Protein 8E1E (pdb70)

Radius of gyration: 32.66 Å; Cα contacts (8 Å, |Δi|>4): 791; chains: 3; bounding box: 80×61×92 Å

Sequence (696 aa):
SEELEKQALVYAVQVLLIALRAILQGDEKLFKLAEWAVELAIKALQNGDERQVQRAILFMQAVILIQIVKEIAEEARKQGDEKLFELARWAIELAEKAIERGDEESVKRAILFMQAVILIQIVKKIAEKAKRQGDDKLFKLAEWAIELAERAIEEGDEEKVKRAILFMEAVILIQLVKEIAKKAKEQGDEELFQRAEEAIKDAEKAIEEGDEEKVKEAIKKMKEVIRIQERKSEELEKQALVYAVQVLLIALRAILQGDEKLFKLAEWAVELAIKALQNGDERQVQRAILFMQAVILIQIVKEIAEEARKQGDEKLFELARWAIELAEKAIERGDEESVKRAILFMQAVILIQIVKKIAEKAKRQGDDKLFKLAEWAIELAERAIEEGDEEKVKRAILFMEAVILIQLVKEIAKKAKEQGDEELFQRAEEAIKDAEKAIEEGDEEKVKEAIKKMKEVIRIQERKSEELEKQALVYAVQVLLIALRAILQGDEKLFKLAEWAVELAIKALQNGDERQVQRAILFMQAVILIQIVKEIAEEARKQGDEKLFELARWAIELAEKAIERGDEESVKRAILFMQAVILIQIVKKIAEKAKRQGDDKLFKLAEWAIELAERAIEEGDEEKVKRAILFMEAVILIQLVKEIAKKAKEQGDEELFQRAEEAIKDAEKAIEEGDEEKVKEAIKKMKEVIRIQERK

Structure (mmCIF, N/CA/C/O backbone):
data_8E1E
#
_entry.id   8E1E
#
_cell.length_a   234.092
_cell.length_b   234.092
_cell.length_c   234.092
_cell.angle_alpha   90.000
_cell.angle_beta   90.000
_cell.angle_gamma   90.000
#
_symmetry.space_group_name_H-M   'I 2 3'
#
loop_
_atom_site.group_PDB
_atom_site.id
_atom_site.type_symbol
_atom_site.label_atom_id
_atom_site.label_alt_id
_atom_site.label_comp_id
_atom_site.label_asym_id
_atom_site.label_entity_id
_atom_site.label_seq_id
_atom_site.pdbx_PDB_ins_code
_atom_site.Cartn_x
_atom_site.Cartn_y
_atom_site.Cartn_z
_atom_site.occupancy
_atom_site.B_iso_or_equiv
_atom_site.auth_seq_id
_atom_site.auth_comp_id
_atom_site.auth_asym_id
_atom_site.auth_atom_id
_atom_site.pdbx_PDB_model_num
ATOM 1 N N . SER A 1 12 ? -42.25451 -21.70500 47.49764 1.000 246.51388 1 SER A N 1
ATOM 2 C CA . SER A 1 12 ? -42.52656 -22.83025 46.60921 1.000 247.32792 1 SER A CA 1
ATOM 3 C C . SER A 1 12 ? -43.34987 -22.39562 45.39824 1.000 247.46604 1 SER A C 1
ATOM 4 O O . SER A 1 12 ? -43.67071 -21.21485 45.24838 1.000 247.04446 1 SER A O 1
ATOM 7 N N . GLU A 1 13 ? -43.68498 -23.35912 44.53247 1.000 247.84769 2 GLU A N 1
ATOM 8 C CA . GLU A 1 13 ? -44.50574 -23.05121 43.36463 1.000 248.12785 2 GLU A CA 1
ATOM 9 C C . GLU A 1 13 ? -45.92279 -22.67049 43.76936 1.000 247.26093 2 GLU A C 1
ATOM 10 O O . GLU A 1 13 ? -46.54992 -21.83081 43.11315 1.000 247.04861 2 GLU A O 1
ATOM 16 N N . GLU A 1 14 ? -46.44225 -23.27430 44.84086 1.000 246.87224 3 GLU A N 1
ATOM 17 C CA . GLU A 1 14 ? -47.79264 -22.95164 45.28174 1.000 246.20828 3 GLU A CA 1
ATOM 18 C C . GLU A 1 14 ? -47.87789 -21.50784 45.76226 1.000 245.92422 3 GLU A C 1
ATOM 19 O O . GLU A 1 14 ? -48.93899 -20.88085 45.65902 1.000 245.59416 3 GLU A O 1
ATOM 25 N N . LEU A 1 15 ? -46.77191 -20.96429 46.27995 1.000 246.10652 4 LEU A N 1
ATOM 26 C CA . LEU A 1 15 ? -46.76240 -19.57386 46.72419 1.000 245.86989 4 LEU A CA 1
ATOM 27 C C . LEU A 1 15 ? -46.82659 -18.60772 45.54475 1.000 245.52097 4 LEU A C 1
ATOM 28 O O . LEU A 1 15 ? -47.46520 -17.55304 45.63568 1.000 245.32566 4 LEU A O 1
ATOM 33 N N . GLU A 1 16 ? -46.16917 -18.94637 44.42938 1.000 245.64704 5 GLU A N 1
ATOM 34 C CA . GLU A 1 16 ? -46.16436 -18.06092 43.26719 1.000 245.24893 5 GLU A CA 1
ATOM 35 C C . GLU A 1 16 ? -47.46502 -18.12169 42.47466 1.000 244.93412 5 GLU A C 1
ATOM 36 O O . GLU A 1 16 ? -47.84608 -17.12686 41.84739 1.000 244.53663 5 GLU A O 1
ATOM 42 N N . LYS A 1 17 ? -48.14909 -19.26833 42.47453 1.000 245.28522 6 LYS A N 1
ATOM 43 C CA . LYS A 1 17 ? -49.48169 -19.32661 41.88113 1.000 245.12939 6 LYS A CA 1
ATOM 44 C C . LYS A 1 17 ? -50.48348 -18.53780 42.71154 1.000 244.61409 6 LYS A C 1
ATOM 45 O O . LYS A 1 17 ? -51.39818 -17.91064 42.16473 1.000 244.28002 6 LYS A O 1
ATOM 51 N N . GLN A 1 18 ? -50.33105 -18.56631 44.03613 1.000 244.74482 7 GLN A N 1
ATOM 52 C CA . GLN A 1 18 ? -51.17368 -17.74253 44.89338 1.000 244.52102 7 GLN A CA 1
ATOM 53 C C . GLN A 1 18 ? -50.90675 -16.26178 44.65549 1.000 244.13768 7 GLN A C 1
ATOM 54 O O . GLN A 1 18 ? -51.83435 -15.44450 44.68202 1.000 243.61958 7 GLN A O 1
ATOM 60 N N . ALA A 1 19 ? -49.64351 -15.90170 44.41107 1.000 244.29013 8 ALA A N 1
ATOM 61 C CA . ALA A 1 19 ? -49.30853 -14.51629 44.09821 1.000 244.13517 8 ALA A CA 1
ATOM 62 C C . ALA A 1 19 ? -49.92526 -14.08135 42.77489 1.000 243.74010 8 ALA A C 1
ATOM 63 O O . ALA A 1 19 ? -50.34771 -12.92890 42.63077 1.000 243.57932 8 ALA A O 1
ATOM 65 N N . LEU A 1 20 ? -49.98622 -14.98949 41.79763 1.000 243.68156 9 LEU A N 1
ATOM 66 C CA . LEU A 1 20 ? -50.59501 -14.65814 40.51245 1.000 243.42747 9 LEU A CA 1
ATOM 67 C C . LEU A 1 20 ? -52.11225 -14.57139 40.62598 1.000 243.25804 9 LEU A C 1
ATOM 68 O O . LEU A 1 20 ? -52.73961 -13.71171 39.99579 1.000 243.06093 9 LEU A O 1
ATOM 73 N N . VAL A 1 21 ? -52.71904 -15.46100 41.41398 1.000 243.19339 10 VAL A N 1
ATOM 74 C CA . VAL A 1 21 ? -54.16920 -15.44557 41.58052 1.000 243.13259 10 VAL A CA 1
ATOM 75 C C . VAL A 1 21 ? -54.60938 -14.18344 42.31304 1.000 242.53269 10 VAL A C 1
ATOM 76 O O . VAL A 1 21 ? -55.56442 -13.51172 41.90548 1.000 243.04469 10 VAL A O 1
ATOM 80 N N . TYR A 1 22 ? -53.91636 -13.83687 43.40143 1.000 243.06187 11 TYR A N 1
ATOM 81 C CA . TYR A 1 22 ? -54.23372 -12.60001 44.10799 1.000 242.61886 11 TYR A CA 1
ATOM 82 C C . TYR A 1 22 ? -53.95377 -11.37477 43.25163 1.000 243.24968 11 TYR A C 1
ATOM 83 O O . TYR A 1 22 ? -54.64148 -10.35739 43.38797 1.000 242.78650 11 TYR A O 1
ATOM 92 N N . ALA A 1 23 ? -52.95371 -11.45184 42.37114 1.000 242.85287 12 ALA A N 1
ATOM 93 C CA . ALA A 1 23 ? -52.65822 -10.33564 41.47910 1.000 243.04785 12 ALA A CA 1
ATOM 94 C C . ALA A 1 23 ? -53.81764 -10.08226 40.52622 1.000 243.02249 12 ALA A C 1
ATOM 95 O O . ALA A 1 23 ? -54.26809 -8.94238 40.36411 1.000 242.97807 12 ALA A O 1
ATOM 97 N N . VAL A 1 24 ? -54.31104 -11.14054 39.88068 1.000 242.98816 13 VAL A N 1
ATOM 98 C CA . VAL A 1 24 ? -55.47479 -11.00693 39.00999 1.000 242.98896 13 VAL A CA 1
ATOM 99 C C . VAL A 1 24 ? -56.68890 -10.56956 39.81959 1.000 243.19069 13 VAL A C 1
ATOM 100 O O . VAL A 1 24 ? -57.53365 -9.80147 39.34156 1.000 243.45247 13 VAL A O 1
ATOM 104 N N . GLN A 1 25 ? -56.78306 -11.03807 41.06610 1.000 243.23341 14 GLN A N 1
ATOM 105 C CA . GLN A 1 25 ? -57.90307 -10.67042 41.92619 1.000 243.40522 14 GLN A CA 1
ATOM 106 C C . GLN A 1 25 ? -57.88770 -9.18590 42.27701 1.000 243.17732 14 GLN A C 1
ATOM 107 O O . GLN A 1 25 ? -58.93475 -8.52812 42.25402 1.000 243.39708 14 GLN A O 1
ATOM 113 N N . VAL A 1 26 ? -56.71305 -8.63832 42.60058 1.000 243.11780 15 VAL A N 1
ATOM 114 C CA . VAL A 1 26 ? -56.62870 -7.21930 42.93435 1.000 243.09173 15 VAL A CA 1
ATOM 115 C C . VAL A 1 26 ? -56.81919 -6.35610 41.69186 1.000 243.16011 15 VAL A C 1
ATOM 116 O O . VAL A 1 26 ? -57.30656 -5.22183 41.78340 1.000 243.10563 15 VAL A O 1
ATOM 120 N N . LEU A 1 27 ? -56.47423 -6.87766 40.51172 1.000 242.99502 16 LEU A N 1
ATOM 121 C CA . LEU A 1 27 ? -56.66217 -6.10032 39.29163 1.000 242.99934 16 LEU A CA 1
ATOM 122 C C . LEU A 1 27 ? -58.13630 -5.87678 38.99479 1.000 243.56088 16 LEU A C 1
ATOM 123 O O . LEU A 1 27 ? -58.51317 -4.80059 38.51621 1.000 243.43873 16 LEU A O 1
ATOM 128 N N . LEU A 1 28 ? -58.98085 -6.86932 39.28476 1.000 243.58049 17 LEU A N 1
ATOM 129 C CA . LEU A 1 28 ? -60.41992 -6.66302 39.18055 1.000 244.20060 17 LEU A CA 1
ATOM 130 C C . LEU A 1 28 ? -60.87223 -5.55839 40.11984 1.000 243.86706 17 LEU A C 1
ATOM 131 O O . LEU A 1 28 ? -61.71317 -4.72764 39.75740 1.000 244.56543 17 LEU A O 1
ATOM 136 N N . ILE A 1 29 ? -60.31600 -5.53065 41.33176 1.000 244.01935 18 ILE A N 1
ATOM 137 C CA . ILE A 1 29 ? -60.62796 -4.45780 42.26778 1.000 243.95558 18 ILE A CA 1
ATOM 138 C C . ILE A 1 29 ? -60.17396 -3.12133 41.69983 1.000 243.85676 18 ILE A C 1
ATOM 139 O O . ILE A 1 29 ? -60.85965 -2.10169 41.84384 1.000 244.06788 18 ILE A O 1
ATOM 144 N N . ALA A 1 30 ? -59.02778 -3.10886 41.01655 1.000 243.52306 19 ALA A N 1
ATOM 145 C CA . ALA A 1 30 ? -58.59163 -1.88291 40.36286 1.000 243.53597 19 ALA A CA 1
ATOM 146 C C . ALA A 1 30 ? -59.51530 -1.52421 39.20835 1.000 244.01402 19 ALA A C 1
ATOM 147 O O . ALA A 1 30 ? -59.73597 -0.33889 38.93684 1.000 244.12257 19 ALA A O 1
ATOM 149 N N . LEU A 1 31 ? -60.06681 -2.53142 38.52552 1.000 244.22314 20 LEU A N 1
ATOM 150 C CA . LEU A 1 31 ? -61.06398 -2.27155 37.49173 1.000 244.73851 20 LEU A CA 1
ATOM 151 C C . LEU A 1 31 ? -62.35775 -1.73161 38.08956 1.000 245.24750 20 LEU A C 1
ATOM 152 O O . LEU A 1 31 ? -62.98716 -0.83492 37.51717 1.000 245.85682 20 LEU A O 1
ATOM 157 N N . ARG A 1 32 ? -62.76916 -2.26602 39.24020 1.000 245.14203 21 ARG A N 1
ATOM 158 C CA . ARG A 1 32 ? -63.96464 -1.77088 39.91552 1.000 245.47422 21 ARG A CA 1
ATOM 159 C C . ARG A 1 32 ? -63.77979 -0.34529 40.41530 1.000 245.42129 21 ARG A C 1
ATOM 160 O O . ARG A 1 32 ? -64.75759 0.40284 40.52674 1.000 245.71078 21 ARG A O 1
ATOM 168 N N . ALA A 1 33 ? -62.54165 0.03805 40.73624 1.000 244.96500 22 ALA A N 1
ATOM 169 C CA . ALA A 1 33 ? -62.27439 1.38666 41.22378 1.000 244.35275 22 ALA A CA 1
ATOM 170 C C . ALA A 1 33 ? -62.57513 2.44912 40.17104 1.000 244.80580 22 ALA A C 1
ATOM 171 O O . ALA A 1 33 ? -62.92175 3.58328 40.52138 1.000 244.03739 22 ALA A O 1
ATOM 173 N N . ILE A 1 34 ? -62.43730 2.11545 38.88452 1.000 245.64897 23 ILE A N 1
ATOM 174 C CA . ILE A 1 34 ? -62.77230 3.07586 37.83434 1.000 246.40799 23 ILE A CA 1
ATOM 175 C C . ILE A 1 34 ? -64.28357 3.27337 37.73467 1.000 246.76371 23 ILE A C 1
ATOM 176 O O . ILE A 1 34 ? -64.75266 4.34411 37.32580 1.000 247.14515 23 ILE A O 1
ATOM 181 N N . LEU A 1 35 ? -65.07113 2.25906 38.10042 1.000 246.63453 24 LEU A N 1
ATOM 182 C CA . LEU A 1 35 ? -66.51272 2.29437 37.89823 1.000 246.91560 24 LEU A CA 1
ATOM 183 C C . LEU A 1 35 ? -67.30585 2.45511 39.18794 1.000 246.55080 24 LEU A C 1
ATOM 184 O O . LEU A 1 35 ? -68.53542 2.56599 39.12638 1.000 247.05151 24 LEU A O 1
ATOM 189 N N . GLN A 1 36 ? -66.64889 2.44758 40.34731 1.000 245.86400 25 GLN A N 1
ATOM 190 C CA . GLN A 1 36 ? -67.29876 2.76144 41.61288 1.000 245.47072 25 GLN A CA 1
ATOM 191 C C . GLN A 1 36 ? -66.81668 4.07809 42.21446 1.000 244.29356 25 GLN A C 1
ATOM 192 O O . GLN A 1 36 ? -67.24282 4.43569 43.31827 1.000 243.77205 25 GLN A O 1
ATOM 198 N N . GLY A 1 37 ? -65.93800 4.80327 41.51730 1.000 243.91390 26 GLY A N 1
ATOM 199 C CA . GLY A 1 37 ? -65.54379 6.14652 41.88813 1.000 242.27721 26 GLY A CA 1
ATOM 200 C C . GLY A 1 37 ? -64.30475 6.29121 42.74709 1.000 240.71624 26 GLY A C 1
ATOM 201 O O . GLY A 1 37 ? -63.86957 7.42679 42.97696 1.000 239.72858 26 GLY A O 1
ATOM 202 N N . ASP A 1 38 ? -63.71439 5.20451 43.23233 1.000 240.41208 27 ASP A N 1
ATOM 203 C CA . ASP A 1 38 ? -62.56378 5.32473 44.11744 1.000 238.95500 27 ASP A CA 1
ATOM 204 C C . ASP A 1 38 ? -61.27778 5.34673 43.29917 1.000 238.35194 27 ASP A C 1
ATOM 205 O O . ASP A 1 38 ? -61.04502 4.45949 42.47432 1.000 238.42308 27 ASP A O 1
ATOM 210 N N . GLU A 1 39 ? -60.45519 6.37211 43.51052 1.000 237.56929 28 GLU A N 1
ATOM 211 C CA . GLU A 1 39 ? -59.13978 6.41433 42.88420 1.000 236.99537 28 GLU A CA 1
ATOM 212 C C . GLU A 1 39 ? -58.01571 6.06255 43.84791 1.000 237.83396 28 GLU A C 1
ATOM 213 O O . GLU A 1 39 ? -56.97080 5.57238 43.40773 1.000 238.54064 28 GLU A O 1
ATOM 219 N N . LYS A 1 40 ? -58.20825 6.30072 45.14887 1.000 237.79256 29 LYS A N 1
ATOM 220 C CA . LYS A 1 40 ? -57.24364 5.83828 46.14316 1.000 238.70994 29 LYS A CA 1
ATOM 221 C C . LYS A 1 40 ? -57.05300 4.33143 46.04387 1.000 239.79552 29 LYS A C 1
ATOM 222 O O . LYS A 1 40 ? -55.92897 3.82615 46.15119 1.000 240.33341 29 LYS A O 1
ATOM 228 N N . LEU A 1 41 ? -58.15281 3.59987 45.86046 1.000 239.82233 30 LEU A N 1
ATOM 229 C CA . LEU A 1 41 ? -58.09166 2.14817 45.73878 1.000 240.47436 30 LEU A CA 1
ATOM 230 C C . LEU A 1 41 ? -57.29567 1.72069 44.51090 1.000 241.11368 30 LEU A C 1
ATOM 231 O O . LEU A 1 41 ? -56.58682 0.70764 44.54410 1.000 241.65263 30 LEU A O 1
ATOM 236 N N . PHE A 1 42 ? -57.40901 2.47188 43.41296 1.000 240.55051 31 PHE A N 1
ATOM 237 C CA . PHE A 1 42 ? -56.65647 2.13494 42.20862 1.000 240.93509 31 PHE A CA 1
ATOM 238 C C . PHE A 1 42 ? -55.15411 2.22705 42.44494 1.000 241.36779 31 PHE A C 1
ATOM 239 O O . PHE A 1 42 ? -54.39585 1.34750 42.01816 1.000 241.71725 31 PHE A O 1
ATOM 247 N N . LYS A 1 43 ? -54.70429 3.28969 43.11693 1.000 241.62432 32 LYS A N 1
ATOM 248 C CA . LYS A 1 43 ? -53.27927 3.44514 43.39041 1.000 242.37923 32 LYS A CA 1
ATOM 249 C C . LYS A 1 43 ? -52.77867 2.35831 44.33213 1.000 242.72917 32 LYS A C 1
ATOM 250 O O . LYS A 1 43 ? -51.69229 1.80349 44.12710 1.000 242.82388 32 LYS A O 1
ATOM 256 N N . LEU A 1 44 ? -53.56031 2.03911 45.36724 1.000 242.33695 33 LEU A N 1
ATOM 257 C CA . LEU A 1 44 ? -53.18629 0.95703 46.27097 1.000 242.66036 33 LEU A CA 1
ATOM 258 C C . LEU A 1 44 ? -53.13003 -0.37194 45.53013 1.000 242.82001 33 LEU A C 1
ATOM 259 O O . LEU A 1 44 ? -52.19725 -1.16068 45.72317 1.000 243.12418 33 LEU A O 1
ATOM 264 N N . ALA A 1 45 ? -54.12011 -0.63348 44.67348 1.000 242.44556 34 ALA A N 1
ATOM 265 C CA . ALA A 1 45 ? -54.11229 -1.85289 43.87330 1.000 242.60632 34 ALA A CA 1
ATOM 266 C C . ALA A 1 45 ? -52.89255 -1.89862 42.96334 1.000 242.62210 34 ALA A C 1
ATOM 267 O O . ALA A 1 45 ? -52.18330 -2.90904 42.90587 1.000 242.67840 34 ALA A O 1
ATOM 269 N N . GLU A 1 46 ? -52.62955 -0.80275 42.24845 1.000 242.50405 35 GLU A N 1
ATOM 270 C CA . GLU A 1 46 ? -51.45092 -0.73930 41.39193 1.000 242.53890 35 GLU A CA 1
ATOM 271 C C . GLU A 1 46 ? -50.17403 -0.96419 42.19039 1.000 242.93288 35 GLU A C 1
ATOM 272 O O . GLU A 1 46 ? -49.26688 -1.67271 41.73946 1.000 242.83016 35 GLU A O 1
ATOM 278 N N . TRP A 1 47 ? -50.08729 -0.36595 43.37891 1.000 243.38668 36 TRP A N 1
ATOM 279 C CA . TRP A 1 47 ? -48.90599 -0.53199 44.21895 1.000 244.52682 36 TRP A CA 1
ATOM 280 C C . TRP A 1 47 ? -48.70837 -1.99096 44.61690 1.000 244.38525 36 TRP A C 1
ATOM 281 O O . TRP A 1 47 ? -47.60788 -2.53841 44.48318 1.000 244.31392 36 TRP A O 1
ATOM 292 N N . ALA A 1 48 ? -49.77110 -2.64127 45.09889 1.000 243.97276 37 ALA A N 1
ATOM 293 C CA . ALA A 1 48 ? -49.64937 -4.02149 45.55988 1.000 243.92611 37 ALA A CA 1
ATOM 294 C C . ALA A 1 48 ? -49.33730 -4.96827 44.40829 1.000 243.20779 37 ALA A C 1
ATOM 295 O O . ALA A 1 48 ? -48.49925 -5.86689 44.54765 1.000 243.14402 37 ALA A O 1
ATOM 297 N N . VAL A 1 49 ? -50.00358 -4.78640 43.26609 1.000 243.00941 38 VAL A N 1
ATOM 298 C CA . VAL A 1 49 ? -49.78098 -5.67061 42.12613 1.000 243.08876 38 VAL A CA 1
ATOM 299 C C . VAL A 1 49 ? -48.38489 -5.46631 41.55086 1.000 242.62528 38 VAL A C 1
ATOM 300 O O . VAL A 1 49 ? -47.72345 -6.42762 41.14006 1.000 242.60656 38 VAL A O 1
ATOM 304 N N . GLU A 1 50 ? -47.91038 -4.21861 41.51099 1.000 243.04555 39 GLU A N 1
ATOM 305 C CA . GLU A 1 50 ? -46.55751 -3.97352 41.02205 1.000 242.73328 39 GLU A CA 1
ATOM 306 C C . GLU A 1 50 ? -45.52120 -4.63156 41.92291 1.000 242.80888 39 GLU A C 1
ATOM 307 O O . GLU A 1 50 ? -44.56619 -5.24817 41.43540 1.000 242.71253 39 GLU A O 1
ATOM 313 N N . LEU A 1 51 ? -45.69525 -4.51484 43.24176 1.000 242.91108 40 LEU A N 1
ATOM 314 C CA . LEU A 1 51 ? -44.79107 -5.18985 44.16628 1.000 243.10488 40 LEU A CA 1
ATOM 315 C C . LEU A 1 51 ? -44.84277 -6.70026 43.98709 1.000 243.03081 40 LEU A C 1
ATOM 316 O O . LEU A 1 51 ? -43.80746 -7.37085 44.03754 1.000 243.12726 40 LEU A O 1
ATOM 321 N N . ALA A 1 52 ? -46.03908 -7.25227 43.77492 1.000 242.92856 41 ALA A N 1
ATOM 322 C CA . ALA A 1 52 ? -46.17274 -8.69168 43.56943 1.000 242.85817 41 ALA A CA 1
ATOM 323 C C . ALA A 1 52 ? -45.47856 -9.14367 42.29016 1.000 242.84374 41 ALA A C 1
ATOM 324 O O . ALA A 1 52 ? -44.76978 -10.15705 42.28147 1.000 242.98246 41 ALA A O 1
ATOM 326 N N . ILE A 1 53 ? -45.68240 -8.41089 41.19266 1.000 242.57095 42 ILE A N 1
ATOM 327 C CA . ILE A 1 53 ? -45.09158 -8.80664 39.91579 1.000 242.46298 42 ILE A CA 1
ATOM 328 C C . ILE A 1 53 ? -43.57236 -8.78098 40.00580 1.000 242.53267 42 ILE A C 1
ATOM 329 O O . ILE A 1 53 ? -42.89193 -9.73340 39.60739 1.000 242.59169 42 ILE A O 1
ATOM 334 N N . LYS A 1 54 ? -43.01789 -7.69137 40.53903 1.000 242.63828 43 LYS A N 1
ATOM 335 C CA . LYS A 1 54 ? -41.57253 -7.59792 40.69335 1.000 242.86894 43 LYS A CA 1
ATOM 336 C C . LYS A 1 54 ? -41.05427 -8.52695 41.78546 1.000 243.11323 43 LYS A C 1
ATOM 337 O O . LYS A 1 54 ? -39.87751 -8.90363 41.75257 1.000 243.37272 43 LYS A O 1
ATOM 343 N N . ALA A 1 55 ? -41.89897 -8.89629 42.75458 1.000 243.11771 44 ALA A N 1
ATOM 344 C CA . ALA A 1 55 ? -41.49780 -9.90949 43.72513 1.000 243.35440 44 ALA A CA 1
ATOM 345 C C . ALA A 1 55 ? -41.37441 -11.27336 43.06330 1.000 243.40969 44 ALA A C 1
ATOM 346 O O . ALA A 1 55 ? -40.46823 -12.04874 43.38992 1.000 243.60580 44 ALA A O 1
ATOM 348 N N . LEU A 1 56 ? -42.27574 -11.58258 42.12848 1.000 243.26614 45 LEU A N 1
ATOM 349 C CA . LEU A 1 56 ? -42.19691 -12.85929 41.42988 1.000 243.33558 45 LEU A CA 1
ATOM 350 C C . LEU A 1 56 ? -40.98566 -12.88712 40.51139 1.000 243.48519 45 LEU A C 1
ATOM 351 O O . LEU A 1 56 ? -40.35028 -13.93391 40.33782 1.000 243.62413 45 LEU A O 1
ATOM 356 N N . GLN A 1 57 ? -40.66076 -11.74288 39.90710 1.000 243.42544 46 GLN A N 1
ATOM 357 C CA . GLN A 1 57 ? -39.59239 -11.66611 38.92299 1.000 243.40052 46 GLN A CA 1
ATOM 358 C C . GLN A 1 57 ? -38.21457 -11.85823 39.54605 1.000 243.68846 46 GLN A C 1
ATOM 359 O O . GLN A 1 57 ? -37.23281 -11.97889 38.80529 1.000 243.81888 46 GLN A O 1
ATOM 365 N N . ASN A 1 58 ? -38.11389 -11.89271 40.87965 1.000 243.78152 47 ASN A N 1
ATOM 366 C CA . ASN A 1 58 ? -36.84984 -12.17390 41.54702 1.000 244.11060 47 ASN A CA 1
ATOM 367 C C . ASN A 1 58 ? -36.87246 -13.45671 42.37136 1.000 244.49367 47 ASN A C 1
ATOM 368 O O . ASN A 1 58 ? -35.83832 -13.82327 42.94122 1.000 244.79086 47 ASN A O 1
ATOM 373 N N . GLY A 1 59 ? -38.00955 -14.14708 42.44893 1.000 244.40336 48 GLY A N 1
ATOM 374 C CA . GLY A 1 59 ? -38.08252 -15.45053 43.09809 1.000 244.77515 48 GLY A CA 1
ATOM 375 C C . GLY A 1 59 ? -37.72372 -15.50369 44.56818 1.000 245.51109 48 GLY A C 1
ATOM 376 O O . GLY A 1 59 ? -37.18960 -16.52014 45.02389 1.000 246.04397 48 GLY A O 1
ATOM 377 N N . ASP A 1 60 ? -38.01149 -14.45497 45.33037 1.000 245.42537 49 ASP A N 1
ATOM 378 C CA . ASP A 1 60 ? -37.67646 -14.41186 46.74758 1.000 245.64064 49 ASP A CA 1
ATOM 379 C C . ASP A 1 60 ? -38.88723 -14.81235 47.58342 1.000 245.45460 49 ASP A C 1
ATOM 380 O O . ASP A 1 60 ? -40.03147 -14.54324 47.21713 1.000 245.22217 49 ASP A O 1
ATOM 385 N N . GLU A 1 61 ? -38.62600 -15.46150 48.71684 1.000 245.47377 50 GLU A N 1
ATOM 386 C CA . GLU A 1 61 ? -39.70179 -16.06430 49.49455 1.000 245.21129 50 GLU A CA 1
ATOM 387 C C . GLU A 1 61 ? -40.34867 -15.09778 50.48078 1.000 245.42074 50 GLU A C 1
ATOM 388 O O . GLU A 1 61 ? -41.56234 -15.17303 50.70126 1.000 245.13283 50 GLU A O 1
ATOM 394 N N . ARG A 1 62 ? -39.56900 -14.21872 51.11398 1.000 245.98889 51 ARG A N 1
ATOM 395 C CA . ARG A 1 62 ? -40.16215 -13.26350 52.04621 1.000 246.13849 51 ARG A CA 1
ATOM 396 C C . ARG A 1 62 ? -40.90208 -12.14212 51.32419 1.000 245.68595 51 ARG A C 1
ATOM 397 O O . ARG A 1 62 ? -41.99855 -11.74830 51.73944 1.000 245.57656 51 ARG A O 1
ATOM 405 N N . GLN A 1 63 ? -40.32017 -11.61230 50.24404 1.000 245.65438 52 GLN A N 1
ATOM 406 C CA . GLN A 1 63 ? -40.93562 -10.47802 49.55914 1.000 245.16359 52 GLN A CA 1
ATOM 407 C C . GLN A 1 63 ? -42.20444 -10.86954 48.80741 1.000 244.96624 52 GLN A C 1
ATOM 408 O O . GLN A 1 63 ? -43.08904 -10.02682 48.61875 1.000 244.67922 52 GLN A O 1
ATOM 414 N N . VAL A 1 64 ? -42.31756 -12.12432 48.36513 1.000 244.90478 53 VAL A N 1
ATOM 415 C CA . VAL A 1 64 ? -43.56922 -12.56657 47.75562 1.000 244.88713 53 VAL A CA 1
ATOM 416 C C . VAL A 1 64 ? -44.62799 -12.77777 48.83050 1.000 244.77776 53 VAL A C 1
ATOM 417 O O . VAL A 1 64 ? -45.79882 -12.41898 48.64917 1.000 244.74297 53 VAL A O 1
ATOM 421 N N . GLN A 1 65 ? -44.23288 -13.35296 49.97005 1.000 244.85716 54 GLN A N 1
ATOM 422 C CA . GLN A 1 65 ? -45.12339 -13.39010 51.12501 1.000 244.68600 54 GLN A CA 1
ATOM 423 C C . GLN A 1 65 ? -45.53249 -11.98067 51.52514 1.000 244.61665 54 GLN A C 1
ATOM 424 O O . GLN A 1 65 ? -46.68519 -11.74006 51.90258 1.000 244.33602 54 GLN A O 1
ATOM 430 N N . ARG A 1 66 ? -44.59295 -11.03586 51.44283 1.000 244.77252 55 ARG A N 1
ATOM 431 C CA . ARG A 1 66 ? -44.89540 -9.64204 51.74407 1.000 244.91036 55 ARG A CA 1
ATOM 432 C C . ARG A 1 66 ? -45.92034 -9.08023 50.76713 1.000 244.42651 55 ARG A C 1
ATOM 433 O O . ARG A 1 66 ? -46.92662 -8.48961 51.17582 1.000 244.93267 55 ARG A O 1
ATOM 441 N N . ALA A 1 67 ? -45.68569 -9.26349 49.46635 1.000 244.70908 56 ALA A N 1
ATOM 442 C CA . ALA A 1 67 ? -46.60485 -8.72040 48.47281 1.000 244.34534 56 ALA A CA 1
ATOM 443 C C . ALA A 1 67 ? -47.96740 -9.39669 48.54569 1.000 244.22994 56 ALA A C 1
ATOM 444 O O . ALA A 1 67 ? -48.99218 -8.75910 48.27467 1.000 244.14868 56 ALA A O 1
ATOM 446 N N . ILE A 1 68 ? -47.99838 -10.68068 48.90616 1.000 244.21143 57 ILE A N 1
ATOM 447 C CA . ILE A 1 68 ? -49.27016 -11.35675 49.13324 1.000 244.19802 57 ILE A CA 1
ATOM 448 C C . ILE A 1 68 ? -49.98532 -10.74240 50.32748 1.000 243.63638 57 ILE A C 1
ATOM 449 O O . ILE A 1 68 ? -51.20814 -10.55328 50.31026 1.000 243.99249 57 ILE A O 1
ATOM 454 N N . LEU A 1 69 ? -49.23029 -10.39759 51.37237 1.000 244.26119 58 LEU A N 1
ATOM 455 C CA . LEU A 1 69 ? -49.82071 -9.73220 52.52695 1.000 244.11023 58 LEU A CA 1
ATOM 456 C C . LEU A 1 69 ? -50.38672 -8.37184 52.14162 1.000 244.59187 58 LEU A C 1
ATOM 457 O O . LEU A 1 69 ? -51.44041 -7.96384 52.64409 1.000 244.49266 58 LEU A O 1
ATOM 462 N N . PHE A 1 70 ? -49.71300 -7.66436 51.23098 1.000 244.54922 59 PHE A N 1
ATOM 463 C CA . PHE A 1 70 ? -50.20802 -6.35981 50.80414 1.000 244.75851 59 PHE A CA 1
ATOM 464 C C . PHE A 1 70 ? -51.43132 -6.50447 49.91018 1.000 244.45153 59 PHE A C 1
ATOM 465 O O . PHE A 1 70 ? -52.37258 -5.70857 50.00582 1.000 244.52694 59 PHE A O 1
ATOM 473 N N . MET A 1 71 ? -51.43129 -7.50337 49.02490 1.000 244.06231 60 MET A N 1
ATOM 474 C CA . MET A 1 71 ? -52.61467 -7.75741 48.21114 1.000 243.88856 60 MET A CA 1
ATOM 475 C C . MET A 1 71 ? -53.79306 -8.17078 49.08049 1.000 244.14505 60 MET A C 1
ATOM 476 O O . MET A 1 71 ? -54.93907 -7.79983 48.80378 1.000 244.14286 60 MET A O 1
ATOM 481 N N . GLN A 1 72 ? -53.53216 -8.95343 50.12890 1.000 244.05492 61 GLN A N 1
ATOM 482 C CA . GLN A 1 72 ? -54.57888 -9.26724 51.09442 1.000 244.21813 61 GLN A CA 1
ATOM 483 C C . GLN A 1 72 ? -55.12945 -8.00200 51.74121 1.000 244.71210 61 GLN A C 1
ATOM 484 O O . GLN A 1 72 ? -56.34200 -7.87900 51.95154 1.000 244.96327 61 GLN A O 1
ATOM 490 N N . ALA A 1 73 ? -54.25164 -7.04562 52.05639 1.000 244.79006 62 ALA A N 1
ATOM 491 C CA . ALA A 1 73 ? -54.69405 -5.81596 52.70714 1.000 245.12796 62 ALA A CA 1
ATOM 492 C C . ALA A 1 73 ? -55.52190 -4.95089 51.76493 1.000 245.19935 62 ALA A C 1
ATOM 493 O O . ALA A 1 73 ? -56.47165 -4.28720 52.19724 1.000 245.48413 62 ALA A O 1
ATOM 495 N N . VAL A 1 74 ? -55.17643 -4.94099 50.47638 1.000 245.03563 63 VAL A N 1
ATOM 496 C CA . VAL A 1 74 ? -55.94442 -4.16197 49.51029 1.000 245.07576 63 VAL A CA 1
ATOM 497 C C . VAL A 1 74 ? -57.32925 -4.76949 49.31303 1.000 245.08947 63 VAL A C 1
ATOM 498 O O . VAL A 1 74 ? -58.33374 -4.04997 49.24439 1.000 245.12567 63 VAL A O 1
ATOM 502 N N . ILE A 1 75 ? -57.40674 -6.09980 49.21894 1.000 245.01635 64 ILE A N 1
ATOM 503 C CA . ILE A 1 75 ? -58.70202 -6.76401 49.09512 1.000 244.91697 64 ILE A CA 1
ATOM 504 C C . ILE A 1 75 ? -59.53724 -6.53421 50.34923 1.000 245.30947 64 ILE A C 1
ATOM 505 O O . ILE A 1 75 ? -60.74668 -6.28259 50.27251 1.000 245.21343 64 ILE A O 1
ATOM 510 N N . LEU A 1 76 ? -58.90494 -6.61534 51.52379 1.000 245.19919 65 LEU A N 1
ATOM 511 C CA . LEU A 1 76 ? -59.62430 -6.37988 52.77202 1.000 245.51820 65 LEU A CA 1
ATOM 512 C C . LEU A 1 76 ? -60.12111 -4.94460 52.85938 1.000 245.66054 65 LEU A C 1
ATOM 513 O O . LEU A 1 76 ? -61.21348 -4.68813 53.37832 1.000 245.96748 65 LEU A O 1
ATOM 518 N N . ILE A 1 77 ? -59.33376 -3.99504 52.35057 1.000 245.54318 66 ILE A N 1
ATOM 519 C CA . ILE A 1 77 ? -59.78649 -2.60945 52.29412 1.000 245.75133 66 ILE A CA 1
ATOM 520 C C . ILE A 1 77 ? -61.04832 -2.50660 51.45009 1.000 245.82384 66 ILE A C 1
ATOM 521 O O . ILE A 1 77 ? -62.02497 -1.85519 51.84030 1.000 246.29549 66 ILE A O 1
ATOM 526 N N . GLN A 1 78 ? -61.05593 -3.17260 50.29263 1.000 245.60326 67 GLN A N 1
ATOM 527 C CA . GLN A 1 78 ? -62.23961 -3.18452 49.43841 1.000 245.81523 67 GLN A CA 1
ATOM 528 C C . GLN A 1 78 ? -63.44393 -3.77302 50.16036 1.000 246.07029 67 GLN A C 1
ATOM 529 O O . GLN A 1 78 ? -64.55858 -3.24587 50.05695 1.000 246.44826 67 GLN A O 1
ATOM 535 N N . ILE A 1 79 ? -63.23735 -4.85884 50.90562 1.000 245.99322 68 ILE A N 1
ATOM 536 C CA . ILE A 1 79 ? -64.34198 -5.49292 51.61738 1.000 246.06755 68 ILE A CA 1
ATOM 537 C C . ILE A 1 79 ? -64.86816 -4.56763 52.70438 1.000 247.39008 68 ILE A C 1
ATOM 538 O O . ILE A 1 79 ? -66.07522 -4.31718 52.80082 1.000 247.15882 68 ILE A O 1
ATOM 543 N N . VAL A 1 80 ? -63.96677 -4.03682 53.53364 1.000 246.69407 69 VAL A N 1
ATOM 544 C CA . VAL A 1 80 ? -64.38728 -3.17941 54.63134 1.000 247.75611 69 VAL A CA 1
ATOM 545 C C . VAL A 1 80 ? -64.93727 -1.85666 54.10888 1.000 247.80278 69 VAL A C 1
ATOM 546 O O . VAL A 1 80 ? -65.74844 -1.21558 54.78617 1.000 248.86714 69 VAL A O 1
ATOM 550 N N . LYS A 1 81 ? -64.53983 -1.43887 52.90311 1.000 247.47959 70 LYS A N 1
ATOM 551 C CA . LYS A 1 81 ? -65.13323 -0.24169 52.31324 1.000 247.68818 70 LYS A CA 1
ATOM 552 C C . LYS A 1 81 ? -66.59721 -0.46943 51.96420 1.000 248.34990 70 LYS A C 1
ATOM 553 O O . LYS A 1 81 ? -67.43305 0.42007 52.16172 1.000 249.09311 70 LYS A O 1
ATOM 559 N N . GLU A 1 82 ? -66.92694 -1.64845 51.43367 1.000 248.00700 71 GLU A N 1
ATOM 560 C CA . GLU A 1 82 ? -68.32674 -1.95675 51.16882 1.000 248.55541 71 GLU A CA 1
ATOM 561 C C . GLU A 1 82 ? -69.09893 -2.16534 52.46082 1.000 249.82470 71 GLU A C 1
ATOM 562 O O . GLU A 1 82 ? -70.29610 -1.86458 52.52460 1.000 250.79852 71 GLU A O 1
ATOM 568 N N . ILE A 1 83 ? -68.43638 -2.69606 53.48909 1.000 249.71817 72 ILE A N 1
ATOM 569 C CA . ILE A 1 83 ? -69.07234 -2.84747 54.79262 1.000 250.61916 72 ILE A CA 1
ATOM 570 C C . ILE A 1 83 ? -69.28466 -1.48811 55.45393 1.000 251.66053 72 ILE A C 1
ATOM 571 O O . ILE A 1 83 ? -70.31215 -1.25356 56.10219 1.000 252.64886 72 ILE A O 1
ATOM 576 N N . ALA A 1 84 ? -68.33129 -0.56466 55.28794 1.000 251.16615 73 ALA A N 1
ATOM 577 C CA . ALA A 1 84 ? -68.47998 0.76569 55.87503 1.000 251.73386 73 ALA A CA 1
ATOM 578 C C . ALA A 1 84 ? -69.62117 1.54432 55.23082 1.000 252.60117 73 ALA A C 1
ATOM 579 O O . ALA A 1 84 ? -70.35735 2.25921 55.92195 1.000 253.48323 73 ALA A O 1
ATOM 581 N N . GLU A 1 85 ? -69.76927 1.44045 53.90775 1.000 252.32979 74 GLU A N 1
ATOM 582 C CA . GLU A 1 85 ? -70.90267 2.07361 53.23960 1.000 253.14935 74 GLU A CA 1
ATOM 583 C C . GLU A 1 85 ? -72.22370 1.42971 53.65310 1.000 253.63210 74 GLU A C 1
ATOM 584 O O . GLU A 1 85 ? -73.23764 2.12269 53.79564 1.000 254.07815 74 GLU A O 1
ATOM 590 N N . GLU A 1 86 ? -72.23837 0.10270 53.82706 1.000 253.52078 75 GLU A N 1
ATOM 591 C CA . GLU A 1 86 ? -73.45642 -0.57717 54.26665 1.000 253.79242 75 GLU A CA 1
ATOM 592 C C . GLU A 1 86 ? -73.84761 -0.15372 55.67894 1.000 254.28649 75 GLU A C 1
ATOM 593 O O . GLU A 1 86 ? -75.03866 -0.04650 55.99546 1.000 254.58259 75 GLU A O 1
ATOM 599 N N . ALA A 1 87 ? -72.85864 0.08197 56.54604 1.000 254.11361 76 ALA A N 1
ATOM 600 C CA . ALA A 1 87 ? -73.15626 0.57811 57.88556 1.000 254.51890 76 ALA A CA 1
ATOM 601 C C . ALA A 1 87 ? -73.57995 2.03710 57.83521 1.000 254.79749 76 ALA A C 1
ATOM 602 O O . ALA A 1 87 ? -74.42072 2.47110 58.63029 1.000 255.18530 76 ALA A O 1
ATOM 604 N N . ARG A 1 88 ? -72.99095 2.80174 56.91612 1.000 254.66671 77 ARG A N 1
ATOM 605 C CA . ARG A 1 88 ? -73.41618 4.17513 56.68448 1.000 254.91564 77 ARG A CA 1
ATOM 606 C C . ARG A 1 88 ? -74.86226 4.22218 56.20330 1.000 255.19103 77 ARG A C 1
ATOM 607 O O . ARG A 1 88 ? -75.63738 5.08882 56.62435 1.000 255.36417 77 ARG A O 1
ATOM 615 N N . LYS A 1 89 ? -75.24632 3.28347 55.33189 1.000 255.00059 78 LYS A N 1
ATOM 616 C CA . LYS A 1 89 ? -76.61904 3.22858 54.83390 1.000 255.14805 78 LYS A CA 1
ATOM 617 C C . LYS A 1 89 ? -77.59540 2.82758 55.93177 1.000 255.50487 78 LYS A C 1
ATOM 618 O O . LYS A 1 89 ? -78.58985 3.51980 56.17984 1.000 255.79053 78 LYS A O 1
ATOM 624 N N . GLN A 1 90 ? -77.32761 1.70224 56.59525 1.000 255.49984 79 GLN A N 1
ATOM 625 C CA . GLN A 1 90 ? -78.23401 1.09769 57.56262 1.000 255.71948 79 GLN A CA 1
ATOM 626 C C . GLN A 1 90 ? -78.18477 1.76749 58.92820 1.000 256.03371 79 GLN A C 1
ATOM 627 O O . GLN A 1 90 ? -78.64220 1.17723 59.91504 1.000 256.26592 79 GLN A O 1
ATOM 633 N N . GLY A 1 91 ? -77.63487 2.97546 59.00460 1.000 256.04103 80 GLY A N 1
ATOM 634 C CA . GLY A 1 91 ? -77.68402 3.74931 60.22792 1.000 256.34013 80 GLY A CA 1
ATOM 635 C C . GLY A 1 91 ? -76.79104 3.24273 61.33511 1.000 256.57096 80 GLY A C 1
ATOM 636 O O . GLY A 1 91 ? -77.09303 3.46104 62.51225 1.000 256.89576 80 GLY A O 1
ATOM 637 N N . ASP A 1 92 ? -75.70013 2.56251 60.99524 1.000 256.19496 81 ASP A N 1
ATOM 638 C CA . ASP A 1 92 ? -74.71794 2.12263 61.97994 1.000 256.16173 81 ASP A CA 1
ATOM 639 C C . ASP A 1 92 ? -73.49475 3.02015 61.81088 1.000 255.78097 81 ASP A C 1
ATOM 640 O O . ASP A 1 92 ? -72.52558 2.67081 61.13530 1.000 255.41260 81 ASP A O 1
ATOM 645 N N . GLU A 1 93 ? -73.55663 4.20334 62.42980 1.000 256.14535 82 GLU A N 1
ATOM 646 C CA . GLU A 1 93 ? -72.44850 5.14822 62.33959 1.000 255.85323 82 GLU A CA 1
ATOM 647 C C . GLU A 1 93 ? -71.25481 4.66083 63.14467 1.000 255.31020 82 GLU A C 1
ATOM 648 O O . GLU A 1 93 ? -70.10878 5.01322 62.84095 1.000 254.79240 82 GLU A O 1
ATOM 654 N N . LYS A 1 94 ? -71.51332 3.84686 64.16868 1.000 255.50845 83 LYS A N 1
ATOM 655 C CA . LYS A 1 94 ? -70.44892 3.32547 65.01597 1.000 255.29298 83 LYS A CA 1
ATOM 656 C C . LYS A 1 94 ? -69.63424 2.28211 64.26300 1.000 254.93105 83 LYS A C 1
ATOM 657 O O . LYS A 1 94 ? -68.39924 2.33577 64.24610 1.000 254.79222 83 LYS A O 1
ATOM 663 N N . LEU A 1 95 ? -70.31593 1.31611 63.63911 1.000 255.09794 84 LEU A N 1
ATOM 664 C CA . LEU A 1 95 ? -69.63854 0.37557 62.75219 1.000 254.86279 84 LEU A CA 1
ATOM 665 C C . LEU A 1 95 ? -69.01799 1.09342 61.56128 1.000 254.17294 84 LEU A C 1
ATOM 666 O O . LEU A 1 95 ? -67.97068 0.67327 61.05687 1.000 253.73449 84 LEU A O 1
ATOM 671 N N . PHE A 1 96 ? -69.65763 2.16833 61.09559 1.000 254.21435 85 PHE A N 1
ATOM 672 C CA . PHE A 1 96 ? -69.10858 2.96501 60.00298 1.000 253.74039 85 PHE A CA 1
ATOM 673 C C . PHE A 1 96 ? -67.76084 3.57260 60.38069 1.000 253.24005 85 PHE A C 1
ATOM 674 O O . PHE A 1 96 ? -66.80710 3.53167 59.59490 1.000 252.87732 85 PHE A O 1
ATOM 682 N N . GLU A 1 97 ? -67.66757 4.15531 61.58023 1.000 253.66126 86 GLU A N 1
ATOM 683 C CA . GLU A 1 97 ? -66.43418 4.82609 61.98832 1.000 253.39729 86 GLU A CA 1
ATOM 684 C C . GLU A 1 97 ? -65.31556 3.83348 62.29170 1.000 253.05959 86 GLU A C 1
ATOM 685 O O . GLU A 1 97 ? -64.14074 4.11878 62.02984 1.000 252.60824 86 GLU A O 1
ATOM 691 N N . LEU A 1 98 ? -65.65149 2.67581 62.86597 1.000 253.30985 87 LEU A N 1
ATOM 692 C CA . LEU A 1 98 ? -64.63185 1.66453 63.13485 1.000 252.99798 87 LEU A CA 1
ATOM 693 C C . LEU A 1 98 ? -64.10659 1.05479 61.84059 1.000 252.20085 87 LEU A C 1
ATOM 694 O O . LEU A 1 98 ? -62.90400 0.79410 61.71339 1.000 251.53104 87 LEU A O 1
ATOM 699 N N . ALA A 1 99 ? -64.99762 0.79790 60.87964 1.000 252.23590 88 ALA A N 1
ATOM 700 C CA . ALA A 1 99 ? -64.56175 0.34465 59.56311 1.000 251.65228 88 ALA A CA 1
ATOM 701 C C . ALA A 1 99 ? -63.72229 1.41397 58.87674 1.000 251.18880 88 ALA A C 1
ATOM 702 O O . ALA A 1 99 ? -62.66956 1.12020 58.30023 1.000 250.57360 88 ALA A O 1
ATOM 704 N N . ARG A 1 100 ? -64.18401 2.66624 58.92682 1.000 251.53426 89 ARG A N 1
ATOM 705 C CA . ARG A 1 100 ? -63.42253 3.77857 58.36611 1.000 251.27043 89 ARG A CA 1
ATOM 706 C C . ARG A 1 100 ? -62.04893 3.89490 59.01977 1.000 250.84464 89 ARG A C 1
ATOM 707 O O . ARG A 1 100 ? -61.05878 4.21218 58.34975 1.000 250.29948 89 ARG A O 1
ATOM 715 N N . TRP A 1 101 ? -61.97123 3.64641 60.33013 1.000 251.12914 90 TRP A N 1
ATOM 716 C CA . TRP A 1 101 ? -60.69026 3.70830 61.02853 1.000 250.64676 90 TRP A CA 1
ATOM 717 C C . TRP A 1 101 ? -59.76498 2.57762 60.58731 1.000 250.30703 90 TRP A C 1
ATOM 718 O O . TRP A 1 101 ? -58.59068 2.80983 60.27617 1.000 249.88315 90 TRP A O 1
ATOM 729 N N . ALA A 1 102 ? -60.27444 1.34088 60.56703 1.000 250.08705 91 ALA A N 1
ATOM 730 C CA . ALA A 1 102 ? -59.46418 0.20958 60.12245 1.000 249.71869 91 ALA A CA 1
ATOM 731 C C . ALA A 1 102 ? -59.06590 0.34595 58.65917 1.000 249.34013 91 ALA A C 1
ATOM 732 O O . ALA A 1 102 ? -58.00880 -0.15189 58.25447 1.000 248.93104 91 ALA A O 1
ATOM 734 N N . ILE A 1 103 ? -59.90529 0.99615 57.85070 1.000 249.52872 92 ILE A N 1
ATOM 735 C CA . ILE A 1 103 ? -59.57232 1.21985 56.44706 1.000 249.17700 92 ILE A CA 1
ATOM 736 C C . ILE A 1 103 ? -58.43980 2.22808 56.32643 1.000 248.72584 92 ILE A C 1
ATOM 737 O O . ILE A 1 103 ? -57.47111 2.01475 55.58803 1.000 248.47925 92 ILE A O 1
ATOM 742 N N . GLU A 1 104 ? -58.54493 3.34262 57.05236 1.000 249.07790 93 GLU A N 1
ATOM 743 C CA . GLU A 1 104 ? -57.52283 4.37752 56.96195 1.000 248.76513 93 GLU A CA 1
ATOM 744 C C . GLU A 1 104 ? -56.18947 3.88096 57.50838 1.000 248.72668 93 GLU A C 1
ATOM 745 O O . GLU A 1 104 ? -55.13079 4.19618 56.95360 1.000 248.61060 93 GLU A O 1
ATOM 751 N N . LEU A 1 105 ? -56.22227 3.08837 58.58478 1.000 249.05891 94 LEU A N 1
ATOM 752 C CA . LEU A 1 105 ? -54.98836 2.53864 59.14029 1.000 248.92985 94 LEU A CA 1
ATOM 753 C C . LEU A 1 105 ? -54.34152 1.55173 58.17615 1.000 248.62568 94 LEU A C 1
ATOM 754 O O . LEU A 1 105 ? -53.11112 1.49831 58.06634 1.000 248.30640 94 LEU A O 1
ATOM 759 N N . ALA A 1 106 ? -55.15316 0.75471 57.47868 1.000 248.46022 95 ALA A N 1
ATOM 760 C CA . ALA A 1 106 ? -54.61379 -0.15657 56.47578 1.000 248.04240 95 ALA A CA 1
ATOM 761 C C . ALA A 1 106 ? -53.98045 0.61234 55.32609 1.000 247.88461 95 ALA A C 1
ATOM 762 O O . ALA A 1 106 ? -52.87171 0.28871 54.88460 1.000 247.61801 95 ALA A O 1
ATOM 764 N N . GLU A 1 107 ? -54.67920 1.63253 54.82167 1.000 247.95783 96 GLU A N 1
ATOM 765 C CA . GLU A 1 107 ? -54.12114 2.46361 53.76085 1.000 247.72202 96 GLU A CA 1
ATOM 766 C C . GLU A 1 107 ? -52.78317 3.05994 54.18066 1.000 248.10877 96 GLU A C 1
ATOM 767 O O . GLU A 1 107 ? -51.79932 2.99431 53.43550 1.000 248.00620 96 GLU A O 1
ATOM 773 N N . LYS A 1 108 ? -52.72769 3.63497 55.38450 1.000 248.20012 97 LYS A N 1
ATOM 774 C CA . LYS A 1 108 ? -51.47977 4.20687 55.88739 1.000 248.27309 97 LYS A CA 1
ATOM 775 C C . LYS A 1 108 ? -50.41634 3.13045 56.09213 1.000 248.06752 97 LYS A C 1
ATOM 776 O O . LYS A 1 108 ? -49.25102 3.32142 55.72506 1.000 248.15799 97 LYS A O 1
ATOM 782 N N . ALA A 1 109 ? -50.79198 1.99446 56.68939 1.000 247.85467 98 ALA A N 1
ATOM 783 C CA . ALA A 1 109 ? -49.80670 0.94446 56.93770 1.000 247.41284 98 ALA A CA 1
ATOM 784 C C . ALA A 1 109 ? -49.18093 0.45159 55.63968 1.000 247.48499 98 ALA A C 1
ATOM 785 O O . ALA A 1 109 ? -47.99821 0.08977 55.61751 1.000 247.20238 98 ALA A O 1
ATOM 787 N N . ILE A 1 110 ? -49.95507 0.42737 54.55390 1.000 247.31863 99 ILE A N 1
ATOM 788 C CA . ILE A 1 110 ? -49.39173 0.12247 53.24382 1.000 247.42148 99 ILE A CA 1
ATOM 789 C C . ILE A 1 110 ? -48.63171 1.32698 52.70452 1.000 247.89630 99 ILE A C 1
ATOM 790 O O . ILE A 1 110 ? -47.52508 1.18893 52.16989 1.000 248.03554 99 ILE A O 1
ATOM 795 N N . GLU A 1 111 ? -49.21303 2.52473 52.84941 1.000 248.13190 100 GLU A N 1
ATOM 796 C CA . GLU A 1 111 ? -48.53873 3.75211 52.43169 1.000 248.57028 100 GLU A CA 1
ATOM 797 C C . GLU A 1 111 ? -47.20158 3.91296 53.14292 1.000 248.74057 100 GLU A C 1
ATOM 798 O O . GLU A 1 111 ? -46.21472 4.35297 52.54011 1.000 249.23157 100 GLU A O 1
ATOM 804 N N . ARG A 1 112 ? -47.15290 3.55937 54.42911 1.000 248.53130 101 ARG A N 1
ATOM 805 C CA . ARG A 1 112 ? -45.90213 3.62472 55.17558 1.000 248.61014 101 ARG A CA 1
ATOM 806 C C . ARG A 1 112 ? -44.95878 2.51314 54.73694 1.000 248.58230 101 ARG A C 1
ATOM 807 O O . ARG A 1 112 ? -43.73753 2.70169 54.69480 1.000 249.46083 101 ARG A O 1
ATOM 815 N N . GLY A 1 113 ? -45.50983 1.34935 54.41005 1.000 247.98113 102 GLY A N 1
ATOM 816 C CA . GLY A 1 113 ? -44.72585 0.17449 54.10770 1.000 247.73173 102 GLY A CA 1
ATOM 817 C C . GLY A 1 113 ? -44.38783 -0.64745 55.32063 1.000 247.10472 102 GLY A C 1
ATOM 818 O O . GLY A 1 113 ? -43.61914 -1.61054 55.20712 1.000 246.70085 102 GLY A O 1
ATOM 819 N N . ASP A 1 114 ? -44.94594 -0.30353 56.47631 1.000 247.23054 103 ASP A N 1
ATOM 820 C CA . ASP A 1 114 ? -44.65224 -1.02080 57.70474 1.000 247.06859 103 ASP A CA 1
ATOM 821 C C . ASP A 1 114 ? -45.46347 -2.30310 57.68817 1.000 246.83106 103 ASP A C 1
ATOM 822 O O . ASP A 1 114 ? -46.68663 -2.27037 57.85184 1.000 246.60357 103 ASP A O 1
ATOM 827 N N . GLU A 1 115 ? -44.78647 -3.43169 57.47660 1.000 246.60262 104 GLU A N 1
ATOM 828 C CA . GLU A 1 115 ? -45.49589 -4.70179 57.41171 1.000 246.75962 104 GLU A CA 1
ATOM 829 C C . GLU A 1 115 ? -46.14379 -5.02496 58.74706 1.000 246.97936 104 GLU A C 1
ATOM 830 O O . GLU A 1 115 ? -47.24336 -5.58961 58.79393 1.000 247.09307 104 GLU A O 1
ATOM 836 N N . GLU A 1 116 ? -45.47265 -4.67577 59.84656 1.000 247.08470 105 GLU A N 1
ATOM 837 C CA . GLU A 1 116 ? -46.02341 -4.94849 61.16787 1.000 247.35126 105 GLU A CA 1
ATOM 838 C C . GLU A 1 116 ? -47.24206 -4.07418 61.44180 1.000 247.40667 105 GLU A C 1
ATOM 839 O O . GLU A 1 116 ? -48.10470 -4.44636 62.24608 1.000 247.71733 105 GLU A O 1
ATOM 845 N N . SER A 1 117 ? -47.31771 -2.90157 60.80529 1.000 247.25315 106 SER A N 1
ATOM 846 C CA . SER A 1 117 ? -48.52647 -2.08874 60.88356 1.000 247.22017 106 SER A CA 1
ATOM 847 C C . SER A 1 117 ? -49.61398 -2.60530 59.95080 1.000 247.15000 106 SER A C 1
ATOM 848 O O . SER A 1 117 ? -50.80321 -2.38823 60.21039 1.000 247.38129 106 SER A O 1
ATOM 851 N N . VAL A 1 118 ? -49.23111 -3.26381 58.85523 1.000 247.05527 107 VAL A N 1
ATOM 852 C CA . VAL A 1 118 ? -50.22221 -3.87073 57.97187 1.000 247.10401 107 VAL A CA 1
ATOM 853 C C . VAL A 1 118 ? -50.89064 -5.06337 58.65232 1.000 247.22811 107 VAL A C 1
ATOM 854 O O . VAL A 1 118 ? -52.12029 -5.19404 58.63076 1.000 247.28649 107 VAL A O 1
ATOM 858 N N . LYS A 1 119 ? -50.09449 -5.94531 59.27489 1.000 247.22335 108 LYS A N 1
ATOM 859 C CA . LYS A 1 119 ? -50.66568 -7.04842 60.05133 1.000 247.01179 108 LYS A CA 1
ATOM 860 C C . LYS A 1 119 ? -51.62561 -6.53082 61.11879 1.000 247.21543 108 LYS A C 1
ATOM 861 O O . LYS A 1 119 ? -52.67807 -7.13447 61.36130 1.000 247.27698 108 LYS A O 1
ATOM 867 N N . ARG A 1 120 ? -51.25799 -5.43698 61.79474 1.000 247.38451 109 ARG A N 1
ATOM 868 C CA . ARG A 1 120 ? -52.14505 -4.824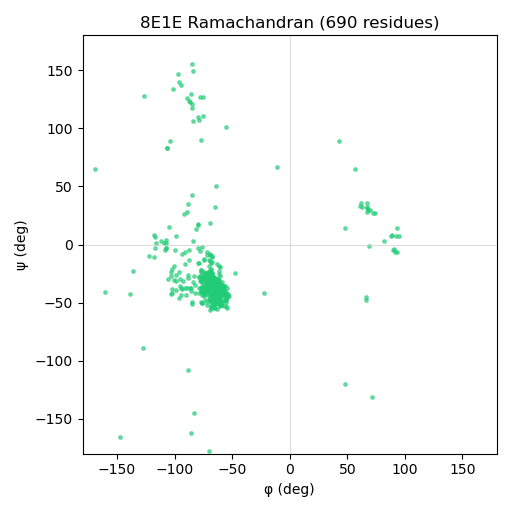28 62.77913 1.000 247.58251 109 ARG A CA 1
ATOM 869 C C . ARG A 1 120 ? -53.45208 -4.38272 62.13359 1.000 247.78468 109 ARG A C 1
ATOM 870 O O . ARG A 1 120 ? -54.54104 -4.73839 62.59856 1.000 248.18667 109 ARG A O 1
ATOM 878 N N . ALA A 1 121 ? -53.35995 -3.60614 61.05070 1.000 247.65511 110 ALA A N 1
ATOM 879 C CA . ALA A 1 121 ? -54.56031 -3.10093 60.39461 1.000 247.61268 110 ALA A CA 1
ATOM 880 C C . ALA A 1 121 ? -55.35780 -4.21886 59.73794 1.000 247.61080 110 ALA A C 1
ATOM 881 O O . ALA A 1 121 ? -56.59311 -4.16346 59.71283 1.000 247.66926 110 ALA A O 1
ATOM 883 N N . ILE A 1 122 ? -54.67569 -5.23311 59.19982 1.000 247.34924 111 ILE A N 1
ATOM 884 C CA . ILE A 1 122 ? -55.37927 -6.38810 58.64943 1.000 247.44103 111 ILE A CA 1
ATOM 885 C C . ILE A 1 122 ? -56.14595 -7.10186 59.75008 1.000 247.74447 111 ILE A C 1
ATOM 886 O O . ILE A 1 122 ? -57.29516 -7.52115 59.56097 1.000 247.86700 111 ILE A O 1
ATOM 891 N N . LEU A 1 123 ? -55.52812 -7.23149 60.92493 1.000 247.78255 112 LEU A N 1
ATOM 892 C CA . LEU A 1 123 ? -56.22552 -7.80700 62.06642 1.000 248.11320 112 LEU A CA 1
ATOM 893 C C . LEU A 1 123 ? -57.46095 -6.98313 62.40954 1.000 248.48381 112 LEU A C 1
ATOM 894 O O . LEU A 1 123 ? -58.52916 -7.53804 62.69417 1.000 248.81796 112 LEU A O 1
ATOM 899 N N . PHE A 1 124 ? -57.33498 -5.65264 62.37368 1.000 248.53272 113 PHE A N 1
ATOM 900 C CA . PHE A 1 124 ? -58.47654 -4.78502 62.64987 1.000 248.70943 113 PHE A CA 1
ATOM 901 C C . PHE A 1 124 ? -59.57689 -4.94884 61.60621 1.000 248.62168 113 PHE A C 1
ATOM 902 O O . PHE A 1 124 ? -60.76487 -4.97124 61.94773 1.000 248.86392 113 PHE A O 1
ATOM 910 N N . MET A 1 125 ? -59.20465 -5.06986 60.32856 1.000 248.25145 114 MET A N 1
ATOM 911 C CA . MET A 1 125 ? -60.21580 -5.15811 59.27784 1.000 248.25922 114 MET A CA 1
ATOM 912 C C . MET A 1 125 ? -60.99442 -6.46688 59.34006 1.000 248.60666 114 MET A C 1
ATOM 913 O O . MET A 1 125 ? -62.21241 -6.47757 59.12704 1.000 248.97951 114 MET A O 1
ATOM 918 N N . GLN A 1 126 ? -60.31473 -7.58054 59.62224 1.000 248.54187 115 GLN A N 1
ATOM 919 C CA . GLN A 1 126 ? -61.02194 -8.84654 59.79501 1.000 248.72628 115 GLN A CA 1
ATOM 920 C C . GLN A 1 126 ? -61.94674 -8.80528 61.00468 1.000 249.21466 115 GLN A C 1
ATOM 921 O O . GLN A 1 126 ? -63.06876 -9.32265 60.95373 1.000 249.56455 115 GLN A O 1
ATOM 927 N N . ALA A 1 127 ? -61.48992 -8.20437 62.10689 1.000 249.14651 116 ALA A N 1
ATOM 928 C CA . ALA A 1 127 ? -62.33465 -8.10722 63.29244 1.000 249.58670 116 ALA A CA 1
ATOM 929 C C . ALA A 1 127 ? -63.56991 -7.26606 63.00480 1.000 250.00964 116 ALA A C 1
ATOM 930 O O . ALA A 1 127 ? -64.66805 -7.57740 63.48091 1.000 250.45282 116 ALA A O 1
ATOM 932 N N . VAL A 1 128 ? -63.40684 -6.18956 62.23188 1.000 249.82622 117 VAL A N 1
ATOM 933 C CA . VAL A 1 128 ? -64.55342 -5.37993 61.83062 1.000 250.17518 117 VAL A CA 1
ATOM 934 C C . VAL A 1 128 ? -65.49415 -6.20294 60.96205 1.000 250.51219 117 VAL A C 1
ATOM 935 O O . VAL A 1 128 ? -66.72030 -6.15072 61.12152 1.000 251.11357 117 VAL A O 1
ATOM 939 N N . ILE A 1 129 ? -64.93324 -6.98007 60.03201 1.000 250.12085 118 ILE A N 1
ATOM 940 C CA . ILE A 1 129 ? -65.75286 -7.84620 59.19028 1.000 250.37637 118 ILE A CA 1
ATOM 941 C C . ILE A 1 129 ? -66.48062 -8.87286 60.04519 1.000 251.21715 118 ILE A C 1
ATOM 942 O O . ILE A 1 129 ? -67.66062 -9.16634 59.82007 1.000 251.81705 118 ILE A O 1
ATOM 947 N N . LEU A 1 130 ? -65.79927 -9.41577 61.05610 1.000 250.91072 119 LEU A N 1
ATOM 948 C CA . LEU A 1 130 ? -66.45866 -10.34958 61.96030 1.000 251.35880 119 LEU A CA 1
ATOM 949 C C . LEU A 1 130 ? -67.55598 -9.66475 62.76843 1.000 252.23254 119 LEU A C 1
ATOM 950 O O . LEU A 1 130 ? -68.53973 -10.31134 63.14236 1.000 252.81866 119 LEU A O 1
ATOM 955 N N . ILE A 1 131 ? -67.41256 -8.36446 63.04080 1.000 251.78367 120 ILE A N 1
ATOM 956 C CA . ILE A 1 131 ? -68.46621 -7.62749 63.73503 1.000 252.38968 120 ILE A CA 1
ATOM 957 C C . ILE A 1 131 ? -69.69533 -7.48638 62.84378 1.000 253.19523 120 ILE A C 1
ATOM 958 O O . ILE A 1 131 ? -70.83654 -7.59917 63.31075 1.000 253.93792 120 ILE A O 1
ATOM 963 N N . GLN A 1 132 ? -69.48314 -7.22759 61.55060 1.000 253.14834 121 GLN A N 1
ATOM 964 C CA . GLN A 1 132 ? -70.59176 -7.20764 60.60055 1.000 253.65763 121 GLN A CA 1
ATOM 965 C C . GLN A 1 132 ? -71.33088 -8.54045 60.58012 1.000 254.46471 121 GLN A C 1
ATOM 966 O O . GLN A 1 132 ? -72.55713 -8.57678 60.42139 1.000 255.14621 121 GLN A O 1
ATOM 972 N N . ILE A 1 133 ? -70.60285 -9.64655 60.73900 1.000 254.15520 122 ILE A N 1
ATOM 973 C CA . ILE A 1 133 ? -71.22674 -10.96521 60.68649 1.000 254.81513 122 ILE A CA 1
ATOM 974 C C . ILE A 1 133 ? -71.98042 -11.26609 61.97679 1.000 255.64189 122 ILE A C 1
ATOM 975 O O . ILE A 1 133 ? -73.16123 -11.62850 61.94420 1.000 256.57239 122 ILE A O 1
ATOM 980 N N . VAL A 1 134 ? -71.32579 -11.09025 63.13091 1.000 255.23621 123 VAL A N 1
ATOM 981 C CA . VAL A 1 134 ? -71.95817 -11.42961 64.40612 1.000 255.71392 123 VAL A CA 1
ATOM 982 C C . VAL A 1 134 ? -73.20033 -10.57956 64.64363 1.000 256.64115 123 VAL A C 1
ATOM 983 O O . VAL A 1 134 ? -74.15516 -11.02981 65.29087 1.000 257.24735 123 VAL A O 1
ATOM 987 N N . LYS A 1 135 ? -73.21515 -9.34467 64.13399 1.000 256.40487 124 LYS A N 1
ATOM 988 C CA . LYS A 1 135 ? -74.45112 -8.56824 64.14396 1.000 257.17237 124 LYS A CA 1
ATOM 989 C C . LYS A 1 135 ? -75.54846 -9.29042 63.37378 1.000 258.58262 124 LYS A C 1
ATOM 990 O O . LYS A 1 135 ? -76.70931 -9.30609 63.79840 1.000 259.55747 124 LYS A O 1
ATOM 996 N N . LYS A 1 136 ? -75.19799 -9.88875 62.23254 1.000 258.26062 125 LYS A N 1
ATOM 997 C CA . LYS A 1 136 ? -76.18437 -10.59978 61.42576 1.000 259.08162 125 LYS A CA 1
ATOM 998 C C . LYS A 1 136 ? -76.66455 -11.88698 62.09937 1.000 260.20279 125 LYS A C 1
ATOM 999 O O . LYS A 1 136 ? -77.81933 -12.27837 61.90206 1.000 261.32072 125 LYS A O 1
ATOM 1005 N N . ILE A 1 137 ? -75.81594 -12.56780 62.88194 1.000 259.17973 126 ILE A N 1
ATOM 1006 C CA . ILE A 1 137 ? -76.31804 -13.71592 63.63984 1.000 259.85488 126 ILE A CA 1
ATOM 1007 C C . ILE A 1 137 ? -77.33587 -13.24733 64.67565 1.000 260.68232 126 ILE A C 1
ATOM 1008 O O . ILE A 1 137 ? -78.32832 -13.93593 64.94611 1.000 261.59511 126 ILE A O 1
ATOM 1013 N N . ALA A 1 138 ? -77.10951 -12.07401 65.27318 1.000 260.28735 127 ALA A N 1
ATOM 1014 C CA . ALA A 1 138 ? -78.12620 -11.49000 66.14341 1.000 260.77402 127 ALA A CA 1
ATOM 1015 C C . ALA A 1 138 ? -79.38466 -11.16581 65.34784 1.000 261.82144 127 ALA A C 1
ATOM 1016 O O . ALA A 1 138 ? -80.50585 -11.38415 65.82239 1.000 262.35940 127 ALA A O 1
ATOM 1018 N N . GLU A 1 139 ? -79.21434 -10.62218 64.13902 1.000 261.67949 128 GLU A N 1
ATOM 1019 C CA . GLU A 1 139 ? -80.35000 -10.39224 63.25335 1.000 262.22807 128 GLU A CA 1
ATOM 1020 C C . GLU A 1 139 ? -80.94887 -11.71109 62.77541 1.000 263.17054 128 GLU A C 1
ATOM 1021 O O . GLU A 1 139 ? -82.16205 -11.79329 62.55195 1.000 263.80074 128 GLU A O 1
ATOM 1027 N N . LYS A 1 140 ? -80.11601 -12.74449 62.59953 1.000 263.20268 129 LYS A N 1
ATOM 1028 C CA . LYS A 1 140 ? -80.63993 -14.07651 62.30674 1.000 263.86058 129 LYS A CA 1
ATOM 1029 C C . LYS A 1 140 ? -81.49176 -14.57179 63.46613 1.000 264.33466 129 LYS A C 1
ATOM 1030 O O . LYS A 1 140 ? -82.50985 -15.24163 63.25850 1.000 265.15680 129 LYS A O 1
ATOM 1036 N N . ALA A 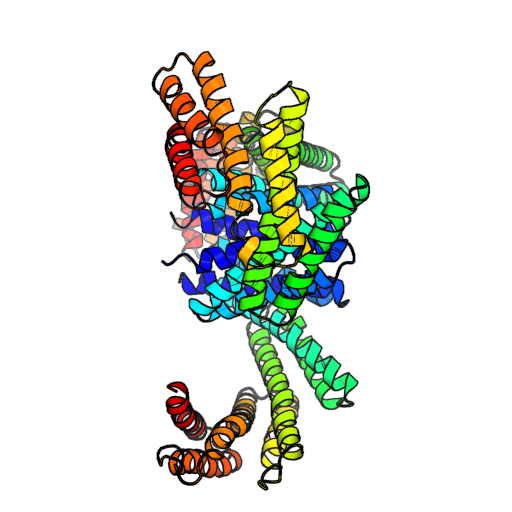1 141 ? -81.09061 -14.24865 64.69868 1.000 263.73854 130 ALA A N 1
ATOM 1037 C CA . ALA A 1 141 ? -81.92757 -14.57435 65.84570 1.000 264.12529 130 ALA A CA 1
ATOM 1038 C C . ALA A 1 141 ? -83.24426 -13.81496 65.77548 1.000 264.64878 130 ALA A C 1
ATOM 1039 O O . ALA A 1 141 ? -84.28633 -14.33729 66.18650 1.000 265.19667 130 ALA A O 1
ATOM 1041 N N . LYS A 1 142 ? -83.22001 -12.58415 65.25440 1.000 264.50504 131 LYS A N 1
ATOM 1042 C CA . LYS A 1 142 ? -84.46889 -11.85998 65.04101 1.000 264.88404 131 LYS A CA 1
ATOM 1043 C C . LYS A 1 142 ? -85.29594 -12.52729 63.94771 1.000 265.78016 131 LYS A C 1
ATOM 1044 O O . LYS A 1 142 ? -86.52981 -12.55632 64.02331 1.000 265.80655 131 LYS A O 1
ATOM 1050 N N . ARG A 1 143 ? -84.63231 -13.05344 62.91327 1.000 266.10319 132 ARG A N 1
ATOM 1051 C CA . ARG A 1 143 ? -85.33273 -13.82804 61.89183 1.000 265.54461 132 ARG A CA 1
ATOM 1052 C C . ARG A 1 143 ? -85.91586 -15.11196 62.47880 1.000 266.03435 132 ARG A C 1
ATOM 1053 O O . ARG A 1 143 ? -87.05197 -15.48702 62.16614 1.000 266.35739 132 ARG A O 1
ATOM 1061 N N . GLN A 1 144 ? -85.15025 -15.80073 63.32599 1.000 265.90570 133 GLN A N 1
ATOM 1062 C CA . GLN A 1 144 ? -85.58074 -17.03939 63.96337 1.000 265.84975 133 GLN A CA 1
ATOM 1063 C C . GLN A 1 144 ? -86.36169 -16.71498 65.24031 1.000 265.77175 133 GLN A C 1
ATOM 1064 O O . GLN A 1 144 ? -86.82929 -15.58872 65.43160 1.000 265.85868 133 GLN A O 1
ATOM 1070 N N . GLY A 1 145 ? -86.51744 -17.70275 66.12284 1.000 265.65591 134 GLY A N 1
ATOM 1071 C CA . GLY A 1 145 ? -87.12432 -17.48742 67.42327 1.000 264.93411 134 GLY A CA 1
ATOM 1072 C C . GLY A 1 145 ? -86.10462 -16.95126 68.40676 1.000 264.19045 134 GLY A C 1
ATOM 1073 O O . GLY A 1 145 ? -85.22307 -16.18094 68.01734 1.000 264.50043 134 GLY A O 1
ATOM 1074 N N . ASP A 1 146 ? -86.19512 -17.33598 69.67789 1.000 263.30128 135 ASP A N 1
ATOM 1075 C CA . ASP A 1 146 ? -85.21999 -16.89413 70.66573 1.000 262.37558 135 ASP A CA 1
ATOM 1076 C C . ASP A 1 146 ? -84.64246 -18.10603 71.38759 1.000 261.71744 135 ASP A C 1
ATOM 1077 O O . ASP A 1 146 ? -85.39050 -18.94482 71.89943 1.000 261.95250 135 ASP A O 1
ATOM 1082 N N . ASP A 1 147 ? -83.31038 -18.19361 71.42048 1.000 261.00308 136 ASP A N 1
ATOM 1083 C CA . ASP A 1 147 ? -82.57185 -19.23501 72.13047 1.000 260.10761 136 ASP A CA 1
ATOM 1084 C C . ASP A 1 147 ? -81.95672 -18.69106 73.41733 1.000 259.49363 136 ASP A C 1
ATOM 1085 O O . ASP A 1 147 ? -81.06665 -19.32356 73.99570 1.000 258.94071 136 ASP A O 1
ATOM 1090 N N . LYS A 1 148 ? -82.42168 -17.51776 73.85809 1.000 259.76573 137 LYS A N 1
ATOM 1091 C CA . LYS A 1 148 ? -81.88728 -16.74234 74.97285 1.000 259.07916 137 LYS A CA 1
ATOM 1092 C C . LYS A 1 148 ? -80.55682 -16.16539 74.50112 1.000 258.44619 137 LYS A C 1
ATOM 1093 O O . LYS A 1 148 ? -80.50370 -15.59979 73.40255 1.000 258.44414 137 LYS A O 1
ATOM 1099 N N . LEU A 1 149 ? -79.48832 -16.30917 75.29020 1.000 257.97134 138 LEU A N 1
ATOM 1100 C CA . LEU A 1 149 ? -78.15584 -15.86792 74.89345 1.000 257.52123 138 LEU A CA 1
ATOM 1101 C C . LEU A 1 149 ? -78.23864 -14.44126 74.35484 1.000 257.17415 138 LEU A C 1
ATOM 1102 O O . LEU A 1 149 ? -78.66603 -13.54456 75.08760 1.000 257.17076 138 LEU A O 1
ATOM 1107 N N . PHE A 1 150 ? -77.85956 -14.21503 73.09891 1.000 257.01328 139 PHE A N 1
ATOM 1108 C CA . PHE A 1 150 ? -78.00052 -12.92377 72.42725 1.000 257.07675 139 PHE A CA 1
ATOM 1109 C C . PHE A 1 150 ? -77.10749 -11.87052 73.08071 1.000 256.22547 139 PHE A C 1
ATOM 1110 O O . PHE A 1 150 ? -76.38932 -11.14642 72.38263 1.000 255.76417 139 PHE A O 1
ATOM 1118 N N . LYS A 1 151 ? -77.14001 -11.77256 74.41515 1.000 256.07862 140 LYS A N 1
ATOM 1119 C CA . LYS A 1 151 ? -76.20140 -10.89373 75.10492 1.000 255.48885 140 LYS A CA 1
ATOM 1120 C C . LYS A 1 151 ? -74.76865 -11.33441 74.84374 1.000 255.15154 140 LYS A C 1
ATOM 1121 O O . LYS A 1 151 ? -73.86611 -10.49421 74.76562 1.000 254.70873 140 LYS A O 1
ATOM 1127 N N . LEU A 1 152 ? -74.54706 -12.64545 74.70182 1.000 255.28671 141 LEU A N 1
ATOM 1128 C CA . LEU A 1 152 ? -73.21087 -13.16141 74.41744 1.000 254.90145 141 LEU A CA 1
ATOM 1129 C C . LEU A 1 152 ? -72.69814 -12.61489 73.09080 1.000 254.37747 141 LEU A C 1
ATOM 1130 O O . LEU A 1 152 ? -71.57989 -12.09153 73.01102 1.000 254.03805 141 LEU A O 1
ATOM 1135 N N . ALA A 1 153 ? -73.49632 -12.75574 72.02775 1.000 254.49237 142 ALA A N 1
ATOM 1136 C CA . ALA A 1 153 ? -73.11280 -12.19136 70.73823 1.000 254.00836 142 ALA A CA 1
ATOM 1137 C C . ALA A 1 153 ? -72.90229 -10.68859 70.85722 1.000 254.08180 142 ALA A C 1
ATOM 1138 O O . ALA A 1 153 ? -71.94545 -10.13946 70.29863 1.000 253.77577 142 ALA A O 1
ATOM 1140 N N . GLU A 1 154 ? -73.79121 -10.00781 71.58651 1.000 254.31681 143 GLU A N 1
ATOM 1141 C CA . GLU A 1 154 ? -73.59793 -8.58803 71.85855 1.000 254.16130 143 GLU A CA 1
ATOM 1142 C C . GLU A 1 154 ? -72.34720 -8.36819 72.69804 1.000 253.95701 143 GLU A C 1
ATOM 1143 O O . GLU A 1 154 ? -71.61827 -7.38963 72.49840 1.000 253.89569 143 GLU A O 1
ATOM 1149 N N . TRP A 1 155 ? -72.08353 -9.27271 73.64500 1.000 253.98458 144 TRP A N 1
ATOM 1150 C CA . TRP A 1 155 ? -70.87206 -9.16805 74.44864 1.000 253.73724 144 TRP A CA 1
ATOM 1151 C C . TRP A 1 155 ? -69.62730 -9.35922 73.59350 1.000 253.49245 144 TRP A C 1
ATOM 1152 O O . TRP A 1 155 ? -68.58258 -8.77180 73.88385 1.000 253.45037 144 TRP A O 1
ATOM 1163 N N . ALA A 1 156 ? -69.71630 -10.17210 72.53885 1.000 253.36885 145 ALA A N 1
ATOM 1164 C CA . ALA A 1 156 ? -68.58207 -10.35630 71.63988 1.000 253.09046 145 ALA A CA 1
ATOM 1165 C C . ALA A 1 156 ? -68.43467 -9.18851 70.67050 1.000 253.21611 145 ALA A C 1
ATOM 1166 O O . ALA A 1 156 ? -67.31192 -8.78998 70.34247 1.000 253.19578 145 ALA A O 1
ATOM 1168 N N . ILE A 1 157 ? -69.55423 -8.64097 70.19186 1.000 253.41170 146 ILE A N 1
ATOM 1169 C CA . ILE A 1 157 ? -69.50068 -7.51929 69.25671 1.000 253.44806 146 ILE A CA 1
ATOM 1170 C C . ILE A 1 157 ? -68.96932 -6.26681 69.93901 1.000 253.86553 146 ILE A C 1
ATOM 1171 O O . ILE A 1 157 ? -68.01769 -5.63592 69.46396 1.000 253.67866 146 ILE A O 1
ATOM 1176 N N . GLU A 1 158 ? -69.57563 -5.88935 71.06446 1.000 253.73473 147 GLU A N 1
ATOM 1177 C CA . GLU A 1 158 ? -69.19444 -4.66581 71.75634 1.000 253.94884 147 GLU A CA 1
ATOM 1178 C C . GLU A 1 158 ? -67.86747 -4.77907 72.49553 1.000 254.03093 147 GLU A C 1
ATOM 1179 O O . GLU A 1 158 ? -67.31890 -3.74698 72.88653 1.000 254.22124 147 GLU A O 1
ATOM 1185 N N . LEU A 1 159 ? -67.32928 -5.98610 72.68014 1.000 253.87761 148 LEU A N 1
ATOM 1186 C CA . LEU A 1 159 ? -66.00314 -6.13119 73.27160 1.000 254.09795 148 LEU A CA 1
ATOM 1187 C C . LEU A 1 159 ? -64.91407 -6.08092 72.21502 1.000 254.19307 148 LEU A C 1
ATOM 1188 O O . LEU A 1 159 ? -63.78864 -5.66137 72.50814 1.000 254.43621 148 LEU A O 1
ATOM 1193 N N . ALA A 1 160 ? -65.22705 -6.50375 70.99166 1.000 253.97185 149 ALA A N 1
ATOM 1194 C CA . ALA A 1 160 ? -64.30334 -6.28575 69.88931 1.000 253.92776 149 ALA A CA 1
ATOM 1195 C C . ALA A 1 160 ? -64.25202 -4.80602 69.54097 1.000 254.21202 149 ALA A C 1
ATOM 1196 O O . ALA A 1 160 ? -63.19473 -4.28375 69.17402 1.000 254.41049 149 ALA A O 1
ATOM 1198 N N . GLU A 1 161 ? -65.39217 -4.11821 69.65037 1.000 254.21758 150 GLU A N 1
ATOM 1199 C CA . GLU A 1 161 ? -65.42313 -2.67681 69.42683 1.000 254.29844 150 GLU A CA 1
ATOM 1200 C C . GLU A 1 161 ? -64.58140 -1.94342 70.46826 1.000 254.87640 150 GLU A C 1
ATOM 1201 O O . GLU A 1 161 ? -63.78265 -1.06213 70.13042 1.000 255.06251 150 GLU A O 1
ATOM 1207 N N . ARG A 1 162 ? -64.75983 -2.28819 71.74916 1.000 254.78042 151 ARG A N 1
ATOM 1208 C CA . ARG A 1 162 ? -63.90467 -1.74959 72.80741 1.000 255.13734 151 ARG A CA 1
ATOM 1209 C C . ARG A 1 162 ? -62.44210 -2.12507 72.60749 1.000 255.74685 151 ARG A C 1
ATOM 1210 O O . ARG A 1 162 ? -61.55095 -1.41068 73.08117 1.000 256.43498 151 ARG A O 1
ATOM 1218 N N . ALA A 1 163 ? -62.17518 -3.24818 71.93607 1.000 255.50679 152 ALA A N 1
ATOM 1219 C CA . ALA A 1 163 ? -60.80070 -3.71303 71.78295 1.000 255.77148 152 ALA A CA 1
ATOM 1220 C C . ALA A 1 163 ? -59.94228 -2.70696 71.02600 1.000 256.30645 152 ALA A C 1
ATOM 1221 O O . ALA A 1 163 ? -58.73875 -2.59835 71.29035 1.000 256.90351 152 ALA A O 1
ATOM 1223 N N . ILE A 1 164 ? -60.53057 -1.97088 70.08072 1.000 256.14973 153 ILE A N 1
ATOM 1224 C CA . ILE A 1 164 ? -59.76552 -0.95088 69.36906 1.000 256.37114 153 ILE A CA 1
ATOM 1225 C C . ILE A 1 164 ? -59.46704 0.24443 70.27045 1.000 257.09555 153 ILE A C 1
ATOM 1226 O O . ILE A 1 164 ? -58.43116 0.90443 70.11054 1.000 257.40350 153 ILE A O 1
ATOM 1231 N N . GLU A 1 165 ? -60.34744 0.53959 71.23498 1.000 257.24279 154 GLU A N 1
ATOM 1232 C CA . GLU A 1 165 ? -60.10594 1.67225 72.12731 1.000 257.69836 154 GLU A CA 1
ATOM 1233 C C . GLU A 1 165 ? -58.82022 1.50903 72.93171 1.000 258.01045 154 GLU A C 1
ATOM 1234 O O . GLU A 1 165 ? -58.24030 2.50801 73.37297 1.000 258.31261 154 GLU A O 1
ATOM 1240 N N . GLU A 1 166 ? -58.36340 0.27604 73.15154 1.000 258.11407 155 GLU A N 1
ATOM 1241 C CA . GLU A 1 166 ? -57.10867 0.06721 73.86215 1.000 258.42913 155 GLU A CA 1
ATOM 1242 C C . GLU A 1 166 ? -55.96516 -0.35965 72.95041 1.000 258.61142 155 GLU A C 1
ATOM 1243 O O . GLU A 1 166 ? -54.81630 0.00065 73.21613 1.000 259.01337 155 GLU A O 1
ATOM 1249 N N . GLY A 1 167 ? -56.25030 -1.05377 71.85151 1.000 258.25365 156 GLY A N 1
ATOM 1250 C CA . GLY A 1 167 ? -55.17392 -1.49466 70.97333 1.000 257.78865 156 GLY A CA 1
ATOM 1251 C C . GLY A 1 167 ? -54.18857 -2.43854 71.62744 1.000 258.29217 156 GLY A C 1
ATOM 1252 O O . GLY A 1 167 ? -52.99217 -2.39923 71.31192 1.000 258.18535 156 GLY A O 1
ATOM 1253 N N . ASP A 1 168 ? -54.66739 -3.30540 72.51461 1.000 258.49881 157 ASP A N 1
ATOM 1254 C CA . ASP A 1 168 ? -53.79454 -4.15451 73.31581 1.000 258.90930 157 ASP A CA 1
ATOM 1255 C C . ASP A 1 168 ? -53.29626 -5.32576 72.48147 1.000 258.93164 157 ASP A C 1
ATOM 1256 O O . ASP A 1 168 ? -54.08822 -6.02758 71.84584 1.000 258.49089 157 ASP A O 1
ATOM 1261 N N . GLU A 1 169 ? -51.97066 -5.50573 72.45720 1.000 259.38858 158 GLU A N 1
ATOM 1262 C CA . GLU A 1 169 ? -51.36889 -6.55137 71.63539 1.000 259.53965 158 GLU A CA 1
ATOM 1263 C C . GLU A 1 169 ? -51.76531 -7.94840 72.10585 1.000 259.49877 158 GLU A C 1
ATOM 1264 O O . GLU A 1 169 ? -51.91618 -8.85540 71.27840 1.000 259.54530 158 GLU A O 1
ATOM 1270 N N . GLU A 1 170 ? -51.93641 -8.15049 73.41388 1.000 259.32294 159 GLU A N 1
ATOM 1271 C CA . GLU A 1 170 ? -52.39358 -9.44161 73.93495 1.000 259.19445 159 GLU A CA 1
ATOM 1272 C C . GLU A 1 170 ? -53.91972 -9.49900 73.98649 1.000 258.88286 159 GLU A C 1
ATOM 1273 O O . GLU A 1 170 ? -54.51406 -10.10206 74.88779 1.000 258.95205 159 GLU A O 1
ATOM 1279 N N . LYS A 1 171 ? -54.57026 -8.86581 73.01143 1.000 258.48533 160 LYS A N 1
ATOM 1280 C CA . LYS A 1 171 ? -56.02408 -8.77008 72.92153 1.000 257.34133 160 LYS A CA 1
ATOM 1281 C C . LYS A 1 171 ? -56.40971 -8.75189 71.44120 1.000 256.13886 160 LYS A C 1
ATOM 1282 O O . LYS A 1 171 ? -55.59838 -9.08162 70.56962 1.000 256.17081 160 LYS A O 1
ATOM 1288 N N . VAL A 1 172 ? -57.66280 -8.38015 71.16013 1.000 255.09582 161 VAL A N 1
ATOM 1289 C CA . VAL A 1 172 ? -58.22279 -8.22686 69.81619 1.000 254.42327 161 VAL A CA 1
ATOM 1290 C C . VAL A 1 172 ? -58.28956 -9.58553 69.12833 1.000 253.41757 161 VAL A C 1
ATOM 1291 O O . VAL A 1 172 ? -59.30926 -9.93379 68.52165 1.000 252.89423 161 VAL A O 1
ATOM 1295 N N . LYS A 1 173 ? -57.21335 -10.37008 69.23092 1.000 253.52891 162 LYS A N 1
ATOM 1296 C CA . LYS A 1 173 ? -57.28179 -11.76594 68.81585 1.000 252.70014 162 LYS A CA 1
ATOM 1297 C C . LYS A 1 173 ? -58.22843 -12.53605 69.72284 1.000 252.45699 162 LYS A C 1
ATOM 1298 O O . LYS A 1 173 ? -58.95482 -13.42575 69.26536 1.000 252.13693 162 LYS A O 1
ATOM 1304 N N . ARG A 1 174 ? -58.21095 -12.21800 71.01949 1.000 252.73134 163 ARG A N 1
ATOM 1305 C CA . ARG A 1 174 ? -59.17026 -12.80898 71.94299 1.000 252.68123 163 ARG A CA 1
ATOM 1306 C C . ARG A 1 174 ? -60.59407 -12.44791 71.54434 1.000 252.48675 163 ARG A C 1
ATOM 1307 O O . ARG A 1 174 ? -61.49935 -13.28599 71.62006 1.000 252.71225 163 ARG A O 1
ATOM 1315 N N . ALA A 1 175 ? -60.81293 -11.20105 71.11733 1.000 252.45609 164 ALA A N 1
ATOM 1316 C CA . ALA A 1 175 ? -62.14755 -10.79663 70.69128 1.000 252.29115 164 ALA A CA 1
ATOM 1317 C C . ALA A 1 175 ? -62.53596 -11.46268 69.37861 1.000 252.08725 164 ALA A C 1
ATOM 1318 O O . ALA A 1 175 ? -63.71650 -11.75997 69.16054 1.000 251.98539 164 ALA A O 1
ATOM 1320 N N . ILE A 1 176 ? -61.56442 -11.68786 68.49020 1.000 252.08611 165 ILE A N 1
ATOM 1321 C CA . ILE A 1 176 ? -61.82674 -12.45437 67.27524 1.000 251.82414 165 ILE A CA 1
ATOM 1322 C C . ILE A 1 176 ? -62.18211 -13.89241 67.63090 1.000 251.65249 165 ILE A C 1
ATOM 1323 O O . ILE A 1 176 ? -63.02080 -14.52552 66.97684 1.000 251.22456 165 ILE A O 1
ATOM 1328 N N . LEU A 1 177 ? -61.56012 -14.42048 68.68772 1.000 251.94560 166 LEU A N 1
ATOM 1329 C CA . LEU A 1 177 ? -61.88725 -15.75746 69.17402 1.000 251.96285 166 LEU A CA 1
ATOM 1330 C C . LEU A 1 177 ? -63.35977 -15.85358 69.56486 1.000 251.76611 166 LEU A C 1
ATOM 1331 O O . LEU A 1 177 ? -64.07018 -16.77028 69.13364 1.000 251.24186 166 LEU A O 1
ATOM 1336 N N . PHE A 1 178 ? -63.83555 -14.90936 70.38511 1.000 252.17010 167 PHE A N 1
ATOM 1337 C CA . PHE A 1 178 ? -65.23373 -14.92458 70.81161 1.000 252.07664 167 PHE A CA 1
ATOM 1338 C C . PHE A 1 178 ? -66.17396 -14.76261 69.62168 1.000 251.21362 167 PHE A C 1
ATOM 1339 O O . PHE A 1 178 ? -67.14853 -15.51028 69.47946 1.000 250.95994 167 PHE A O 1
ATOM 1347 N N . MET A 1 179 ? -65.90558 -13.77220 68.76575 1.000 251.10053 168 MET A N 1
ATOM 1348 C CA . MET A 1 179 ? -66.71105 -13.57763 67.56306 1.000 250.91657 168 MET A CA 1
ATOM 1349 C C . MET A 1 179 ? -66.72942 -14.83191 66.69926 1.000 250.69318 168 MET A C 1
ATOM 1350 O O . MET A 1 179 ? -67.77887 -15.21472 66.16868 1.000 250.57004 168 MET A O 1
ATOM 1355 N N . GLU A 1 180 ? -65.57651 -15.49076 66.55849 1.000 250.44050 169 GLU A N 1
ATOM 1356 C CA . GLU A 1 180 ? -65.50334 -16.69931 65.74569 1.000 250.07699 169 GLU A CA 1
ATOM 1357 C C . GLU A 1 180 ? -66.37680 -17.80208 66.32215 1.000 250.21414 169 GLU A C 1
ATOM 1358 O O . GLU A 1 180 ? -67.09249 -18.48754 65.58321 1.000 250.25322 169 GLU A O 1
ATOM 1364 N N . ALA A 1 181 ? -66.34039 -17.98127 67.64272 1.000 250.13269 170 ALA A N 1
ATOM 1365 C CA . ALA A 1 181 ? -67.18071 -18.99580 68.26505 1.000 250.43080 170 ALA A CA 1
ATOM 1366 C C . ALA A 1 181 ? -68.65484 -18.62873 68.15442 1.000 250.80254 170 ALA A C 1
ATOM 1367 O O . ALA A 1 181 ? -69.50479 -19.50728 67.96852 1.000 251.30156 170 ALA A O 1
ATOM 1369 N N . VAL A 1 182 ? -68.97628 -17.33463 68.25250 1.000 250.73785 171 VAL A N 1
ATOM 1370 C CA . VAL A 1 182 ? -70.36075 -16.90272 68.08249 1.000 250.87405 171 VAL A CA 1
ATOM 1371 C C . VAL A 1 182 ? -70.80506 -17.11609 66.64230 1.000 251.13172 171 VAL A C 1
ATOM 1372 O O . VAL A 1 182 ? -71.97392 -17.42547 66.37897 1.000 251.82176 171 VAL A O 1
ATOM 1376 N N . ILE A 1 183 ? -69.88710 -16.95802 65.68894 1.000 250.95690 172 ILE A N 1
ATOM 1377 C CA . ILE A 1 183 ? -70.19650 -17.28345 64.30304 1.000 251.27511 172 ILE A CA 1
ATOM 1378 C C . ILE A 1 183 ? -70.38877 -18.78607 64.15311 1.000 251.61149 172 ILE A C 1
ATOM 1379 O O . ILE A 1 183 ? -71.22911 -19.23832 63.36601 1.000 252.18283 172 ILE A O 1
ATOM 1384 N N . LEU A 1 184 ? -69.65077 -19.58195 64.93170 1.000 251.45488 173 LEU A N 1
ATOM 1385 C CA . LEU A 1 184 ? -69.77969 -21.03306 64.86589 1.000 251.95662 173 LEU A CA 1
ATOM 1386 C C . LEU A 1 184 ? -71.12570 -21.50716 65.39870 1.000 253.05359 173 LEU A C 1
ATOM 1387 O O . LEU A 1 184 ? -71.55241 -22.61887 65.06842 1.000 253.73494 173 LEU A O 1
ATOM 1392 N N . ILE A 1 185 ? -71.79347 -20.68971 66.21855 1.000 252.77661 174 ILE A N 1
ATOM 1393 C CA . ILE A 1 185 ? -73.15031 -20.99528 66.67083 1.000 253.38054 174 ILE A CA 1
ATOM 1394 C C . ILE A 1 185 ? -74.07688 -21.20556 65.47965 1.000 254.38076 174 ILE A C 1
ATOM 1395 O O . ILE A 1 185 ? -74.99720 -22.03361 65.52133 1.000 254.92303 174 ILE A O 1
ATOM 1400 N N . GLN A 1 186 ? -73.85351 -20.44843 64.40443 1.000 254.57980 175 GLN A N 1
ATOM 1401 C CA . GLN A 1 186 ? -74.62930 -20.60966 63.18047 1.000 255.82333 175 GLN A CA 1
ATOM 1402 C C . GLN A 1 186 ? -74.59114 -22.04603 62.66270 1.000 255.74206 175 GLN A C 1
ATOM 1403 O O . GLN A 1 186 ? -75.63505 -22.68208 62.48407 1.000 255.99173 175 GLN A O 1
ATOM 1409 N N . LEU A 1 187 ? -73.38731 -22.58709 62.45313 1.000 255.30302 176 LEU A N 1
ATOM 1410 C CA . LEU A 1 187 ? -73.25879 -23.91631 61.85674 1.000 255.46820 176 LEU A CA 1
ATOM 1411 C C . LEU A 1 187 ? -73.73178 -25.02306 62.79392 1.000 255.76224 176 LEU A C 1
ATOM 1412 O O . LEU A 1 187 ? -74.50206 -25.90058 62.38784 1.000 256.24320 176 LEU A O 1
ATOM 1417 N N . VAL A 1 188 ? -73.27274 -25.01152 64.04848 1.000 255.59012 177 VAL A N 1
ATOM 1418 C CA . VAL A 1 188 ? -73.56884 -26.12827 64.94434 1.000 255.84024 177 VAL A CA 1
ATOM 1419 C C . VAL A 1 188 ? -75.05924 -26.21961 65.24977 1.000 256.30044 177 VAL A C 1
ATOM 1420 O O . VAL A 1 188 ? -75.57600 -27.30889 65.52573 1.000 256.48296 177 VAL A O 1
ATOM 1424 N N . LYS A 1 189 ? -75.77292 -25.09252 65.20969 1.000 256.35181 178 LYS A N 1
ATOM 1425 C CA . LYS A 1 189 ? -77.21991 -25.11978 65.40589 1.000 256.86069 178 LYS A CA 1
ATOM 1426 C C . LYS A 1 189 ? -78.00975 -25.43975 64.13761 1.000 257.20742 178 LYS A C 1
ATOM 1427 O O . LYS A 1 189 ? -79.09083 -26.03041 64.24123 1.000 257.45346 178 LYS A O 1
ATOM 1433 N N . GLU A 1 190 ? -77.53883 -25.04278 62.94725 1.000 256.81701 179 GLU A N 1
ATOM 1434 C CA . GLU A 1 190 ? -78.26333 -25.43189 61.73613 1.000 257.41053 179 GLU A CA 1
ATOM 1435 C C . GLU A 1 190 ? -78.33033 -26.94677 61.59300 1.000 257.94406 179 GLU A C 1
ATOM 1436 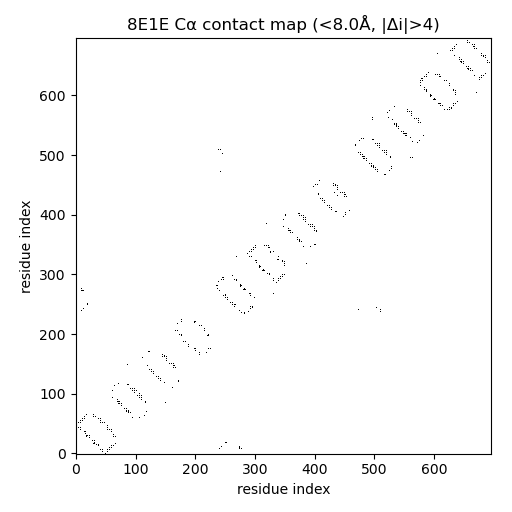O O . GLU A 1 190 ? -79.38266 -27.49985 61.25337 1.000 258.52229 179 GLU A O 1
ATOM 1442 N N . ILE A 1 191 ? -77.21479 -27.63559 61.83823 1.000 257.85116 180 ILE A N 1
ATOM 1443 C CA . ILE A 1 191 ? -77.22075 -29.09384 61.79144 1.000 258.33221 180 ILE A CA 1
ATOM 1444 C C . ILE A 1 191 ? -78.00418 -29.66231 62.97028 1.000 258.80027 180 ILE A C 1
ATOM 1445 O O . ILE A 1 191 ? -78.66046 -30.70411 62.84681 1.000 259.53788 180 ILE A O 1
ATOM 1450 N N . ALA A 1 192 ? -77.94149 -28.99536 64.12750 1.000 258.40903 181 ALA A N 1
ATOM 1451 C CA . ALA A 1 192 ? -78.67706 -29.43713 65.30989 1.000 258.85107 181 ALA A CA 1
ATOM 1452 C C . ALA A 1 192 ? -80.18429 -29.44551 65.08159 1.000 259.64039 181 ALA A C 1
ATOM 1453 O O . ALA A 1 192 ? -80.89485 -30.24715 65.69984 1.000 260.16160 181 ALA A O 1
ATOM 1455 N N . LYS A 1 193 ? -80.69489 -28.54935 64.22965 1.000 259.53249 182 LYS A N 1
ATOM 1456 C CA . LYS A 1 193 ? -82.13008 -28.52567 63.95170 1.000 259.87111 182 LYS A CA 1
ATOM 1457 C C . LYS A 1 193 ? -82.59529 -29.83956 63.33348 1.000 260.25439 182 LYS A C 1
ATOM 1458 O O . LYS A 1 193 ? -83.67920 -30.33755 63.66052 1.000 260.68228 182 LYS A O 1
ATOM 1464 N N . LYS A 1 194 ? -81.80004 -30.40936 62.43076 1.000 260.18745 183 LYS A N 1
ATOM 1465 C CA . LYS A 1 194 ? -82.12486 -31.69430 61.81098 1.000 260.45781 183 LYS A CA 1
ATOM 1466 C C . LYS A 1 194 ? -81.82954 -32.81378 62.80488 1.000 261.11389 183 LYS A C 1
ATOM 1467 O O . LYS A 1 194 ? -80.72745 -33.36247 62.84535 1.000 261.38093 183 LYS A O 1
ATOM 1473 N N . ALA A 1 195 ? -82.83590 -33.15780 63.61565 1.000 261.51994 184 ALA A N 1
ATOM 1474 C CA . ALA A 1 195 ? -82.74694 -34.26757 64.56219 1.000 261.87368 184 ALA A CA 1
ATOM 1475 C C . ALA A 1 195 ? -84.11435 -34.59354 65.15489 1.000 262.24748 184 ALA A C 1
ATOM 1476 O O . ALA A 1 195 ? -84.32697 -34.42958 66.36090 1.000 262.30948 184 ALA A O 1
ATOM 1478 N N . LYS A 1 196 ? -85.04490 -35.05827 64.31898 1.000 262.43422 185 LYS A N 1
ATOM 1479 C CA . LYS A 1 196 ? -86.35535 -35.50570 64.78304 1.000 262.49239 185 LYS A CA 1
ATOM 1480 C C . LYS A 1 196 ? -86.34314 -36.98442 65.15819 1.000 262.66941 185 LYS A C 1
ATOM 1481 O O . LYS A 1 196 ? -85.76267 -37.36902 66.17929 1.000 262.77351 185 LYS A O 1
ATOM 1487 N N . GLU A 1 197 ? -86.97052 -37.82306 64.32906 1.000 262.80644 186 GLU A N 1
ATOM 1488 C CA . GLU A 1 197 ? -87.04578 -39.24852 64.62242 1.000 263.11128 186 GLU A CA 1
ATOM 1489 C C . GLU A 1 197 ? -85.76575 -39.93668 64.18327 1.000 263.31847 186 GLU A C 1
ATOM 1490 O O . GLU A 1 197 ? -85.30109 -40.87002 64.84730 1.000 263.40864 186 GLU A O 1
ATOM 1496 N N . GLN A 1 198 ? -85.17426 -39.46558 63.08633 1.000 263.18682 187 GLN A N 1
ATOM 1497 C CA . GLN A 1 198 ? -83.91008 -40.02052 62.63040 1.000 263.13433 187 GLN A CA 1
ATOM 1498 C C . GLN A 1 198 ? -82.78216 -39.63678 63.57757 1.000 262.94068 187 GLN A C 1
ATOM 1499 O O . GLN A 1 198 ? -81.79572 -40.37287 63.69179 1.000 262.86728 187 GLN A O 1
ATOM 1505 N N . GLY A 1 199 ? -82.92587 -38.50580 64.27425 1.000 262.77789 188 GLY A N 1
ATOM 1506 C CA . GLY A 1 199 ? -81.88889 -37.93118 65.11326 1.000 262.49481 188 GLY A CA 1
ATOM 1507 C C . GLY A 1 199 ? -80.50237 -37.94731 64.50867 1.000 262.36769 188 GLY A C 1
ATOM 1508 O O . GLY A 1 199 ? -79.75276 -38.90391 64.72508 1.000 262.48037 188 GLY A O 1
ATOM 1509 N N . ASP A 1 200 ? -80.16165 -36.88350 63.76910 1.000 262.23994 189 ASP A N 1
ATOM 1510 C CA . ASP A 1 200 ? -78.90940 -36.70633 63.02818 1.000 262.14301 189 ASP A CA 1
ATOM 1511 C C . ASP A 1 200 ? -77.82761 -37.73271 63.34441 1.000 262.06616 189 ASP A C 1
ATOM 1512 O O . ASP A 1 200 ? -76.79803 -37.38705 63.93216 1.000 261.82196 189 ASP A O 1
ATOM 1517 N N . GLU A 1 201 ? -78.06078 -38.99581 62.97517 1.000 262.24538 190 GLU A N 1
ATOM 1518 C CA . GLU A 1 201 ? -77.14347 -40.11804 63.16805 1.000 262.13838 190 GLU A CA 1
ATOM 1519 C C . GLU A 1 201 ? -76.98553 -40.50361 64.63510 1.000 262.24224 190 GLU A C 1
ATOM 1520 O O . GLU A 1 201 ? -76.20608 -41.42213 64.93284 1.000 262.14623 190 GLU A O 1
ATOM 1526 N N . GLU A 1 202 ? -77.64252 -39.79399 65.55938 1.000 262.42866 191 GLU A N 1
ATOM 1527 C CA . GLU A 1 202 ? -77.67035 -39.97073 67.01289 1.000 262.51516 191 GLU A CA 1
ATOM 1528 C C . GLU A 1 202 ? -76.58395 -39.12310 67.65055 1.000 262.14638 191 GLU A C 1
ATOM 1529 O O . GLU A 1 202 ? -76.53201 -39.02621 68.87411 1.000 262.19078 191 GLU A O 1
ATOM 1535 N N . LEU A 1 203 ? -75.73103 -38.48552 66.85430 1.000 261.74909 192 LEU A N 1
ATOM 1536 C CA . LEU A 1 203 ? -74.72395 -37.57523 67.38154 1.000 261.38556 192 LEU A CA 1
ATOM 1537 C C . LEU A 1 203 ? -75.27520 -36.16988 67.58404 1.000 261.04793 192 LEU A C 1
ATOM 1538 O O . LEU A 1 203 ? -74.61224 -35.17106 67.29683 1.000 260.75025 192 LEU A O 1
ATOM 1543 N N . PHE A 1 204 ? -76.49561 -36.07415 68.11534 1.000 261.29105 193 PHE A N 1
ATOM 1544 C CA . PHE A 1 204 ? -77.05047 -34.76631 68.43366 1.000 261.12374 193 PHE A CA 1
ATOM 1545 C C . PHE A 1 204 ? -76.42907 -34.25854 69.72085 1.000 260.84492 193 PHE A C 1
ATOM 1546 O O . PHE A 1 204 ? -76.26687 -33.04748 69.89954 1.000 260.56914 193 PHE A O 1
ATOM 1554 N N . GLN A 1 205 ? -76.06415 -35.18220 70.61277 1.000 260.89971 194 GLN A N 1
ATOM 1555 C CA . GLN A 1 205 ? -75.34999 -34.81995 71.82900 1.000 260.60067 194 GLN A CA 1
ATOM 1556 C C . GLN A 1 205 ? -74.04353 -34.10386 71.50214 1.000 259.87774 194 GLN A C 1
ATOM 1557 O O . GLN A 1 205 ? -73.71985 -33.08774 72.12492 1.000 259.45025 194 GLN A O 1
ATOM 1563 N N . ARG A 1 206 ? -73.30468 -34.58727 70.49542 1.000 259.74533 195 ARG A N 1
ATOM 1564 C CA . ARG A 1 206 ? -71.98859 -34.02508 70.19923 1.000 259.17331 195 ARG A CA 1
ATOM 1565 C C . ARG A 1 206 ? -72.09950 -32.56402 69.77636 1.000 258.57671 195 ARG A C 1
ATOM 1566 O O . ARG A 1 206 ? -71.23171 -31.74675 70.10629 1.000 258.08379 195 ARG A O 1
ATOM 1574 N N . ALA A 1 207 ? -73.14390 -32.22042 69.01957 1.000 258.70473 196 ALA A N 1
ATOM 1575 C CA . ALA A 1 207 ? -73.40266 -30.81369 68.73201 1.000 258.23141 196 ALA A CA 1
ATOM 1576 C C . ALA A 1 207 ? -73.80379 -30.06639 69.99997 1.000 258.12523 196 ALA A C 1
ATOM 1577 O O . ALA A 1 207 ? -73.34764 -28.94149 70.23452 1.000 257.47575 196 ALA A O 1
ATOM 1579 N N . GLU A 1 208 ? -74.67407 -30.67264 70.81827 1.000 258.90394 197 GLU A N 1
ATOM 1580 C CA . GLU A 1 208 ? -75.05743 -30.07621 72.09815 1.000 258.80990 197 GLU A CA 1
ATOM 1581 C C . GLU A 1 208 ? -73.87152 -29.97199 73.05424 1.000 258.01358 197 GLU A C 1
ATOM 1582 O O . GLU A 1 208 ? -73.76496 -29.00128 73.81474 1.000 257.54592 197 GLU A O 1
ATOM 1588 N N . GLU A 1 209 ? -72.98251 -30.97396 73.05379 1.000 258.35100 198 GLU A N 1
ATOM 1589 C CA . GLU A 1 209 ? -71.78685 -30.88281 73.88875 1.000 258.11491 198 GLU A CA 1
ATOM 1590 C C . GLU A 1 209 ? -70.88810 -29.75312 73.41463 1.000 257.23565 198 GLU A C 1
ATOM 1591 O O . GLU A 1 209 ? -70.21773 -29.10620 74.22657 1.000 256.71415 198 GLU A O 1
ATOM 1597 N N . ALA A 1 210 ? -70.85779 -29.50280 72.10668 1.000 257.05022 199 ALA A N 1
ATOM 1598 C CA . ALA A 1 210 ? -70.07706 -28.38598 71.60211 1.000 256.26696 199 ALA A CA 1
ATOM 1599 C C . ALA A 1 210 ? -70.78207 -27.06068 71.85617 1.000 255.84054 199 ALA A C 1
ATOM 1600 O O . ALA A 1 210 ? -70.11621 -26.04348 72.06695 1.000 255.40256 199 ALA A O 1
ATOM 1602 N N . ILE A 1 211 ? -72.11734 -27.05764 71.84802 1.000 256.16089 200 ILE A N 1
ATOM 1603 C CA . ILE A 1 211 ? -72.87844 -25.83808 72.11968 1.000 255.93203 200 ILE A CA 1
ATOM 1604 C C . ILE A 1 211 ? -72.73822 -25.41751 73.58007 1.000 255.57487 200 ILE A C 1
ATOM 1605 O O . ILE A 1 211 ? -72.34148 -24.28643 73.88276 1.000 255.37689 200 ILE A O 1
ATOM 1610 N N . LYS A 1 212 ? -73.08649 -26.31697 74.50665 1.000 255.65174 201 LYS A N 1
ATOM 1611 C CA . LYS A 1 212 ? -73.13030 -25.95266 75.92215 1.000 255.31778 201 LYS A CA 1
ATOM 1612 C C . LYS A 1 212 ? -71.74628 -25.62146 76.46982 1.000 255.43319 201 LYS A C 1
ATOM 1613 O O . LYS A 1 212 ? -71.56744 -24.60968 77.15815 1.000 255.42833 201 LYS A O 1
ATOM 1619 N N . ASP A 1 213 ? -70.75278 -26.46238 76.17746 1.000 255.60668 202 ASP A N 1
ATOM 1620 C CA . ASP A 1 213 ? -69.39614 -26.21967 76.65676 1.000 255.62547 202 ASP A CA 1
ATOM 1621 C C . ASP A 1 213 ? -68.73408 -25.02045 75.99385 1.000 255.42920 202 ASP A C 1
ATOM 1622 O O . ASP A 1 213 ? -67.70287 -24.55581 76.48887 1.000 255.37333 202 ASP A O 1
ATOM 1627 N N . ALA A 1 214 ? -69.28771 -24.51852 74.89243 1.000 255.35269 203 ALA A N 1
ATOM 1628 C CA . ALA A 1 214 ? -68.82477 -23.26951 74.30103 1.000 255.30059 203 ALA A CA 1
ATOM 1629 C C . ALA A 1 214 ? -69.55104 -22.06254 74.87723 1.000 255.40635 203 ALA A C 1
ATOM 1630 O O . ALA A 1 214 ? -68.93472 -21.00871 75.07005 1.000 255.42425 203 ALA A O 1
ATOM 1632 N N . GLU A 1 215 ? -70.85323 -22.19446 75.14661 1.000 255.42273 204 GLU A N 1
ATOM 1633 C CA . GLU A 1 215 ? -71.60939 -21.08452 75.71793 1.000 255.42769 204 GLU A CA 1
ATOM 1634 C C . GLU A 1 215 ? -71.00044 -20.64708 77.04409 1.000 255.47087 204 GLU A C 1
ATOM 1635 O O . GLU A 1 215 ? -70.78398 -19.45270 77.27959 1.000 255.55156 204 GLU A O 1
ATOM 1641 N N . LYS A 1 216 ? -70.72608 -21.60720 77.92932 1.000 255.46583 205 LYS A N 1
ATOM 1642 C CA . LYS A 1 216 ? -70.05468 -21.29493 79.18631 1.000 255.66008 205 LYS A CA 1
ATOM 1643 C C . LYS A 1 216 ? -68.61000 -20.85749 78.96974 1.000 255.62017 205 LYS A C 1
ATOM 1644 O O . LYS A 1 216 ? -68.09990 -20.01893 79.72039 1.000 255.76750 205 LYS A O 1
ATOM 1650 N N . ALA A 1 217 ? -67.94208 -21.40879 77.95216 1.000 255.50617 206 ALA A N 1
ATOM 1651 C CA . ALA A 1 217 ? -66.54996 -21.05694 77.68485 1.000 255.46202 206 ALA A CA 1
ATOM 1652 C C . ALA A 1 217 ? -66.38861 -19.59291 77.29462 1.000 255.53046 206 ALA A C 1
ATOM 1653 O O . ALA A 1 217 ? -65.46932 -18.91825 77.77445 1.000 255.67471 206 ALA A O 1
ATOM 1655 N N . ILE A 1 218 ? -67.25853 -19.08407 76.41496 1.000 255.43801 207 ILE A N 1
ATOM 1656 C CA . ILE A 1 218 ? -67.16890 -17.67391 76.03989 1.000 255.45498 207 ILE A CA 1
ATOM 1657 C C . ILE A 1 218 ? -67.47113 -16.77636 77.23065 1.000 255.50204 207 ILE A C 1
ATOM 1658 O O . ILE A 1 218 ? -66.88398 -15.69617 77.37295 1.000 255.37542 207 ILE A O 1
ATOM 1663 N N . GLU A 1 219 ? -68.34938 -17.22261 78.12717 1.000 255.73560 208 GLU A N 1
ATOM 1664 C CA . GLU A 1 219 ? -68.58451 -16.48033 79.35845 1.000 256.08774 208 GLU A CA 1
ATOM 1665 C C . GLU A 1 219 ? -67.38184 -16.56716 80.28782 1.000 256.14493 208 GLU A C 1
ATOM 1666 O O . GLU A 1 219 ? -67.08707 -15.61010 81.01279 1.000 256.20307 208 GLU A O 1
ATOM 1672 N N . GLU A 1 220 ? -66.67654 -17.70190 80.27404 1.000 256.07069 209 GLU A N 1
ATOM 1673 C CA . GLU A 1 220 ? -65.47704 -17.86237 81.08664 1.000 256.21035 209 GLU A CA 1
ATOM 1674 C C . GLU A 1 220 ? -64.33403 -16.97638 80.61480 1.000 256.37891 209 GLU A C 1
ATOM 1675 O O . GLU A 1 220 ? -63.44092 -16.66720 81.41082 1.000 256.59451 209 GLU A O 1
ATOM 1681 N N . GLY A 1 221 ? -64.34231 -16.55700 79.35218 1.000 256.23342 210 GLY A N 1
ATOM 1682 C CA . GLY A 1 221 ? -63.29049 -15.68786 78.86605 1.000 256.26698 210 GLY A CA 1
ATOM 1683 C C . GLY A 1 221 ? -61.93707 -16.35132 78.79420 1.000 256.68992 210 GLY A C 1
ATOM 1684 O O . GLY A 1 221 ? -60.91643 -15.67937 78.96504 1.000 256.86495 210 GLY A O 1
ATOM 1685 N N . ASP A 1 222 ? -61.90234 -17.65995 78.56611 1.000 256.85538 211 ASP A N 1
ATOM 1686 C CA . ASP A 1 222 ? -60.65539 -18.40459 78.56712 1.000 257.25179 211 ASP A CA 1
ATOM 1687 C C . ASP A 1 222 ? -59.96609 -18.30875 77.20928 1.000 257.36925 211 ASP A C 1
ATOM 1688 O O . ASP A 1 222 ? -60.60907 -18.15695 76.16593 1.000 256.94472 211 ASP A O 1
ATOM 1693 N N . GLU A 1 223 ? -58.63404 -18.36810 77.23913 1.000 257.88267 212 GLU A N 1
ATOM 1694 C CA . GLU A 1 223 ? -57.81744 -18.43418 76.03012 1.000 258.08454 212 GLU A CA 1
ATOM 1695 C C . GLU A 1 223 ? -57.00165 -19.72101 75.94118 1.000 258.17278 212 GLU A C 1
ATOM 1696 O O . GLU A 1 223 ? -56.17807 -19.85859 75.02738 1.000 258.12324 212 GLU A O 1
ATOM 1702 N N . GLU A 1 224 ? -57.22713 -20.68080 76.83845 1.000 258.17295 213 GLU A N 1
ATOM 1703 C CA . GLU A 1 224 ? -56.49768 -21.94224 76.84831 1.000 258.02401 213 GLU A CA 1
ATOM 1704 C C . GLU A 1 224 ? -57.32264 -23.07684 76.26999 1.000 257.55545 213 GLU A C 1
ATOM 1705 O O . GLU A 1 224 ? -56.80128 -23.89531 75.50800 1.000 257.17434 213 GLU A O 1
ATOM 1711 N N . LYS A 1 225 ? -58.60865 -23.12916 76.61249 1.000 257.22418 214 LYS A N 1
ATOM 1712 C CA . LYS A 1 225 ? -59.48085 -24.22444 76.22803 1.000 256.50062 214 LYS A CA 1
ATOM 1713 C C . LYS A 1 225 ? -60.64374 -23.79967 75.33978 1.000 255.51119 214 LYS A C 1
ATOM 1714 O O . LYS A 1 225 ? -61.33279 -24.67072 74.79713 1.000 255.05641 214 LYS A O 1
ATOM 1720 N N . VAL A 1 226 ? -60.89179 -22.49664 75.18357 1.000 255.73569 215 VAL A N 1
ATOM 1721 C CA . VAL A 1 226 ? -61.92101 -22.04984 74.25015 1.000 254.86782 215 VAL A CA 1
ATOM 1722 C C . VAL A 1 226 ? -61.49876 -22.34740 72.81843 1.000 254.42344 215 VAL A C 1
ATOM 1723 O O . VAL A 1 226 ? -62.34126 -22.65593 71.96563 1.000 254.04619 215 VAL A O 1
ATOM 1727 N N . LYS A 1 227 ? -60.19693 -22.27045 72.52893 1.000 254.71088 216 LYS A N 1
ATOM 1728 C CA . LYS A 1 227 ? -59.70677 -22.72917 71.23370 1.000 254.36212 2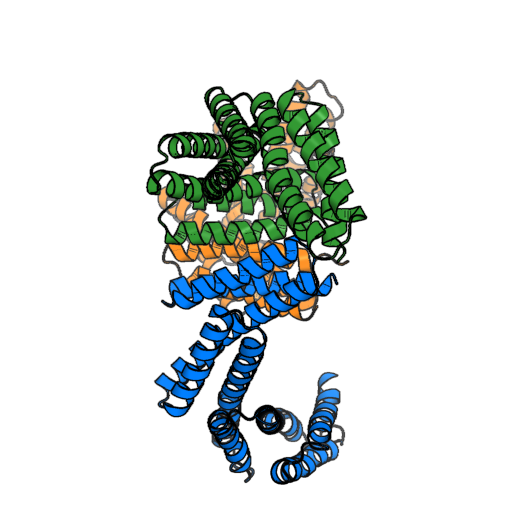16 LYS A CA 1
ATOM 1729 C C . LYS A 1 227 ? -60.03341 -24.20208 71.03577 1.000 254.11234 216 LYS A C 1
ATOM 1730 O O . LYS A 1 227 ? -60.39602 -24.62618 69.93178 1.000 253.78984 216 LYS A O 1
ATOM 1736 N N . GLU A 1 228 ? -59.89481 -24.99720 72.09929 1.000 254.34290 217 GLU A N 1
ATOM 1737 C CA . GLU A 1 228 ? -60.28758 -26.40034 72.04863 1.000 254.38478 217 GLU A CA 1
ATOM 1738 C C . GLU A 1 228 ? -61.77646 -26.54645 71.75506 1.000 254.04198 217 GLU A C 1
ATOM 1739 O O . GLU A 1 228 ? -62.17712 -27.40000 70.95546 1.000 254.00052 217 GLU A O 1
ATOM 1745 N N . ALA A 1 229 ? -62.61261 -25.72605 72.39802 1.000 253.94515 218 ALA A N 1
ATOM 1746 C CA . ALA A 1 229 ? -64.04745 -25.76889 72.12846 1.000 253.63245 218 ALA A CA 1
ATOM 1747 C C . ALA A 1 229 ? -64.35499 -25.41491 70.67720 1.000 253.23822 218 ALA A C 1
ATOM 1748 O O . ALA A 1 229 ? -65.27311 -25.98421 70.07503 1.000 253.17896 218 ALA A O 1
ATOM 1750 N N . ILE A 1 230 ? -63.61017 -24.46491 70.10322 1.000 252.93451 219 ILE A N 1
ATOM 1751 C CA . ILE A 1 230 ? -63.81668 -24.09619 68.70302 1.000 252.35593 219 ILE A CA 1
ATOM 1752 C C . ILE A 1 230 ? -63.47092 -25.25983 67.77974 1.000 252.73868 219 ILE A C 1
ATOM 1753 O O . ILE A 1 230 ? -64.17576 -25.52134 66.79646 1.000 252.53618 219 ILE A O 1
ATOM 1758 N N . LYS A 1 231 ? -62.39017 -25.98359 68.08347 1.000 252.98234 220 LYS A N 1
ATOM 1759 C CA . LYS A 1 231 ? -61.99145 -27.10245 67.23335 1.000 253.51322 220 LYS A CA 1
ATOM 1760 C C . LYS A 1 231 ? -62.96648 -28.26775 67.35886 1.000 253.65432 220 LYS A C 1
ATOM 1761 O O . LYS A 1 231 ? -63.23022 -28.97250 66.37743 1.000 253.82353 220 LYS A O 1
ATOM 1767 N N . LYS A 1 232 ? -63.50555 -28.49073 68.56031 1.000 253.61034 221 LYS A N 1
ATOM 1768 C CA . LYS A 1 232 ? -64.47149 -29.56518 68.76555 1.000 253.76803 221 LYS A CA 1
ATOM 1769 C C . LYS A 1 232 ? -65.83936 -29.24130 68.17599 1.000 253.51075 221 LYS A C 1
ATOM 1770 O O . LYS A 1 232 ? -66.60731 -30.16500 67.88810 1.000 253.78276 221 LYS A O 1
ATOM 1776 N N . MET A 1 233 ? -66.17722 -27.95978 68.01695 1.000 253.18531 222 MET A N 1
ATOM 1777 C CA . MET A 1 233 ? -67.34863 -27.61667 67.21644 1.000 253.03758 222 MET A CA 1
ATOM 1778 C C . MET A 1 233 ? -67.11515 -27.96767 65.75289 1.000 252.93442 222 MET A C 1
ATOM 1779 O O . MET A 1 233 ? -68.04723 -28.36161 65.04158 1.000 253.06096 222 MET A O 1
ATOM 1784 N N . LYS A 1 234 ? -65.87285 -27.80958 65.28679 1.000 253.13080 223 LYS A N 1
ATOM 1785 C CA . LYS A 1 234 ? -65.50799 -28.20331 63.93011 1.000 252.70220 223 LYS A CA 1
ATOM 1786 C C . LYS A 1 234 ? -65.54625 -29.71698 63.74681 1.000 253.28885 223 LYS A C 1
ATOM 1787 O O . LYS A 1 234 ? -65.78604 -30.19343 62.63144 1.000 253.09163 223 LYS A O 1
ATOM 1793 N N . GLU A 1 235 ? -65.30294 -30.48768 64.81175 1.000 253.35289 224 GLU A N 1
ATOM 1794 C CA . GLU A 1 235 ? -65.40412 -31.94221 64.73096 1.000 253.50038 224 GLU A CA 1
ATOM 1795 C C . GLU A 1 235 ? -66.86069 -32.39808 64.72641 1.000 253.46086 224 GLU A C 1
ATOM 1796 O O . GLU A 1 235 ? -67.13446 -33.59571 64.59199 1.000 253.62001 224 GLU A O 1
ATOM 1802 N N . VAL A 1 236 ? -67.79384 -31.45627 64.82994 1.000 253.42410 225 VAL A N 1
ATOM 1803 C CA . VAL A 1 236 ? -69.20226 -31.71884 64.56062 1.000 253.74191 225 VAL A CA 1
ATOM 1804 C C . VAL A 1 236 ? -69.51669 -31.36562 63.11619 1.000 253.52070 225 VAL A C 1
ATOM 1805 O O . VAL A 1 236 ? -70.29892 -32.04930 62.45177 1.000 253.67460 225 VAL A O 1
ATOM 1809 N N . ILE A 1 237 ? -68.89442 -30.28921 62.63313 1.000 253.17407 226 ILE A N 1
ATOM 1810 C CA . ILE A 1 237 ? -68.99160 -29.90212 61.23284 1.000 253.04297 226 ILE A CA 1
ATOM 1811 C C . ILE A 1 237 ? -68.28360 -30.93814 60.37040 1.000 253.02934 226 ILE A C 1
ATOM 1812 O O . ILE A 1 237 ? -68.69986 -31.21090 59.23696 1.000 253.15174 226 ILE A O 1
ATOM 1817 N N . ARG A 1 238 ? -67.21135 -31.53534 60.90459 1.000 253.09796 227 ARG A N 1
ATOM 1818 C CA . ARG A 1 238 ? -66.40467 -32.50211 60.16428 1.000 253.38483 227 ARG A CA 1
ATOM 1819 C C . ARG A 1 238 ? -67.24281 -33.65950 59.63267 1.000 253.51048 227 ARG A C 1
ATOM 1820 O O . ARG A 1 238 ? -67.06113 -34.08968 58.48761 1.000 253.34000 227 ARG A O 1
ATOM 1828 N N . ILE A 1 239 ? -68.17531 -34.17080 60.43911 1.000 253.69479 228 ILE A N 1
ATOM 1829 C CA . ILE A 1 239 ? -68.97391 -35.30888 59.99392 1.000 253.73297 228 ILE A CA 1
ATOM 1830 C C . ILE A 1 239 ? -69.98151 -34.87001 58.94043 1.000 253.22667 228 ILE A C 1
ATOM 1831 O O . ILE A 1 239 ? -70.26738 -35.60434 57.98594 1.000 252.97678 228 ILE A O 1
ATOM 1836 N N . GLN A 1 240 ? -70.52650 -33.66194 59.08659 1.000 253.23486 229 GLN A N 1
ATOM 1837 C CA . GLN A 1 240 ? -71.39350 -33.12187 58.05062 1.000 253.12169 229 GLN A CA 1
ATOM 1838 C C . GLN A 1 240 ? -70.61007 -32.75225 56.79846 1.000 252.83827 229 GLN A C 1
ATOM 1839 O O . GLN A 1 240 ? -71.18019 -32.74864 55.70290 1.000 252.74189 229 GLN A O 1
ATOM 1845 N N . GLU A 1 241 ? -69.31270 -32.46735 56.93358 1.000 252.73553 230 GLU A N 1
ATOM 1846 C CA . GLU A 1 241 ? -68.47536 -32.17985 55.77643 1.000 252.64228 230 GLU A CA 1
ATOM 1847 C C . GLU A 1 241 ? -68.22005 -33.41377 54.92069 1.000 252.23035 230 GLU A C 1
ATOM 1848 O O . GLU A 1 241 ? -67.73685 -33.27447 53.79158 1.000 251.88902 230 GLU A O 1
ATOM 1854 N N . ARG A 1 242 ? -68.52600 -34.60994 55.43058 1.000 252.15658 231 ARG A N 1
ATOM 1855 C CA . ARG A 1 242 ? -68.45941 -35.81739 54.61616 1.000 252.11213 231 ARG A CA 1
ATOM 1856 C C . ARG A 1 242 ? -69.68654 -35.92527 53.72337 1.000 251.92279 231 ARG A C 1
ATOM 1857 O O . ARG A 1 242 ? -69.56718 -36.23096 52.53304 1.000 251.67993 231 ARG A O 1
ATOM 1865 N N . LYS A 1 243 ? -70.85678 -35.60647 54.26201 1.000 252.06955 232 LYS A N 1
ATOM 1866 C CA . LYS A 1 243 ? -72.10282 -35.70531 53.52139 1.000 252.21855 232 LYS A CA 1
ATOM 1867 C C . LYS A 1 243 ? -72.47308 -34.36222 52.90262 1.000 252.27856 232 LYS A C 1
ATOM 1868 O O . LYS A 1 243 ? -71.75103 -33.37800 53.05447 1.000 252.23201 232 LYS A O 1
ATOM 1875 N N . SER B 1 12 ? -47.09408 -31.33100 38.13737 1.000 257.34086 1 SER B N 1
ATOM 1876 C CA . SER B 1 12 ? -47.57639 -30.02322 37.70615 1.000 256.97647 1 SER B CA 1
ATOM 1877 C C . SER B 1 12 ? -48.72970 -30.15449 36.71244 1.000 256.82868 1 SER B C 1
ATOM 1878 O O . SER B 1 12 ? -48.50886 -30.40127 35.52665 1.000 256.89928 1 SER B O 1
ATOM 1881 N N . GLU B 1 13 ? -49.95960 -29.99950 37.20221 1.000 256.43220 2 GLU B N 1
ATOM 1882 C CA . GLU B 1 13 ? -51.13748 -30.08172 36.34650 1.000 255.78182 2 GLU B CA 1
ATOM 1883 C C . GLU B 1 13 ? -51.19330 -28.86031 35.41751 1.000 255.67104 2 GLU B C 1
ATOM 1884 O O . GLU B 1 13 ? -50.30901 -27.99856 35.42342 1.000 255.28144 2 GLU B O 1
ATOM 1890 N N . GLU B 1 14 ? -52.25556 -28.77019 34.61055 1.000 256.06031 3 GLU B N 1
ATOM 1891 C CA . GLU B 1 14 ? -52.33661 -27.70655 33.60653 1.000 255.01343 3 GLU B CA 1
ATOM 1892 C C . GLU B 1 14 ? -53.68459 -27.00003 33.47696 1.000 253.01824 3 GLU B C 1
ATOM 1893 O O . GLU B 1 14 ? -53.69825 -25.86606 32.98448 1.000 251.76698 3 GLU B O 1
ATOM 1899 N N . LEU B 1 15 ? -54.81465 -27.59394 33.88094 1.000 252.81925 4 LEU B N 1
ATOM 1900 C CA . LEU B 1 15 ? -56.10042 -26.92318 33.68249 1.000 251.36372 4 LEU B CA 1
ATOM 1901 C C . LEU B 1 15 ? -56.19175 -25.61421 34.46341 1.000 249.93722 4 LEU B C 1
ATOM 1902 O O . LEU B 1 15 ? -56.88835 -24.68886 34.02974 1.000 249.09297 4 LEU B O 1
ATOM 1907 N N . GLU B 1 16 ? -55.51145 -25.50970 35.60895 1.000 250.42823 5 GLU B N 1
ATOM 1908 C CA . GLU B 1 16 ? -55.56825 -24.25309 36.34862 1.000 249.73189 5 GLU B CA 1
ATOM 1909 C C . GLU B 1 16 ? -54.76567 -23.17149 35.63930 1.000 248.81113 5 GLU B C 1
ATOM 1910 O O . GLU B 1 16 ? -55.05904 -21.98136 35.79422 1.000 247.91019 5 GLU B O 1
ATOM 1916 N N . LYS B 1 17 ? -53.74598 -23.56208 34.87146 1.000 249.19416 6 LYS B N 1
ATOM 1917 C CA . LYS B 1 17 ? -53.05494 -22.60074 34.02076 1.000 248.67626 6 LYS B CA 1
ATOM 1918 C C . LYS B 1 17 ? -53.96845 -22.11532 32.90439 1.000 247.76421 6 LYS B C 1
ATOM 1919 O O . LYS B 1 17 ? -53.89714 -20.94976 32.49829 1.000 247.09736 6 LYS B O 1
ATOM 1925 N N . GLN B 1 18 ? -54.82956 -22.99825 32.39107 1.000 248.05069 7 GLN B N 1
ATOM 1926 C CA . GLN B 1 18 ? -55.81630 -22.57124 31.40574 1.000 247.28567 7 GLN B CA 1
ATOM 1927 C C . GLN B 1 18 ? -56.80341 -21.58525 32.01647 1.000 246.74398 7 GLN B C 1
ATOM 1928 O O . GLN B 1 18 ? -57.21517 -20.62039 31.36263 1.000 246.13192 7 GLN B O 1
ATOM 1934 N N . ALA B 1 19 ? -57.18639 -21.80743 33.27560 1.000 247.11073 8 ALA B N 1
ATOM 1935 C CA . ALA B 1 19 ? -58.06339 -20.86856 33.96786 1.000 246.78626 8 ALA B CA 1
ATOM 1936 C C . ALA B 1 19 ? -57.37669 -19.52581 34.18943 1.000 246.30838 8 ALA B C 1
ATOM 1937 O O . ALA B 1 19 ? -58.02852 -18.47517 34.15549 1.000 246.21728 8 ALA B O 1
ATOM 1939 N N . LEU B 1 20 ? -56.06187 -19.54150 34.42887 1.000 246.35383 9 LEU B N 1
ATOM 1940 C CA . LEU B 1 20 ? -55.33130 -18.29582 34.64325 1.000 246.02553 9 LEU B CA 1
ATOM 1941 C C . LEU B 1 20 ? -55.19833 -17.50286 33.34813 1.000 245.53819 9 LEU B C 1
ATOM 1942 O O . LEU B 1 20 ? -55.30242 -16.26981 33.35558 1.000 245.33220 9 LEU B O 1
ATOM 1947 N N . VAL B 1 21 ? -54.96007 -18.19183 32.22934 1.000 245.50904 10 VAL B N 1
ATOM 1948 C CA . VAL B 1 21 ? -54.84282 -17.51320 30.94208 1.000 245.16505 10 VAL B CA 1
ATOM 1949 C C . VAL B 1 21 ? -56.18391 -16.91801 30.52912 1.000 244.93187 10 VAL B C 1
ATOM 1950 O O . VAL B 1 21 ? -56.25344 -15.77976 30.04879 1.000 244.46555 10 VAL B O 1
ATOM 1954 N N . TYR B 1 22 ? -57.26852 -17.67875 30.70258 1.000 245.20818 11 TYR B N 1
ATOM 1955 C CA . TYR B 1 22 ? -58.59553 -17.16598 30.37758 1.000 245.16303 11 TYR B CA 1
ATOM 1956 C C . TYR B 1 22 ? -58.97411 -15.97965 31.25602 1.000 245.21308 11 TYR B C 1
ATOM 1957 O O . TYR B 1 22 ? -59.71977 -15.09730 30.81624 1.000 245.14127 11 TYR B O 1
ATOM 1966 N N . ALA B 1 23 ? -58.47626 -15.94021 32.49466 1.000 245.14256 12 ALA B N 1
ATOM 1967 C CA . ALA B 1 23 ? -58.77641 -14.82047 33.38274 1.000 244.90620 12 ALA B CA 1
ATOM 1968 C C . ALA B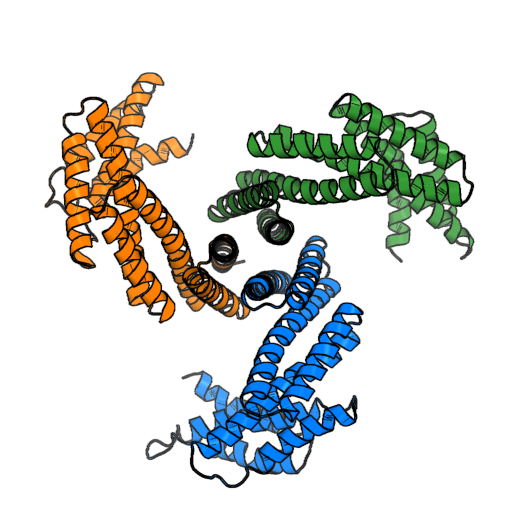 1 23 ? -58.20942 -13.51658 32.83462 1.000 244.47903 12 ALA B C 1
ATOM 1969 O O . ALA B 1 23 ? -58.91368 -12.50314 32.75790 1.000 244.52341 12 ALA B O 1
ATOM 1971 N N . VAL B 1 24 ? -56.92915 -13.52327 32.45365 1.000 244.20084 13 VAL B N 1
ATOM 1972 C CA . VAL B 1 24 ? -56.32287 -12.34503 31.83948 1.000 243.95597 13 VAL B CA 1
ATOM 1973 C C . VAL B 1 24 ? -56.99312 -12.02926 30.51007 1.000 244.11746 13 VAL B C 1
ATOM 1974 O O . VAL B 1 24 ? -57.14290 -10.85760 30.14077 1.000 243.90558 13 VAL B O 1
ATOM 1978 N N . GLN B 1 25 ? -57.41539 -13.06096 29.77609 1.000 244.08455 14 GLN B N 1
ATOM 1979 C CA . GLN B 1 25 ? -58.08882 -12.83923 28.50146 1.000 244.24585 14 GLN B CA 1
ATOM 1980 C C . GLN B 1 25 ? -59.42003 -12.12966 28.70007 1.000 244.73427 14 GLN B C 1
ATOM 1981 O O . GLN B 1 25 ? -59.76622 -11.21727 27.94041 1.000 244.83690 14 GLN B O 1
ATOM 1987 N N . VAL B 1 26 ? -60.18128 -12.53511 29.71799 1.000 245.00758 15 VAL B N 1
ATOM 1988 C CA . VAL B 1 26 ? -61.43902 -11.85875 30.01025 1.000 245.38509 15 VAL B CA 1
ATOM 1989 C C . VAL B 1 26 ? -61.17106 -10.47645 30.59947 1.000 244.83897 15 VAL B C 1
ATOM 1990 O O . VAL B 1 26 ? -61.99082 -9.56037 30.45454 1.000 245.84751 15 VAL B O 1
ATOM 1994 N N . LEU B 1 27 ? -60.01514 -10.29237 31.24734 1.000 245.08310 16 LEU B N 1
ATOM 1995 C CA . LEU B 1 27 ? -59.68292 -8.99409 31.82963 1.000 244.69381 16 LEU B CA 1
ATOM 1996 C C . LEU B 1 27 ? -59.47553 -7.93135 30.75535 1.000 244.75332 16 LEU B C 1
ATOM 1997 O O . LEU B 1 27 ? -59.81019 -6.75882 30.96381 1.000 244.76033 16 LEU B O 1
ATOM 2002 N N . LEU B 1 28 ? -58.91064 -8.31359 29.60661 1.000 244.47321 17 LEU B N 1
ATOM 2003 C CA . LEU B 1 28 ? -58.82196 -7.37965 28.48771 1.000 244.36253 17 LEU B CA 1
ATOM 2004 C C . LEU B 1 28 ? -60.20688 -6.94699 28.02769 1.000 244.97742 17 LEU B C 1
ATOM 2005 O O . LEU B 1 28 ? -60.43119 -5.76993 27.71979 1.000 244.82088 17 LEU B O 1
ATOM 2010 N N . ILE B 1 29 ? -61.14632 -7.89278 27.96745 1.000 245.28089 18 ILE B N 1
ATOM 2011 C CA . ILE B 1 29 ? -62.52759 -7.56069 27.63414 1.000 245.64770 18 ILE B CA 1
ATOM 2012 C C . ILE B 1 29 ? -63.12717 -6.66217 28.70813 1.000 245.86579 18 ILE B C 1
ATOM 2013 O O . ILE B 1 29 ? -63.90446 -5.74639 28.41248 1.000 246.29267 18 ILE B O 1
ATOM 2018 N N . ALA B 1 30 ? -62.76446 -6.90013 29.97161 1.000 245.84876 19 ALA B N 1
ATOM 2019 C CA . ALA B 1 30 ? -63.24456 -6.04825 31.05477 1.000 246.08500 19 ALA B CA 1
ATOM 2020 C C . ALA B 1 30 ? -62.66351 -4.64333 30.96368 1.000 246.00047 19 ALA B C 1
ATOM 2021 O O . ALA B 1 30 ? -63.32562 -3.67471 31.35446 1.000 246.33388 19 ALA B O 1
ATOM 2023 N N . LEU B 1 31 ? -61.43521 -4.51130 30.45624 1.000 245.36233 20 LEU B N 1
ATOM 2024 C CA . LEU B 1 31 ? -60.88512 -3.18391 30.20692 1.000 245.12099 20 LEU B CA 1
ATOM 2025 C C . LEU B 1 31 ? -61.67989 -2.46697 29.12787 1.000 245.89489 20 LEU B C 1
ATOM 2026 O O . LEU B 1 31 ? -61.91410 -1.25647 29.21818 1.000 246.29185 20 LEU B O 1
ATOM 2031 N N . ARG B 1 32 ? -62.09550 -3.20278 28.09559 1.000 245.89512 21 ARG B N 1
ATOM 2032 C CA . ARG B 1 32 ? -62.91292 -2.62478 27.03795 1.000 246.43256 21 ARG B CA 1
ATOM 2033 C C . ARG B 1 32 ? -64.30154 -2.24486 27.53861 1.000 247.37007 21 ARG B C 1
ATOM 2034 O O . ARG B 1 32 ? -64.87054 -1.24824 27.08142 1.000 248.01563 21 ARG B O 1
ATOM 2042 N N . ALA B 1 33 ? -64.86173 -3.02476 28.46879 1.000 247.27471 22 ALA B N 1
ATOM 2043 C CA . ALA B 1 33 ? -66.17631 -2.71003 29.02068 1.000 248.27798 22 ALA B CA 1
ATOM 2044 C C . ALA B 1 33 ? -66.14684 -1.44770 29.87120 1.000 248.46884 22 ALA B C 1
ATOM 2045 O O . ALA B 1 33 ? -67.14703 -0.72552 29.94490 1.000 249.84783 22 ALA B O 1
ATOM 2047 N N . ILE B 1 34 ? -65.00659 -1.15542 30.49706 1.000 247.72339 23 ILE B N 1
ATOM 2048 C CA . ILE B 1 34 ? -64.88533 0.03370 31.33205 1.000 247.69610 23 ILE B CA 1
ATOM 2049 C C . ILE B 1 34 ? -64.92341 1.30141 30.48746 1.000 247.90588 23 ILE B C 1
ATOM 2050 O O . ILE B 1 34 ? -65.38277 2.35468 30.94983 1.000 247.95554 23 ILE B O 1
ATOM 2055 N N . LEU B 1 35 ? -64.49923 1.21491 29.22888 1.000 248.16087 24 LEU B N 1
ATOM 2056 C CA . LEU B 1 35 ? -64.28326 2.38621 28.39291 1.000 248.49923 24 LEU B CA 1
ATOM 2057 C C . LEU B 1 35 ? -65.33112 2.57266 27.30452 1.000 249.35590 24 LEU B C 1
ATOM 2058 O O . LEU B 1 35 ? -65.28065 3.57621 26.58648 1.000 249.53031 24 LEU B O 1
ATOM 2063 N N . GLN B 1 36 ? -66.28680 1.65732 27.16977 1.000 249.87712 25 GLN B N 1
ATOM 2064 C CA . GLN B 1 36 ? -67.38552 1.83254 26.23098 1.000 250.86585 25 GLN B CA 1
ATOM 2065 C C . GLN B 1 36 ? -68.70463 2.14023 26.91740 1.000 251.71802 25 GLN B C 1
ATOM 2066 O O . GLN B 1 36 ? -69.72566 2.27661 26.23473 1.000 252.11374 25 GLN B O 1
ATOM 2072 N N . GLY B 1 37 ? -68.71973 2.24512 28.24191 1.000 251.84108 26 GLY B N 1
ATOM 2073 C CA . GLY B 1 37 ? -69.92862 2.58361 28.94866 1.000 252.92389 26 GLY B CA 1
ATOM 2074 C C . GLY B 1 37 ? -70.74849 1.37719 29.32810 1.000 254.15700 26 GLY B C 1
ATOM 2075 O O . GLY B 1 37 ? -71.76908 1.52587 30.01222 1.000 255.09039 26 GLY B O 1
ATOM 2076 N N . ASP B 1 38 ? -70.33558 0.18986 28.89171 1.000 254.18648 27 ASP B N 1
ATOM 2077 C CA . ASP B 1 38 ? -71.09360 -1.03150 29.10476 1.000 255.29493 27 ASP B CA 1
ATOM 2078 C C . ASP B 1 38 ? -70.69434 -1.60778 30.45437 1.000 255.32688 27 ASP B C 1
ATOM 2079 O O . ASP B 1 38 ? -69.51503 -1.88471 30.69596 1.000 254.56909 27 ASP B O 1
ATOM 2084 N N . GLU B 1 39 ? -71.68351 -1.79827 31.32090 1.000 256.61080 28 GLU B N 1
ATOM 2085 C CA . GLU B 1 39 ? -71.49216 -2.41999 32.62082 1.000 257.26845 28 GLU B CA 1
ATOM 2086 C C . GLU B 1 39 ? -71.97535 -3.86166 32.65281 1.000 255.68390 28 GLU B C 1
ATOM 2087 O O . GLU B 1 39 ? -71.51670 -4.63745 33.49882 1.000 254.41275 28 GLU B O 1
ATOM 2093 N N . LYS B 1 40 ? -72.89971 -4.22095 31.75899 1.000 255.59093 29 LYS B N 1
ATOM 2094 C CA . LYS B 1 40 ? -73.35669 -5.60150 31.65044 1.000 255.07456 29 LYS B CA 1
ATOM 2095 C C . LYS B 1 40 ? -72.18641 -6.54604 31.39691 1.000 254.14711 29 LYS B C 1
ATOM 2096 O O . LYS B 1 40 ? -72.04522 -7.57194 32.07200 1.000 253.59090 29 LYS B O 1
ATOM 2102 N N . LEU B 1 41 ? -71.31989 -6.20242 30.43908 1.000 254.18513 30 LEU B N 1
ATOM 2103 C CA . LEU B 1 41 ? -70.16070 -7.04483 30.15531 1.000 253.47868 30 LEU B CA 1
ATOM 2104 C C . LEU B 1 41 ? -69.18267 -7.05612 31.32360 1.000 252.65333 30 LEU B C 1
ATOM 2105 O O . LEU B 1 41 ? -68.55417 -8.08400 31.60177 1.000 252.10307 30 LEU B O 1
ATOM 2110 N N . PHE B 1 42 ? -69.02709 -5.91809 32.00646 1.000 252.89149 31 PHE B N 1
ATOM 2111 C CA . PHE B 1 42 ? -68.12785 -5.86111 33.15513 1.000 251.99809 31 PHE B CA 1
ATOM 2112 C C . PHE B 1 42 ? -68.59954 -6.78712 34.26720 1.000 251.42645 31 PHE B C 1
ATOM 2113 O O . PHE B 1 42 ? -67.79529 -7.50844 34.86923 1.000 250.69359 31 PHE B O 1
ATOM 2121 N N . LYS B 1 43 ? -69.90317 -6.78243 34.55126 1.000 251.75711 32 LYS B N 1
ATOM 2122 C CA . LYS B 1 43 ? -70.43665 -7.65466 35.59084 1.000 251.22030 32 LYS B CA 1
ATOM 2123 C C . LYS B 1 43 ? -70.28694 -9.12060 35.20392 1.000 251.04092 32 LYS B C 1
ATOM 2124 O O . LYS B 1 43 ? -69.94953 -9.95891 36.04805 1.000 250.32875 32 LYS B O 1
ATOM 2130 N N . LEU B 1 44 ? -70.54471 -9.44903 33.93453 1.000 251.59019 33 LEU B N 1
ATOM 2131 C CA . LEU B 1 44 ? -70.34744 -10.81677 33.46275 1.000 251.49504 33 LEU B CA 1
ATOM 2132 C C . LEU B 1 44 ? -68.87742 -11.21310 33.53257 1.000 250.63700 33 LEU B C 1
ATOM 2133 O O . LEU B 1 44 ? -68.53972 -12.32266 33.96050 1.000 250.15295 33 LEU B O 1
ATOM 2138 N N . ALA B 1 45 ? -67.98802 -10.32142 33.08963 1.000 250.57773 34 ALA B N 1
ATOM 2139 C CA . ALA B 1 45 ? -66.55621 -10.58856 33.17651 1.000 249.82009 34 ALA B CA 1
ATOM 2140 C C . ALA B 1 45 ? -66.11997 -10.74674 34.62639 1.000 249.27179 34 ALA B C 1
ATOM 2141 O O . ALA B 1 45 ? -65.41252 -11.69864 34.97593 1.000 248.47050 34 ALA B O 1
ATOM 2143 N N . GLU B 1 46 ? -66.54061 -9.81528 35.48582 1.000 249.58712 35 GLU B N 1
ATOM 2144 C CA . GLU B 1 46 ? -66.22092 -9.89936 36.90694 1.000 248.88806 35 GLU B CA 1
ATOM 2145 C C . GLU B 1 46 ? -66.73035 -11.19873 37.51899 1.000 248.74267 35 GLU B C 1
ATOM 2146 O O . GLU B 1 46 ? -66.02634 -11.83705 38.30923 1.000 248.18413 35 GLU B O 1
ATOM 2152 N N . TRP B 1 47 ? -67.95020 -11.60681 37.16340 1.000 249.16167 36 TRP B N 1
ATOM 2153 C CA . TRP B 1 47 ? -68.51208 -12.84326 37.70027 1.000 249.44758 36 TRP B CA 1
ATOM 2154 C C . TRP B 1 47 ? -67.67047 -14.05183 37.30242 1.000 248.78559 36 TRP B C 1
ATOM 2155 O O . TRP B 1 47 ? -67.32440 -14.88631 38.14636 1.000 248.43625 36 TRP B O 1
ATOM 2166 N N . ALA B 1 48 ? -67.32648 -14.15924 36.01626 1.000 248.72406 37 ALA B N 1
ATOM 2167 C CA . ALA B 1 48 ? -66.58519 -15.32539 35.54449 1.000 248.10516 37 ALA B CA 1
ATOM 2168 C C . ALA B 1 48 ? -65.17146 -15.36792 36.11167 1.000 247.34209 37 ALA B C 1
ATOM 2169 O O . ALA B 1 48 ? -64.71052 -16.42495 36.55883 1.000 247.03400 37 ALA B O 1
ATOM 2171 N N . VAL B 1 49 ? -64.47134 -14.23166 36.11387 1.000 247.27004 38 VAL B N 1
ATOM 2172 C CA . VAL B 1 49 ? -63.09290 -14.22134 36.59400 1.000 246.82547 38 VAL B CA 1
ATOM 2173 C C . VAL B 1 49 ? -63.04478 -14.45246 38.09996 1.000 246.71162 38 VAL B C 1
ATOM 2174 O O . VAL B 1 49 ? -62.17047 -15.16945 38.60148 1.000 246.42283 38 VAL B O 1
ATOM 2178 N N . GLU B 1 50 ? -63.98663 -13.86637 38.84456 1.000 246.92014 39 GLU B N 1
ATOM 2179 C CA . GLU B 1 50 ? -64.03164 -14.10224 40.28467 1.000 246.80824 39 GLU B CA 1
ATOM 2180 C C . GLU B 1 50 ? -64.31460 -15.56529 40.59132 1.000 246.75995 39 GLU B C 1
ATOM 2181 O O . GLU B 1 50 ? -63.69752 -16.14990 41.48940 1.000 246.50981 39 GLU B O 1
ATOM 2187 N N . LEU B 1 51 ? -65.24849 -16.17203 39.85617 1.000 246.78307 40 LEU B N 1
ATOM 2188 C CA . LEU B 1 51 ? -65.51769 -17.59410 40.03202 1.000 246.79291 40 LEU B CA 1
ATOM 2189 C C . LEU B 1 51 ? -64.27564 -18.42442 39.73986 1.000 246.53200 40 LEU B C 1
ATOM 2190 O O . LEU B 1 51 ? -63.99739 -19.40671 40.43675 1.000 246.43616 40 LEU B O 1
ATOM 2195 N N . ALA B 1 52 ? -63.52271 -18.04934 38.70473 1.000 246.56381 41 ALA B N 1
ATOM 2196 C CA . ALA B 1 52 ? -62.28259 -18.74904 38.38828 1.000 246.55517 41 ALA B CA 1
ATOM 2197 C C . ALA B 1 52 ? -61.24414 -18.56768 39.48748 1.000 246.40963 41 ALA B C 1
ATOM 2198 O O . ALA B 1 52 ? -60.59970 -19.53415 39.91032 1.000 246.44099 41 ALA B O 1
ATOM 2200 N N . ILE B 1 53 ? -61.07300 -17.33250 39.96447 1.000 246.36914 42 ILE B N 1
ATOM 2201 C CA . ILE B 1 53 ? -60.04859 -17.04659 40.96766 1.000 246.24509 42 ILE B CA 1
ATOM 2202 C C . ILE B 1 53 ? -60.32853 -17.80611 42.25884 1.000 246.40209 42 ILE B C 1
ATOM 2203 O O . ILE B 1 53 ? -59.43453 -18.43607 42.83702 1.000 246.36297 42 ILE B O 1
ATOM 2208 N N . LYS B 1 54 ? -61.57427 -17.75850 42.73126 1.000 246.53643 43 LYS B N 1
ATOM 2209 C CA . LYS B 1 54 ? -61.91468 -18.44307 43.97394 1.000 246.68208 43 LYS B CA 1
ATOM 2210 C C . LYS B 1 54 ? -61.91557 -19.96146 43.81210 1.000 246.56098 43 LYS B C 1
ATOM 2211 O O . LYS B 1 54 ? -61.70925 -20.68589 44.79260 1.000 246.52182 43 LYS B O 1
ATOM 2217 N N . ALA B 1 55 ? -62.14402 -20.46168 42.59591 1.000 246.44655 44 ALA B N 1
ATOM 2218 C CA . ALA B 1 55 ? -62.00608 -21.89401 42.34884 1.000 246.30506 44 ALA B CA 1
ATOM 2219 C C . ALA B 1 55 ? -60.54558 -22.33009 42.39847 1.000 246.33671 44 ALA B C 1
ATOM 2220 O O . ALA B 1 55 ? -60.23317 -23.42203 42.88844 1.000 246.09820 44 ALA B O 1
ATOM 2222 N N . LEU B 1 56 ? -59.64148 -21.49106 41.88463 1.000 246.36979 45 LEU B N 1
ATOM 2223 C CA . LEU B 1 56 ? -58.22200 -21.83352 41.83413 1.000 246.42910 45 LEU B CA 1
ATOM 2224 C C . LEU B 1 56 ? -57.57706 -21.81891 43.21548 1.000 246.45450 45 LEU B C 1
ATOM 2225 O O . LEU B 1 56 ? -56.71513 -22.65529 43.51156 1.000 246.40099 45 LEU B O 1
ATOM 2230 N N . GLN B 1 57 ? -57.98677 -20.88371 44.07649 1.000 246.52804 46 GLN B N 1
ATOM 2231 C CA . GLN B 1 57 ? -57.27949 -20.61805 45.32634 1.000 246.52209 46 GLN B CA 1
ATOM 2232 C C . GLN B 1 57 ? -57.36667 -21.77162 46.32049 1.000 246.72730 46 GLN B C 1
ATOM 2233 O O . GLN B 1 57 ? -56.59843 -21.79226 47.28732 1.000 246.78889 46 GLN B O 1
ATOM 2239 N N . ASN B 1 58 ? -58.21913 -22.76582 46.07458 1.000 246.64527 47 ASN B N 1
ATOM 2240 C CA . ASN B 1 58 ? -58.31349 -23.93671 46.93995 1.000 246.65220 47 ASN B CA 1
ATOM 2241 C C . ASN B 1 58 ? -57.93648 -25.23053 46.22761 1.000 246.16911 47 ASN B C 1
ATOM 2242 O O . ASN B 1 58 ? -58.09446 -26.31378 46.80532 1.000 246.18006 47 ASN B O 1
ATOM 2247 N N . GLY B 1 59 ? -57.45231 -25.14704 44.99283 1.000 245.96120 48 GLY B N 1
ATOM 2248 C CA . GLY B 1 59 ? -57.03375 -26.32359 44.25084 1.000 245.42923 48 GLY B CA 1
ATOM 2249 C C . GLY B 1 59 ? -58.14102 -27.27621 43.86106 1.000 245.05437 48 GLY B C 1
ATOM 2250 O O . GLY B 1 59 ? -57.92737 -28.49517 43.84353 1.000 244.86490 48 GLY B O 1
ATOM 2251 N N . ASP B 1 60 ? -59.31931 -26.75526 43.54194 1.000 244.92348 49 ASP B N 1
ATOM 2252 C CA . ASP B 1 60 ? -60.43561 -27.59192 43.13741 1.000 244.89719 49 ASP B CA 1
ATOM 2253 C C . ASP B 1 60 ? -60.45198 -27.66297 41.61855 1.000 245.16983 49 ASP B C 1
ATOM 2254 O O . ASP B 1 60 ? -60.23024 -26.65863 40.93845 1.000 245.25087 49 ASP B O 1
ATOM 2259 N N . GLU B 1 61 ? -60.69079 -28.86058 41.09259 1.000 245.26569 50 GLU B N 1
ATOM 2260 C CA . GLU B 1 61 ? -60.62279 -29.11091 39.65854 1.000 245.76263 50 GLU B CA 1
ATOM 2261 C C . GLU B 1 61 ? -61.97734 -29.01568 38.97448 1.000 245.61168 50 GLU B C 1
ATOM 2262 O O . GLU B 1 61 ? -62.05951 -28.56478 37.82798 1.000 245.73500 50 GLU B O 1
ATOM 2268 N N . ARG B 1 62 ? -63.03999 -29.44659 39.65602 1.000 245.18458 51 ARG B N 1
ATOM 2269 C CA . ARG B 1 62 ? -64.37499 -29.41222 39.06935 1.000 244.82992 51 ARG B CA 1
ATOM 2270 C C . ARG B 1 62 ? -64.86833 -27.97813 38.92233 1.000 245.30102 51 ARG B C 1
ATOM 2271 O O . ARG B 1 62 ? -65.53124 -27.63909 37.93445 1.000 245.51146 51 ARG B O 1
ATOM 2279 N N . GLN B 1 63 ? -64.55325 -27.12426 39.89895 1.000 245.61835 52 GLN B N 1
ATOM 2280 C CA . GLN B 1 63 ? -64.96171 -25.72488 39.84136 1.000 246.06531 52 GLN B CA 1
ATOM 2281 C C . GLN B 1 63 ? -64.23045 -24.96851 38.73701 1.000 246.41607 52 GLN B C 1
ATOM 2282 O O . GLN B 1 63 ? -64.74844 -23.96987 38.22449 1.000 246.78302 52 GLN B O 1
ATOM 2288 N N . VAL B 1 64 ? -63.02770 -25.41665 38.36739 1.000 246.16631 53 VAL B N 1
ATOM 2289 C CA . VAL B 1 64 ? -62.29680 -24.78019 37.27427 1.000 246.37924 53 VAL B CA 1
ATOM 2290 C C . VAL B 1 64 ? -62.90386 -25.15513 35.92743 1.000 246.61364 53 VAL B C 1
ATOM 2291 O O . VAL B 1 64 ? -62.99201 -24.32030 35.01891 1.000 246.82179 53 VAL B O 1
ATOM 2295 N N . GLN B 1 65 ? -63.32648 -26.41322 35.77274 1.000 246.09102 54 GLN B N 1
ATOM 2296 C CA . GLN B 1 65 ? -64.05814 -26.80406 34.57107 1.000 246.31969 54 GLN B CA 1
ATOM 2297 C C . GLN B 1 65 ? -65.29850 -25.94098 34.39016 1.000 247.16082 54 GLN B C 1
ATOM 2298 O O . GLN B 1 65 ? -65.63723 -25.54791 33.26770 1.000 247.15428 54 GLN B O 1
ATOM 2304 N N . ARG B 1 66 ? -65.99828 -25.65273 35.48768 1.000 247.13707 55 ARG B N 1
ATOM 2305 C CA . ARG B 1 66 ? -67.13664 -24.74433 35.43108 1.000 248.01816 55 ARG B CA 1
ATOM 2306 C C . ARG B 1 66 ? -66.69432 -23.33391 35.06429 1.000 248.27703 55 ARG B C 1
ATOM 2307 O O . ARG B 1 66 ? -67.24327 -22.71916 34.14258 1.000 248.98870 55 ARG B O 1
ATOM 2315 N N . ALA B 1 67 ? -65.68923 -22.81091 35.77099 1.000 247.73361 56 ALA B N 1
ATOM 2316 C CA . ALA B 1 67 ? -65.24918 -21.44006 35.53895 1.000 247.93915 56 ALA B CA 1
ATOM 2317 C C . ALA B 1 67 ? -64.62142 -21.26461 34.16184 1.000 248.17766 56 ALA B C 1
ATOM 2318 O O . ALA B 1 67 ? -64.74194 -20.18945 33.56445 1.000 248.66449 56 ALA B O 1
ATOM 2320 N N . ILE B 1 68 ? -63.94487 -22.29207 33.64425 1.000 247.84631 57 ILE B N 1
ATOM 2321 C CA . ILE B 1 68 ? -63.43582 -22.21783 32.27772 1.000 247.94027 57 ILE B CA 1
ATOM 2322 C C . ILE B 1 68 ? -64.59193 -22.15698 31.28514 1.000 248.69433 57 ILE B C 1
ATOM 2323 O O . ILE B 1 68 ? -64.53360 -21.43162 30.28434 1.000 249.04065 57 ILE B O 1
ATOM 2328 N N . LEU B 1 69 ? -65.66441 -22.90688 31.55246 1.000 248.78609 58 LEU B N 1
ATOM 2329 C CA . LEU B 1 69 ? -66.85038 -22.85009 30.70159 1.000 249.37773 58 LEU B CA 1
ATOM 2330 C C . LEU B 1 69 ? -67.51029 -21.47382 30.74572 1.000 250.08661 58 LEU B C 1
ATOM 2331 O O . LEU B 1 69 ? -68.04150 -20.99948 29.73409 1.000 250.27634 58 LEU B O 1
ATOM 2336 N N . PHE B 1 70 ? -67.50192 -20.82429 31.91422 1.000 250.10046 59 PHE B N 1
ATOM 2337 C CA . PHE B 1 70 ? -68.11770 -19.50382 32.04212 1.000 250.63544 59 PHE B CA 1
ATOM 2338 C C . PHE B 1 70 ? -67.26242 -18.40904 31.41184 1.000 250.47898 59 PHE B C 1
ATOM 2339 O O . PHE B 1 70 ? -67.79412 -17.49213 30.77406 1.000 250.88426 59 PHE B O 1
ATOM 2347 N N . MET B 1 71 ? -65.94038 -18.47284 31.59262 1.000 250.03074 60 MET B N 1
ATOM 2348 C CA . MET B 1 71 ? -65.06558 -17.48578 30.96528 1.000 249.82245 60 MET B CA 1
ATOM 2349 C C . MET B 1 71 ? -65.13113 -17.57971 29.44629 1.000 250.31429 60 MET B C 1
ATOM 2350 O O . MET B 1 71 ? -65.06134 -16.56028 28.74934 1.000 250.39315 60 MET B O 1
ATOM 2355 N N . GLN B 1 72 ? -65.24497 -18.79935 28.91553 1.000 250.32171 61 GLN B N 1
ATOM 2356 C CA . GLN B 1 72 ? -65.45614 -18.97274 27.48170 1.000 250.49007 61 GLN B CA 1
ATOM 2357 C C . GLN B 1 72 ? -66.73580 -18.28041 27.02034 1.000 251.28086 61 GLN B C 1
ATOM 2358 O O . GLN B 1 72 ? -66.77842 -17.70417 25.92688 1.000 251.52104 61 GLN B O 1
ATOM 2364 N N . ALA B 1 73 ? -67.79511 -18.34098 27.83383 1.000 251.30423 62 ALA B N 1
ATOM 2365 C CA . ALA B 1 73 ? -69.06299 -17.71667 27.46031 1.000 251.57543 62 ALA B CA 1
ATOM 2366 C C . ALA B 1 73 ? -68.96657 -16.19331 27.47335 1.000 251.78182 62 ALA B C 1
ATOM 2367 O O . ALA B 1 73 ? -69.62827 -15.51812 26.67533 1.000 252.21974 62 ALA B O 1
ATOM 2369 N N . VAL B 1 74 ? -68.17717 -15.63240 28.39307 1.000 251.34476 63 VAL B N 1
ATOM 2370 C CA . VAL B 1 74 ? -67.99629 -14.18328 28.43627 1.000 251.30947 63 VAL B CA 1
ATOM 2371 C C . VAL B 1 74 ? -67.20274 -13.70496 27.22480 1.000 251.40070 63 VAL B C 1
ATOM 2372 O O . VAL B 1 74 ? -67.52437 -12.67262 26.62293 1.000 251.71713 63 VAL B O 1
ATOM 2376 N N . ILE B 1 75 ? -66.14701 -14.43657 26.85632 1.000 251.14373 64 ILE B N 1
ATOM 2377 C CA . ILE B 1 75 ? -65.37509 -14.08529 25.66624 1.000 251.36346 64 ILE B CA 1
ATOM 2378 C C . ILE B 1 75 ? -66.23750 -14.21177 24.41789 1.000 251.85216 64 ILE B C 1
ATOM 2379 O O . ILE B 1 75 ? -66.18921 -13.36081 23.52177 1.000 252.36694 64 ILE B O 1
ATOM 2384 N N . LEU B 1 76 ? -67.04169 -15.27446 24.33838 1.000 252.11308 65 LEU B N 1
ATOM 2385 C CA . LEU B 1 76 ? -67.92279 -15.44178 23.18756 1.000 252.24799 65 LEU B CA 1
ATOM 2386 C C . LEU B 1 76 ? -68.94744 -14.31881 23.12066 1.000 252.82621 65 LEU B C 1
ATOM 2387 O O . LEU B 1 76 ? -69.32209 -13.87448 22.02937 1.000 253.17075 65 LEU B O 1
ATOM 2392 N N . ILE B 1 77 ? -69.41275 -13.84635 24.27937 1.000 252.76481 66 ILE B N 1
ATOM 2393 C CA . ILE B 1 77 ? -70.30502 -12.69245 24.29831 1.000 253.02377 66 ILE B CA 1
ATOM 2394 C C . ILE B 1 77 ? -69.61097 -11.47844 23.69782 1.000 253.59255 66 ILE B C 1
ATOM 2395 O O . ILE B 1 77 ? -70.19243 -10.75385 22.88094 1.000 254.29019 66 ILE B O 1
ATOM 2400 N N . GLN B 1 78 ? -68.35356 -11.24227 24.08358 1.000 252.94949 67 GLN B N 1
ATOM 2401 C CA . GLN B 1 78 ? -67.60280 -10.12587 23.51638 1.000 253.27787 67 GLN B CA 1
ATOM 2402 C C . GLN B 1 78 ? -67.46695 -10.26779 22.00357 1.000 254.06663 67 GLN B C 1
ATOM 2403 O O . GLN B 1 78 ? -67.56260 -9.27624 21.27058 1.000 254.67482 67 GLN B O 1
ATOM 2409 N N . ILE B 1 79 ? -67.24249 -11.49220 21.51766 1.000 253.80750 68 ILE B N 1
ATOM 2410 C CA . ILE B 1 79 ? -67.09153 -11.71074 20.07984 1.000 254.30829 68 ILE B CA 1
ATOM 2411 C C . ILE B 1 79 ? -68.40447 -11.44339 19.34792 1.000 255.20326 68 ILE B C 1
ATOM 2412 O O . ILE B 1 79 ? -68.43892 -10.70732 18.35478 1.000 255.90685 68 ILE B O 1
ATOM 2417 N N . VAL B 1 80 ? -69.50121 -12.04925 19.81468 1.000 254.91994 69 VAL B N 1
ATOM 2418 C CA . VAL B 1 80 ? -70.78478 -11.91559 19.12768 1.000 255.60615 69 VAL B CA 1
ATOM 2419 C C . VAL B 1 80 ? -71.37585 -10.51072 19.26688 1.000 256.07030 69 VAL B C 1
ATOM 2420 O O . VAL B 1 80 ? -72.18140 -10.09530 18.42403 1.000 256.64725 69 VAL B O 1
ATOM 2424 N N . LYS B 1 81 ? -70.99571 -9.75874 20.30518 1.000 255.96658 70 LYS B N 1
ATOM 2425 C CA . LYS B 1 81 ? -71.46511 -8.37895 20.43090 1.000 256.36144 70 LYS B CA 1
ATOM 2426 C C . LYS B 1 81 ? -70.87276 -7.48334 19.34746 1.000 256.94646 70 LYS B C 1
ATOM 2427 O O . LYS B 1 81 ? -71.57430 -6.63609 18.78105 1.000 257.26682 70 LYS B O 1
ATOM 2433 N N . GLU B 1 82 ? -69.57902 -7.64417 19.05804 1.000 256.87755 71 GLU B N 1
ATOM 2434 C CA . GLU B 1 82 ? -68.95344 -6.87568 17.98601 1.000 257.13876 71 GLU B CA 1
ATOM 2435 C C . GLU B 1 82 ? -69.42907 -7.34146 16.61426 1.000 257.75669 71 GLU B C 1
ATOM 2436 O O . GLU B 1 82 ? -69.46795 -6.54443 15.66881 1.000 258.05873 71 GLU B O 1
ATOM 2442 N N . ILE B 1 83 ? -69.77990 -8.62364 16.48366 1.000 257.66913 72 ILE B N 1
ATOM 2443 C CA . ILE B 1 83 ? -70.36678 -9.11114 15.23930 1.000 257.84445 72 ILE B CA 1
ATOM 2444 C C . ILE B 1 83 ? -71.74061 -8.48643 15.03211 1.000 258.32740 72 ILE B C 1
ATOM 2445 O O . ILE B 1 83 ? -72.12147 -8.14115 13.90632 1.000 258.74272 72 ILE B O 1
ATOM 2450 N N . ALA B 1 84 ? -72.50129 -8.32121 16.11698 1.000 257.97697 73 ALA B N 1
ATOM 2451 C CA . ALA B 1 84 ? -73.78119 -7.62924 16.02633 1.000 258.38126 73 ALA B CA 1
ATOM 2452 C C . ALA B 1 84 ? -73.57555 -6.15917 15.68678 1.000 258.85282 73 ALA B C 1
ATOM 2453 O O . ALA B 1 84 ? -74.35241 -5.57762 14.92046 1.000 259.51012 73 ALA B O 1
ATOM 2455 N N . GLU B 1 85 ? -72.52995 -5.54436 16.24816 1.000 258.51980 74 GLU B N 1
ATOM 2456 C CA . GLU B 1 85 ? -72.19711 -4.16919 15.89096 1.000 258.67661 74 GLU B CA 1
ATOM 2457 C C . GLU B 1 85 ? -71.83423 -4.06417 14.41576 1.000 259.38484 74 GLU B C 1
ATOM 2458 O O . GLU B 1 85 ? -72.20825 -3.09785 13.74087 1.000 259.98565 74 GLU B O 1
ATOM 2464 N N . GLU B 1 86 ? -71.09696 -5.04979 13.90132 1.000 259.22898 75 GLU B N 1
ATOM 2465 C CA . GLU B 1 86 ? -70.76816 -5.08098 12.48102 1.000 259.57745 75 GLU B CA 1
ATOM 2466 C C . GLU B 1 86 ? -72.01133 -5.28636 11.62225 1.000 260.12156 75 GLU B C 1
ATOM 2467 O O . GLU B 1 86 ? -72.08417 -4.76678 10.50286 1.000 260.70857 75 GLU B O 1
ATOM 2473 N N . ALA B 1 87 ? -72.99159 -6.04086 12.12672 1.000 260.06329 76 ALA B N 1
ATOM 2474 C CA . ALA B 1 87 ? -74.21984 -6.28774 11.37705 1.000 260.60740 76 ALA B CA 1
ATOM 2475 C C . ALA B 1 87 ? -75.11050 -5.05098 11.30380 1.000 261.36560 76 ALA B C 1
ATOM 2476 O O . ALA B 1 87 ? -75.80646 -4.85491 10.30046 1.000 261.89812 76 ALA B O 1
ATOM 2478 N N . ARG B 1 88 ? -75.12135 -4.22110 12.35253 1.000 261.27852 77 ARG B N 1
ATOM 2479 C CA . ARG B 1 88 ? -75.89116 -2.97937 12.30813 1.000 261.91774 77 ARG B CA 1
ATOM 2480 C C . ARG B 1 88 ? -75.40640 -2.05635 11.19994 1.000 262.15407 77 ARG B C 1
ATOM 2481 O O . ARG B 1 88 ? -76.21082 -1.37373 10.55366 1.000 262.44168 77 ARG B O 1
ATOM 2489 N N . LYS B 1 89 ? -74.09305 -2.00573 10.97910 1.000 261.78894 78 LYS B N 1
ATOM 2490 C CA . LYS B 1 89 ? -73.55105 -1.13382 9.94335 1.000 261.75894 78 LYS B CA 1
ATOM 2491 C C . LYS B 1 89 ? -73.98255 -1.59454 8.55368 1.000 262.28805 78 LYS B C 1
ATOM 2492 O O . LYS B 1 89 ? -74.51251 -0.80208 7.76585 1.000 262.59376 78 LYS B O 1
ATOM 2498 N N . GLN B 1 90 ? -73.76618 -2.87159 8.23094 1.000 262.59074 79 GLN B N 1
ATOM 2499 C CA . GLN B 1 90 ? -74.04937 -3.36810 6.88786 1.000 263.06786 79 GLN B CA 1
ATOM 2500 C C . GLN B 1 90 ? -75.52412 -3.70455 6.65181 1.000 263.13734 79 GLN B C 1
ATOM 2501 O O . GLN B 1 90 ? -75.82880 -4.35817 5.64749 1.000 263.33922 79 GLN B O 1
ATOM 2507 N N . GLY B 1 91 ? -76.44123 -3.29232 7.52609 1.000 263.01402 80 GLY B N 1
ATOM 2508 C CA . GLY B 1 91 ? -77.85246 -3.43925 7.21169 1.000 263.11654 80 GLY B CA 1
ATOM 2509 C C . GLY B 1 91 ? -78.37057 -4.86119 7.19618 1.000 263.04810 80 GLY B C 1
ATOM 2510 O O . GLY B 1 91 ? -79.29917 -5.16112 6.44072 1.000 263.18733 80 GLY B O 1
ATOM 2511 N N . ASP B 1 92 ? -77.79119 -5.75156 7.99726 1.000 262.70793 81 ASP B N 1
ATOM 2512 C CA . ASP B 1 92 ? -78.22083 -7.14956 8.06328 1.000 262.56231 81 ASP B CA 1
ATOM 2513 C C . ASP B 1 92 ? -79.01696 -7.35924 9.34838 1.000 262.36227 81 ASP B C 1
ATOM 2514 O O . ASP B 1 92 ? -78.46950 -7.70554 10.39537 1.000 262.00578 81 ASP B O 1
ATOM 2519 N N . GLU B 1 93 ? -80.32929 -7.13114 9.26020 1.000 262.63511 82 GLU B N 1
ATOM 2520 C CA . GLU B 1 93 ? -81.19437 -7.26096 10.42777 1.000 262.55420 82 GLU B CA 1
ATOM 2521 C C . GLU B 1 93 ? -81.34334 -8.71327 10.87036 1.000 261.98399 82 GLU B C 1
ATOM 2522 O O . GLU B 1 93 ? -81.63609 -8.97232 12.04334 1.000 261.49020 82 GLU B O 1
ATOM 2528 N N . LYS B 1 94 ? -81.15917 -9.66999 9.95639 1.000 262.02452 83 LYS B N 1
ATOM 2529 C CA . LYS B 1 94 ? -81.33575 -11.07637 10.31221 1.000 261.70546 83 LYS B CA 1
ATOM 2530 C C . LYS B 1 94 ? -80.19966 -11.58005 11.19797 1.000 261.03704 83 LYS B C 1
ATOM 2531 O O . LYS B 1 94 ? -80.44211 -12.16307 12.26124 1.000 260.63582 83 LYS B O 1
ATOM 2537 N N . LEU B 1 95 ? -78.95035 -11.37302 10.77026 1.000 261.17179 84 LEU B N 1
ATOM 2538 C CA . LEU B 1 95 ? -77.80248 -11.74083 11.59723 1.000 260.72263 84 LEU B CA 1
ATOM 2539 C C . LEU B 1 95 ? -77.74215 -10.93880 12.89186 1.000 260.31233 84 LEU B C 1
ATOM 2540 O O . LEU B 1 95 ? -77.29456 -11.45666 13.92189 1.000 259.79943 84 LEU B O 1
ATOM 2545 N N . PHE B 1 96 ? -78.17350 -9.67716 12.85757 1.000 260.64145 85 PHE B N 1
ATOM 2546 C CA . PHE B 1 96 ? -78.16470 -8.84829 14.05944 1.000 260.23035 85 PHE B CA 1
ATOM 2547 C C . PHE B 1 96 ? -79.06997 -9.42889 15.14134 1.000 259.71056 85 PHE B C 1
ATOM 2548 O O . PHE B 1 96 ? -78.66779 -9.54568 16.30516 1.000 259.18905 85 PHE B O 1
ATOM 2556 N N . GLU B 1 97 ? -80.29728 -9.80657 14.77379 1.000 259.90688 86 GLU B N 1
ATOM 2557 C CA . GLU B 1 97 ? -81.24025 -10.31372 15.76669 1.000 259.56073 86 GLU B CA 1
ATOM 2558 C C . GLU B 1 97 ? -80.85266 -11.70186 16.26354 1.000 258.83283 86 GLU B C 1
ATOM 2559 O O . GLU B 1 97 ? -81.06756 -12.01727 17.44019 1.000 258.50008 86 GLU B O 1
ATOM 2565 N N . LEU B 1 98 ? -80.28921 -12.54306 15.39175 1.000 258.89673 87 LEU B N 1
ATOM 2566 C CA . LEU B 1 98 ? -79.85011 -13.86579 15.82644 1.000 258.46742 87 LEU B CA 1
ATOM 2567 C C . LEU B 1 98 ? -78.66334 -13.75663 16.77571 1.000 257.83859 87 LEU B C 1
ATOM 2568 O O . LEU B 1 98 ? -78.58925 -14.48178 17.77455 1.000 257.30254 87 LEU B O 1
ATOM 2573 N N . ALA B 1 99 ? -77.72126 -12.86060 16.47265 1.000 258.02698 88 ALA B N 1
ATOM 2574 C CA . ALA B 1 99 ? -76.63053 -12.58956 17.40156 1.000 257.34723 88 ALA B CA 1
ATOM 2575 C C . ALA B 1 99 ? -77.15760 -11.99532 18.70084 1.000 257.22466 88 ALA B C 1
ATOM 2576 O O . ALA B 1 99 ? -76.75244 -12.41302 19.79121 1.000 256.83856 88 ALA B O 1
ATOM 2578 N N . ARG B 1 100 ? -78.07947 -11.03263 18.59941 1.000 257.65610 89 ARG B N 1
ATOM 2579 C CA . ARG B 1 100 ? -78.67154 -10.41695 19.78465 1.000 257.72360 89 ARG B CA 1
ATOM 2580 C C . ARG B 1 100 ? -79.33897 -11.44898 20.68409 1.000 257.40804 89 ARG B C 1
ATOM 2581 O O . ARG B 1 100 ? -79.25505 -11.35419 21.91421 1.000 257.30445 89 ARG B O 1
ATOM 2589 N N . TRP B 1 101 ? -80.01309 -12.43761 20.09521 1.000 257.56639 90 TRP B N 1
ATOM 2590 C CA . TRP B 1 101 ? -80.64292 -13.47263 20.90873 1.000 257.20607 90 TRP B CA 1
ATOM 2591 C C . TRP B 1 101 ? -79.59841 -14.36154 21.57253 1.000 256.92553 90 TRP B C 1
ATOM 2592 O O . TRP B 1 101 ? -79.68594 -14.64786 22.77241 1.000 256.81890 90 TRP B O 1
ATOM 2603 N N . ALA B 1 102 ? -78.60113 -14.81060 20.80371 1.000 256.71389 91 ALA B N 1
ATOM 2604 C CA . ALA B 1 102 ? -77.56703 -15.67597 21.36228 1.000 256.43552 91 ALA B CA 1
ATOM 2605 C C . ALA B 1 102 ? -76.79160 -14.98559 22.47618 1.000 256.40713 91 ALA B C 1
ATOM 2606 O O . ALA B 1 102 ? -76.32419 -15.64840 23.40872 1.000 256.23942 91 ALA B O 1
ATOM 2608 N N . ILE B 1 103 ? -76.63608 -13.66415 22.39668 1.000 256.56764 92 ILE B N 1
ATOM 2609 C CA . ILE B 1 103 ? -75.96485 -12.93129 23.46538 1.000 256.50641 92 ILE B CA 1
ATOM 2610 C C . ILE B 1 103 ? -76.84136 -12.87207 24.71278 1.000 256.48833 92 ILE B C 1
ATOM 2611 O O . ILE B 1 103 ? -76.36189 -13.07954 25.83417 1.000 256.39742 92 ILE B O 1
ATOM 2616 N N . GLU B 1 104 ? -78.13871 -12.59763 24.53726 1.000 256.63782 93 GLU B N 1
ATOM 2617 C CA . GLU B 1 104 ? -79.03225 -12.40959 25.67916 1.000 256.51640 93 GLU B CA 1
ATOM 2618 C C . GLU B 1 104 ? -79.18372 -13.68087 26.51197 1.000 256.35742 93 GLU B C 1
ATOM 2619 O O . GLU B 1 104 ? -79.26788 -13.61187 27.74439 1.000 256.27682 93 GLU B O 1
ATOM 2625 N N . LEU B 1 105 ? -79.24639 -14.84813 25.86341 1.000 256.37549 94 LEU B N 1
ATOM 2626 C CA . LEU B 1 105 ? -79.35948 -16.09885 26.61311 1.000 256.16419 94 LEU B CA 1
ATOM 2627 C C . LEU B 1 105 ? -78.07685 -16.40394 27.38197 1.000 256.00510 94 LEU B C 1
ATOM 2628 O O . LEU B 1 105 ? -78.12569 -16.92263 28.50408 1.000 255.82351 94 LEU B O 1
ATOM 2633 N N . ALA B 1 106 ? -76.92004 -16.10910 26.78408 1.000 256.00119 95 ALA B N 1
ATOM 2634 C CA . ALA B 1 106 ? -75.65003 -16.29115 27.48023 1.000 255.59267 95 ALA B CA 1
ATOM 2635 C C . ALA B 1 106 ? -75.54824 -15.35614 28.67725 1.000 255.42488 95 ALA B C 1
ATOM 2636 O O . ALA B 1 106 ? -75.13457 -15.76728 29.76764 1.000 255.15664 95 ALA B O 1
ATOM 2638 N N . GLU B 1 107 ? -75.90430 -14.08329 28.48176 1.000 255.68622 96 GLU B N 1
ATOM 2639 C CA . GLU B 1 107 ? -75.92115 -13.12932 29.58616 1.000 255.73576 96 GLU B CA 1
ATOM 2640 C C . GLU B 1 107 ? -76.80172 -13.62838 30.72491 1.000 255.84059 96 GLU B C 1
ATOM 2641 O O . GLU B 1 107 ? -76.40318 -13.59659 31.89501 1.000 255.67543 96 GLU B O 1
ATOM 2647 N N . LYS B 1 108 ? -78.00479 -14.10527 30.39556 1.000 255.94702 97 LYS B N 1
ATOM 2648 C CA . LYS B 1 108 ? -78.89911 -14.64191 31.41606 1.000 255.90885 97 LYS B CA 1
ATOM 2649 C C . LYS B 1 108 ? -78.28025 -15.85549 32.09505 1.000 256.01479 97 LYS B C 1
ATOM 2650 O O . LYS B 1 108 ? -78.26505 -15.95505 33.32736 1.000 256.23793 97 LYS B O 1
ATOM 2656 N N . ALA B 1 109 ? -77.75909 -16.79032 31.29700 1.000 255.72667 98 ALA B N 1
ATOM 2657 C CA . ALA B 1 109 ? -77.18026 -18.01020 31.84653 1.000 255.75629 98 ALA B CA 1
ATOM 2658 C C . ALA B 1 109 ? -75.97591 -17.72162 32.73186 1.000 255.69843 98 ALA B C 1
ATOM 2659 O O . ALA B 1 109 ? -75.74221 -18.43668 33.71234 1.000 256.04102 98 ALA B O 1
ATOM 2661 N N . ILE B 1 110 ? -75.19930 -16.68805 32.40615 1.000 255.32465 99 ILE B N 1
ATOM 2662 C CA . ILE B 1 110 ? -74.07464 -16.31731 33.25836 1.000 255.23503 99 ILE B CA 1
ATOM 2663 C C . ILE B 1 110 ? -74.55922 -15.59366 34.51087 1.000 255.60552 99 ILE B C 1
ATOM 2664 O O . ILE B 1 110 ? -74.03896 -15.81688 35.61120 1.000 255.22323 99 ILE B O 1
ATOM 2669 N N . GLU B 1 111 ? -75.55434 -14.71265 34.36748 1.000 255.90063 100 GLU B N 1
ATOM 2670 C CA . GLU B 1 111 ? -76.09395 -14.00779 35.52826 1.000 256.30674 100 GLU B CA 1
ATOM 2671 C C . GLU B 1 111 ? -76.59649 -14.97919 36.59038 1.000 256.78907 100 GLU B C 1
ATOM 2672 O O . GLU B 1 111 ? -76.36376 -14.77709 37.78879 1.000 256.66150 100 GLU B O 1
ATOM 2678 N N . ARG B 1 112 ? -77.29270 -16.03753 36.16867 1.000 257.23813 101 ARG B N 1
ATOM 2679 C CA . ARG B 1 112 ? -77.77705 -17.04871 37.10305 1.000 257.76783 101 ARG B CA 1
ATOM 2680 C C . ARG B 1 112 ? -76.67288 -18.00534 37.54832 1.000 257.40211 101 ARG B C 1
ATOM 2681 O O . ARG B 1 112 ? -76.63695 -18.41155 38.71590 1.000 257.29318 101 ARG B O 1
ATOM 2689 N N . GLY B 1 113 ? -75.74978 -18.35083 36.65183 1.000 256.90379 102 GLY B N 1
ATOM 2690 C CA . GLY B 1 113 ? -74.80543 -19.41876 36.91611 1.000 256.32197 102 GLY B CA 1
ATOM 2691 C C . GLY B 1 113 ? -75.23927 -20.77857 36.41050 1.000 256.58553 102 GLY B C 1
ATOM 2692 O O . GLY B 1 113 ? -74.64363 -21.78975 36.80275 1.000 256.23902 102 GLY B O 1
ATOM 2693 N N . ASP B 1 114 ? -76.25309 -20.83107 35.54777 1.000 257.21893 103 ASP B N 1
ATOM 2694 C CA . ASP B 1 114 ? -76.83921 -22.07964 35.06731 1.000 257.42295 103 ASP B CA 1
ATOM 2695 C C . ASP B 1 114 ? -75.92367 -22.73408 34.03978 1.000 257.01260 103 ASP B C 1
ATOM 2696 O O . ASP B 1 114 ? -75.76464 -22.23001 32.92308 1.000 256.78446 103 ASP B O 1
ATOM 2701 N N . GLU B 1 115 ? -75.31845 -23.85970 34.42499 1.000 256.89821 104 GLU B N 1
ATOM 2702 C CA . GLU B 1 115 ? -74.40116 -24.56534 33.53669 1.000 256.57943 104 GLU B CA 1
ATOM 2703 C C . GLU B 1 115 ? -75.12019 -25.09605 32.30067 1.000 257.01081 104 GLU B C 1
ATOM 2704 O O . GLU B 1 115 ? -74.55423 -25.10056 31.20124 1.000 256.31995 104 GLU B O 1
ATOM 2710 N N . GLU B 1 116 ? -76.36577 -25.55471 32.46329 1.000 257.91940 105 GLU B N 1
ATOM 2711 C CA . GLU B 1 116 ? -77.09709 -26.15906 31.35236 1.000 258.42194 105 GLU B CA 1
ATOM 2712 C C . GLU B 1 116 ? -77.48887 -25.13875 30.28661 1.000 257.29008 105 GLU B C 1
ATOM 2713 O O . GLU B 1 116 ? -77.57542 -25.48792 29.10413 1.000 256.59157 105 GLU B O 1
ATOM 2719 N N . SER B 1 117 ? -77.73247 -23.88456 30.67340 1.000 256.79209 106 SER B N 1
ATOM 2720 C CA . SER B 1 117 ? -78.02726 -22.84350 29.69157 1.000 256.06793 106 SER B CA 1
ATOM 2721 C C . SER B 1 117 ? -76.77567 -22.23758 29.05905 1.000 255.24532 106 SER B C 1
ATOM 2722 O O . SER B 1 117 ? -76.84566 -21.73202 27.93280 1.000 254.68141 106 SER B O 1
ATOM 2725 N N . VAL B 1 118 ? -75.63836 -22.25636 29.75943 1.000 255.36024 107 VAL B N 1
ATOM 2726 C CA . VAL B 1 118 ? -74.39730 -21.74222 29.18066 1.000 254.66190 107 VAL B CA 1
ATOM 2727 C C . VAL B 1 118 ? -73.92416 -22.63114 28.03722 1.000 254.16021 107 VAL B C 1
ATOM 2728 O O . VAL B 1 118 ? -73.53119 -22.13893 26.97248 1.000 253.68743 107 VAL B O 1
ATOM 2732 N N . LYS B 1 119 ? -73.93701 -23.95129 28.24547 1.000 254.51579 108 LYS B N 1
ATOM 2733 C CA . LYS B 1 119 ? -73.63720 -24.88109 27.15986 1.000 254.27914 108 LYS B CA 1
ATOM 2734 C C . LYS B 1 119 ? -74.53823 -24.61480 25.96235 1.000 254.00919 108 LYS B C 1
ATOM 2735 O O . LYS B 1 119 ? -74.08009 -24.57338 24.81499 1.000 253.54063 108 LYS B O 1
ATOM 2741 N N . ARG B 1 120 ? -75.83138 -24.42027 26.22468 1.000 254.35393 109 ARG B N 1
ATOM 2742 C CA . ARG B 1 120 ? -76.78176 -24.09759 25.16750 1.000 254.12192 109 ARG B CA 1
ATOM 2743 C C . ARG B 1 120 ? -76.39087 -22.80906 24.45298 1.000 253.94868 109 ARG B C 1
ATOM 2744 O O . ARG B 1 120 ? -76.26458 -22.78064 23.22367 1.000 253.82970 109 ARG B O 1
ATOM 2752 N N . ALA B 1 121 ? -76.16277 -21.73700 25.21500 1.000 254.03727 110 ALA B N 1
ATOM 2753 C CA . ALA B 1 121 ? -75.85224 -20.44523 24.61046 1.000 253.94146 110 ALA B CA 1
ATOM 2754 C C . ALA B 1 121 ? -74.49801 -20.43844 23.90931 1.000 253.56244 110 ALA B C 1
ATOM 2755 O O . ALA B 1 121 ? -74.33767 -19.75992 22.88791 1.000 253.54479 110 ALA B O 1
ATOM 2757 N N . ILE B 1 122 ? -73.51429 -21.16871 24.43889 1.000 253.27569 111 ILE B N 1
ATOM 2758 C CA . ILE B 1 122 ? -72.20913 -21.24057 23.78493 1.000 252.92850 111 ILE B CA 1
ATOM 2759 C C . ILE B 1 122 ? -72.33183 -21.89601 22.41561 1.000 253.00301 111 ILE B C 1
ATOM 2760 O O . ILE B 1 122 ? -71.71896 -21.45093 21.43630 1.000 252.98334 111 ILE B O 1
ATOM 2765 N N . LEU B 1 123 ? -73.13207 -22.95874 22.32557 1.000 253.09336 112 LEU B N 1
ATOM 2766 C CA . LEU B 1 123 ? -73.37989 -23.60708 21.04234 1.000 253.13348 112 LEU B CA 1
ATOM 2767 C C . LEU B 1 123 ? -74.04437 -22.66005 20.04903 1.000 253.35213 112 LEU B C 1
ATOM 2768 O O . LEU B 1 123 ? -73.67995 -22.63553 18.86681 1.000 253.42724 112 LEU B O 1
ATOM 2773 N N . PHE B 1 124 ? -75.03368 -21.88489 20.50473 1.000 253.61700 113 PHE B N 1
ATOM 2774 C CA . PHE B 1 124 ? -75.68795 -20.92467 19.61867 1.000 253.91347 113 PHE B CA 1
ATOM 2775 C C . PHE B 1 124 ? -74.70864 -19.85922 19.14274 1.000 253.85877 113 PHE B C 1
ATOM 2776 O O . PHE B 1 124 ? -74.74869 -19.44498 17.97832 1.000 253.95761 113 PHE B O 1
ATOM 2784 N N . MET B 1 125 ? -73.82916 -19.39356 20.03238 1.000 253.55874 114 MET B N 1
ATOM 2785 C CA . MET B 1 125 ? -72.83471 -18.40453 19.63279 1.000 253.58745 114 MET B CA 1
ATOM 2786 C C . MET B 1 125 ? -71.83663 -19.00442 18.65364 1.000 253.52911 114 MET B C 1
ATOM 2787 O O . MET B 1 125 ? -71.33252 -18.29933 17.77172 1.000 253.61059 114 MET B O 1
ATOM 2792 N N . GLN B 1 126 ? -71.52998 -20.29539 18.80689 1.000 253.40606 115 GLN B N 1
ATOM 2793 C CA . GLN B 1 126 ? -70.68690 -20.98296 17.83568 1.000 253.36324 115 GLN B CA 1
ATOM 2794 C C . GLN B 1 126 ? -71.32342 -20.97745 16.45094 1.000 253.48883 115 GLN B C 1
ATOM 2795 O O . GLN B 1 126 ? -70.64263 -20.74098 15.44671 1.000 253.40278 115 GLN B O 1
ATOM 2801 N N . ALA B 1 127 ? -72.62895 -21.24717 16.37789 1.000 253.63165 116 ALA B N 1
ATOM 2802 C CA . ALA B 1 127 ? -73.31867 -21.25870 15.09112 1.000 253.71804 116 ALA B CA 1
ATOM 2803 C C . ALA B 1 127 ? -73.38336 -19.86702 14.46980 1.000 254.06327 116 ALA B C 1
ATOM 2804 O O . ALA B 1 127 ? -73.24739 -19.72194 13.24902 1.000 254.10374 116 ALA B O 1
ATOM 2806 N N . VAL B 1 128 ? -73.60678 -18.83398 15.28819 1.000 254.13493 117 VAL B N 1
ATOM 2807 C CA . VAL B 1 128 ? -73.68243 -17.47095 14.76376 1.000 254.31608 117 VAL B CA 1
ATOM 2808 C C . VAL B 1 128 ? -72.34755 -17.04769 14.16302 1.000 254.12337 117 VAL B C 1
ATOM 2809 O O . VAL B 1 128 ? -72.29900 -16.45682 13.07650 1.000 254.32204 117 VAL B O 1
ATOM 2813 N N . ILE B 1 129 ? -71.24519 -17.33875 14.85698 1.000 253.98430 118 ILE B N 1
ATOM 2814 C CA . ILE B 1 129 ? -69.92507 -17.00214 14.33009 1.000 253.91867 118 ILE B CA 1
ATOM 2815 C C . ILE B 1 129 ? -69.64329 -17.78440 13.05328 1.000 253.79444 118 ILE B C 1
ATOM 2816 O O . ILE B 1 129 ? -69.08368 -17.24801 12.08871 1.000 253.86352 118 ILE B O 1
ATOM 2821 N N . LEU B 1 130 ? -70.03441 -19.06040 13.02083 1.000 253.65915 119 LEU B N 1
ATOM 2822 C CA . LEU B 1 130 ? -69.85035 -19.85677 11.81241 1.000 253.67210 119 LEU B CA 1
ATOM 2823 C C . LEU B 1 130 ? -70.70632 -19.34672 10.65775 1.000 253.78499 119 LEU B C 1
ATOM 2824 O O . LEU B 1 130 ? -70.32590 -19.50975 9.49377 1.000 253.91174 119 LEU B O 1
ATOM 2829 N N . ILE B 1 131 ? -71.85472 -18.73008 10.94918 1.000 254.23796 120 ILE B N 1
ATOM 2830 C CA . ILE B 1 131 ? -72.65728 -18.13183 9.88485 1.000 254.24229 120 ILE B CA 1
ATOM 2831 C C . ILE B 1 131 ? -71.92968 -16.93485 9.28534 1.000 254.15908 120 ILE B C 1
ATOM 2832 O O . ILE B 1 131 ? -71.96387 -16.71336 8.06798 1.000 254.06962 120 ILE B O 1
ATOM 2837 N N . GLN B 1 132 ? -71.26876 -16.14008 10.13098 1.000 254.32797 121 GLN B N 1
ATOM 2838 C CA . GLN B 1 132 ? -70.43864 -15.04613 9.63610 1.000 254.55616 121 GLN B CA 1
ATOM 2839 C C . GLN B 1 132 ? -69.35217 -15.55796 8.69452 1.000 254.24060 121 GLN B C 1
ATOM 2840 O O . GLN B 1 132 ? -69.00886 -14.89303 7.70937 1.000 254.09902 121 GLN B O 1
ATOM 2846 N N . ILE B 1 133 ? -68.80210 -16.73975 8.97988 1.000 254.09385 122 ILE B N 1
ATOM 2847 C CA . ILE B 1 133 ? -67.72622 -17.29172 8.15975 1.000 253.76622 122 ILE B CA 1
ATOM 2848 C C . ILE B 1 133 ? -68.27172 -17.86350 6.85477 1.000 253.31843 122 ILE B C 1
ATOM 2849 O O . ILE B 1 133 ? -67.75179 -17.57696 5.76980 1.000 252.78670 122 ILE B O 1
ATOM 2854 N N . VAL B 1 134 ? -69.31408 -18.69593 6.94001 1.000 253.38261 123 VAL B N 1
ATOM 2855 C CA . VAL B 1 134 ? -69.88016 -19.31484 5.74245 1.000 253.15396 123 VAL B CA 1
ATOM 2856 C C . VAL B 1 134 ? -70.45969 -18.26040 4.80594 1.000 252.88637 123 VAL B C 1
ATOM 2857 O O . VAL B 1 134 ? -70.46525 -18.44346 3.58162 1.000 252.45756 123 VAL B O 1
ATOM 2861 N N . LYS B 1 135 ? -70.94519 -17.14081 5.35459 1.000 253.06825 124 LYS B N 1
ATOM 2862 C CA . LYS B 1 135 ? -71.36560 -16.02741 4.50720 1.000 252.86659 124 LYS B CA 1
ATOM 2863 C C . LYS B 1 135 ? -70.22246 -15.54609 3.62465 1.000 252.28677 124 LYS B C 1
ATOM 2864 O O . LYS B 1 135 ? -70.41853 -15.27500 2.43427 1.000 251.95270 124 LYS B O 1
ATOM 2870 N N . LYS B 1 136 ? -69.02079 -15.42807 4.19267 1.000 252.17557 125 LYS B N 1
ATOM 2871 C CA . LYS B 1 136 ? -67.87507 -14.97916 3.40946 1.000 251.63091 125 LYS B CA 1
ATOM 2872 C C . LYS B 1 136 ? -67.45028 -16.03393 2.39351 1.000 251.38668 125 LYS B C 1
ATOM 2873 O O . LYS B 1 136 ? -67.03742 -15.69770 1.27745 1.000 251.19449 125 LYS B O 1
ATOM 2879 N N . ILE B 1 137 ? -67.54867 -17.31396 2.75948 1.000 251.52014 126 ILE B N 1
ATOM 2880 C CA . ILE B 1 137 ? -67.23351 -18.38724 1.82082 1.000 251.34280 126 ILE B CA 1
ATOM 2881 C C . ILE B 1 137 ? -68.28658 -18.47154 0.71992 1.000 251.39859 126 ILE B C 1
ATOM 2882 O O . ILE B 1 137 ? -67.96635 -18.74271 -0.44460 1.000 251.49433 126 ILE B O 1
ATOM 2887 N N . ALA B 1 138 ? -69.55638 -18.23883 1.06499 1.000 251.60781 127 ALA B N 1
ATOM 2888 C CA . ALA B 1 138 ? -70.60393 -18.21506 0.04837 1.000 251.52508 127 ALA B CA 1
ATOM 2889 C C . ALA B 1 138 ? -70.37389 -17.08983 -0.94910 1.000 251.47519 127 ALA B C 1
ATOM 2890 O O . ALA B 1 138 ? -70.53504 -17.28015 -2.16039 1.000 251.38070 127 ALA B O 1
ATOM 2892 N N . GLU B 1 139 ? -69.99282 -15.90928 -0.45615 1.000 251.53292 128 GLU B N 1
ATOM 2893 C CA . GLU B 1 139 ? -69.69109 -14.79075 -1.34213 1.000 251.44255 128 GLU B CA 1
ATOM 2894 C C . GLU B 1 139 ? -68.43466 -15.04549 -2.16841 1.000 251.65030 128 GLU B C 1
ATOM 2895 O O . GLU B 1 139 ? -68.34792 -14.58790 -3.31364 1.000 251.73443 128 GLU B O 1
ATOM 2901 N N . LYS B 1 140 ? -67.45191 -15.75955 -1.60860 1.000 251.53059 129 LYS B N 1
ATOM 2902 C CA . LYS B 1 140 ? -66.26277 -16.11797 -2.37942 1.000 251.50037 129 LYS B CA 1
ATOM 2903 C C . LYS B 1 140 ? -66.60216 -17.04927 -3.53830 1.000 251.55911 129 LYS B C 1
ATOM 2904 O O . LYS B 1 140 ? -66.03624 -16.92367 -4.63092 1.000 251.67866 129 LYS B O 1
ATOM 2910 N N . ALA B 1 141 ? -67.51204 -18.00046 -3.31658 1.000 251.52235 130 ALA B N 1
ATOM 2911 C CA . ALA B 1 141 ? -67.93584 -18.88540 -4.39747 1.000 251.44067 130 ALA B CA 1
ATOM 2912 C C . ALA B 1 141 ? -68.71759 -18.12995 -5.46631 1.000 251.42016 130 ALA B C 1
ATOM 2913 O O . ALA B 1 141 ? -68.60220 -18.43130 -6.65977 1.000 251.43677 130 ALA B O 1
ATOM 2915 N N . LYS B 1 142 ? -69.53076 -17.15597 -5.05473 1.000 251.44193 131 LYS B N 1
ATOM 2916 C CA . LYS B 1 142 ? -70.28955 -16.35778 -6.01319 1.000 251.57890 131 LYS B CA 1
ATOM 2917 C C . LYS B 1 142 ? -69.39426 -15.42752 -6.82930 1.000 251.77237 131 LYS B C 1
ATOM 2918 O O . LYS B 1 142 ? -69.65334 -15.19991 -8.01701 1.000 251.84316 131 LYS B O 1
ATOM 2924 N N . ARG B 1 143 ? -68.33868 -14.88162 -6.21752 1.000 251.78267 132 ARG B N 1
ATOM 2925 C CA . ARG B 1 143 ? -67.45843 -13.95839 -6.93350 1.000 251.78038 132 ARG B CA 1
ATOM 2926 C C . ARG B 1 143 ? -66.74610 -14.62642 -8.10615 1.000 251.73050 132 ARG B C 1
ATOM 2927 O O . ARG B 1 143 ? -66.75868 -14.11102 -9.23005 1.000 251.49617 132 ARG B O 1
ATOM 2935 N N . GLN B 1 144 ? -66.11616 -15.77772 -7.86362 1.000 251.78556 133 GLN B N 1
ATOM 2936 C CA . GLN B 1 144 ? -65.32769 -16.47163 -8.87740 1.000 251.81016 133 GLN B CA 1
ATOM 2937 C C . GLN B 1 144 ? -66.11893 -17.49849 -9.68389 1.000 251.89516 133 GLN B C 1
ATOM 2938 O O . GLN B 1 144 ? -65.52459 -18.45700 -10.19571 1.000 252.05191 133 GLN B O 1
ATOM 2944 N N . GLY B 1 145 ? -67.43132 -17.32812 -9.82149 1.000 251.87378 134 GLY B N 1
ATOM 2945 C CA . GLY B 1 145 ? -68.22520 -18.19661 -10.67430 1.000 251.72963 134 GLY B CA 1
ATOM 2946 C C . GLY B 1 145 ? -68.14840 -19.67557 -10.35123 1.000 251.63244 134 GLY B C 1
ATOM 2947 O O . GLY B 1 145 ? -67.65357 -20.46986 -11.15643 1.000 251.68205 134 GLY B O 1
ATOM 2948 N N . ASP B 1 146 ? -68.63973 -20.05381 -9.17733 1.000 251.57282 135 ASP B N 1
ATOM 2949 C CA . ASP B 1 146 ? -68.66509 -21.43907 -8.73114 1.000 251.66619 135 ASP B CA 1
ATOM 2950 C C . ASP B 1 146 ? -70.06750 -22.00343 -8.92038 1.000 251.78344 135 ASP B C 1
ATOM 2951 O O . ASP B 1 146 ? -71.05815 -21.35559 -8.57300 1.000 251.49614 135 ASP B O 1
ATOM 2956 N N . ASP B 1 147 ? -70.15167 -23.21144 -9.47587 1.000 251.95541 136 ASP B N 1
ATOM 2957 C CA . ASP B 1 147 ? -71.43912 -23.85440 -9.71115 1.000 252.01530 136 ASP B CA 1
ATOM 2958 C C . ASP B 1 147 ? -71.81405 -24.87654 -8.64639 1.000 251.84009 136 ASP B C 1
ATOM 2959 O O . ASP B 1 147 ? -72.81713 -25.58261 -8.81219 1.000 251.60360 136 ASP B O 1
ATOM 2964 N N . LYS B 1 148 ? -71.04461 -24.97441 -7.56140 1.000 251.85568 137 LYS B N 1
ATOM 2965 C CA . LYS B 1 148 ? -71.35270 -25.94054 -6.51157 1.000 252.03167 137 LYS B CA 1
ATOM 2966 C C . LYS B 1 148 ? -71.40320 -25.22719 -5.16685 1.000 252.09612 137 LYS B C 1
ATOM 2967 O O . LYS B 1 148 ? -72.48537 -24.83347 -4.71890 1.000 251.95226 137 LYS B O 1
ATOM 2973 N N . LEU B 1 149 ? -70.25111 -25.12909 -4.49445 1.000 252.20048 138 LEU B N 1
ATOM 2974 C CA . LEU B 1 149 ? -70.00686 -24.29859 -3.31383 1.000 252.31557 138 LEU B CA 1
ATOM 2975 C C . LEU B 1 149 ? -70.97831 -23.13212 -3.17217 1.000 252.18112 138 LEU B C 1
ATOM 2976 O O . LEU B 1 149 ? -71.42483 -22.81801 -2.06526 1.000 252.46218 138 LEU B O 1
ATOM 2981 N N . PHE B 1 150 ? -71.27888 -22.46529 -4.28917 1.000 251.88787 139 PHE B N 1
ATOM 2982 C CA . PHE B 1 150 ? -72.27853 -21.40334 -4.28618 1.000 251.44926 139 PHE B CA 1
ATOM 2983 C C . PHE B 1 150 ? -73.61751 -21.89209 -3.73833 1.000 251.71546 139 PHE B C 1
ATOM 2984 O O . PHE B 1 150 ? -74.17462 -21.29552 -2.81041 1.000 251.81713 139 PHE B O 1
ATOM 2992 N N . LYS B 1 151 ? -74.14410 -22.98728 -4.29043 1.000 251.59654 140 LYS B N 1
ATOM 2993 C CA . LYS B 1 151 ? -75.36983 -23.57370 -3.75343 1.000 251.60866 140 LYS B CA 1
ATOM 2994 C C . LYS B 1 151 ? -75.15904 -24.17354 -2.36722 1.000 252.43491 140 LYS B C 1
ATOM 2995 O O . LYS B 1 151 ? -76.03396 -24.06475 -1.50012 1.000 252.74798 140 LYS B O 1
ATOM 3001 N N . LEU B 1 152 ? -74.01013 -24.81714 -2.14454 1.000 252.49175 141 LEU B N 1
ATOM 3002 C CA . LEU B 1 152 ? -73.76127 -25.50929 -0.88084 1.000 252.91875 141 LEU B CA 1
ATOM 3003 C C . LEU B 1 152 ? -73.69381 -24.54164 0.29747 1.000 253.64213 141 LEU B C 1
ATOM 3004 O O . LEU B 1 152 ? -74.41101 -24.70324 1.29179 1.000 254.36677 141 LEU B O 1
ATOM 3009 N N . ALA B 1 153 ? -72.82210 -23.53366 0.20750 1.000 253.33109 142 ALA B N 1
ATOM 3010 C CA . ALA B 1 153 ? -72.66852 -22.57583 1.30018 1.000 253.50929 142 ALA B CA 1
ATOM 3011 C C . ALA B 1 153 ? -73.97693 -21.85774 1.61107 1.000 253.95456 142 ALA B C 1
ATOM 3012 O O . ALA B 1 153 ? -74.30461 -21.63176 2.78201 1.000 254.35138 142 ALA B O 1
ATOM 3014 N N . GLU B 1 154 ? -74.73078 -21.47690 0.57678 1.000 253.51979 143 GLU B N 1
ATOM 3015 C CA . GLU B 1 154 ? -76.02340 -20.83691 0.80186 1.000 253.80529 143 GLU B CA 1
ATOM 3016 C C . GLU B 1 154 ? -76.99557 -21.77816 1.50224 1.000 254.75450 143 GLU B C 1
ATOM 3017 O O . GLU B 1 154 ? -77.77253 -21.35027 2.36425 1.000 255.22195 143 GLU B O 1
ATOM 3023 N N . TRP B 1 155 ? -76.97828 -23.06228 1.13438 1.000 254.78987 144 TRP B N 1
ATOM 3024 C CA . TRP B 1 155 ? -77.83878 -24.03552 1.80021 1.000 255.63172 144 TRP B CA 1
ATOM 3025 C C . TRP B 1 155 ? -77.43511 -24.25237 3.25436 1.000 255.98283 144 TRP B C 1
ATOM 3026 O O . TRP B 1 155 ? -78.29277 -24.54074 4.09735 1.000 256.54875 144 TRP B O 1
ATOM 3037 N N . ALA B 1 156 ? -76.14659 -24.11102 3.57217 1.000 255.67726 145 ALA B N 1
ATOM 3038 C CA . ALA B 1 156 ? -75.71330 -24.27995 4.95498 1.000 255.74652 145 ALA B CA 1
ATOM 3039 C C . ALA B 1 156 ? -76.13162 -23.08284 5.79413 1.000 255.91447 145 ALA B C 1
ATOM 3040 O O . ALA B 1 156 ? -76.48104 -23.22962 6.97111 1.000 256.16186 145 ALA B O 1
ATOM 3042 N N . ILE B 1 157 ? -76.09586 -21.89041 5.20082 1.000 255.66067 146 ILE B N 1
ATOM 3043 C CA . ILE B 1 157 ? -76.55251 -20.68913 5.88945 1.000 256.02082 146 ILE B CA 1
ATOM 3044 C C . ILE B 1 157 ? -78.05298 -20.76507 6.14051 1.000 256.60093 146 ILE B C 1
ATOM 3045 O O . ILE B 1 157 ? -78.53370 -20.46918 7.24057 1.000 256.87231 146 ILE B O 1
ATOM 3050 N N . GLU B 1 158 ? -78.81425 -21.16859 5.12104 1.000 256.69758 147 GLU B N 1
ATOM 3051 C CA . GLU B 1 158 ? -80.26779 -21.19025 5.22173 1.000 257.23435 147 GLU B CA 1
ATOM 3052 C C . GLU B 1 158 ? -80.78673 -22.27460 6.16393 1.000 257.31164 147 GLU B C 1
ATOM 3053 O O . GLU B 1 158 ? -81.92707 -22.17356 6.62981 1.000 257.63241 147 GLU B O 1
ATOM 3059 N N . LEU B 1 159 ? -79.98167 -23.28942 6.48219 1.000 257.13993 148 LEU B N 1
ATOM 3060 C CA . LEU B 1 159 ? -80.37722 -24.27815 7.48125 1.000 257.15336 148 LEU B CA 1
ATOM 3061 C C . LEU B 1 159 ? -79.85174 -23.98236 8.87814 1.000 256.95163 148 LEU B C 1
ATOM 3062 O O . LEU B 1 159 ? -80.48520 -24.38320 9.86034 1.000 256.81769 148 LEU B O 1
ATOM 3067 N N . ALA B 1 160 ? -78.70061 -23.31746 8.99677 1.000 256.88719 149 ALA B N 1
ATOM 3068 C CA . ALA B 1 160 ? -78.21855 -22.92240 10.31668 1.000 256.61437 149 ALA B CA 1
ATOM 3069 C C . ALA B 1 160 ? -79.06255 -21.79665 10.89562 1.000 256.61066 149 ALA B C 1
ATOM 3070 O O . ALA B 1 160 ? -79.34516 -21.77830 12.09960 1.000 256.55040 149 ALA B O 1
ATOM 3072 N N . GLU B 1 161 ? -79.46750 -20.84737 10.05157 1.000 256.89947 150 GLU B N 1
ATOM 3073 C CA . GLU B 1 161 ? -80.38265 -19.80035 10.48831 1.000 256.82337 150 GLU B CA 1
ATOM 3074 C C . GLU B 1 161 ? -81.72576 -20.39520 10.88640 1.000 256.62501 150 GLU B C 1
ATOM 3075 O O . GLU B 1 161 ? -82.35030 -19.94894 11.85533 1.000 256.39444 150 GLU B O 1
ATOM 3081 N N . ARG B 1 162 ? -82.18267 -21.40716 10.14228 1.000 256.78282 151 ARG B N 1
ATOM 3082 C CA . ARG B 1 162 ? -83.42063 -22.10098 10.48145 1.000 256.73444 151 ARG B CA 1
ATOM 3083 C C . ARG B 1 162 ? -83.41041 -22.60253 11.91886 1.000 256.47741 151 ARG B C 1
ATOM 3084 O O . ARG B 1 162 ? -84.40603 -22.47048 12.63955 1.000 256.40017 151 ARG B O 1
ATOM 3092 N N . ALA B 1 163 ? -82.28350 -23.16375 12.35932 1.000 256.42036 152 ALA B N 1
ATOM 3093 C CA . ALA B 1 163 ? -82.20709 -23.71529 13.70753 1.000 255.89100 152 ALA B CA 1
ATOM 3094 C C . ALA B 1 163 ? -82.13412 -22.62314 14.76811 1.000 255.86884 152 ALA B C 1
ATOM 3095 O O . ALA B 1 163 ? -82.71740 -22.76076 15.84986 1.000 255.68557 152 ALA B O 1
ATOM 3097 N N . ILE B 1 164 ? -81.41405 -21.53600 14.48067 1.000 255.98203 153 ILE B N 1
ATOM 3098 C CA . ILE B 1 164 ? -81.28559 -20.44549 15.44406 1.000 255.96807 153 ILE B CA 1
ATOM 3099 C C . ILE B 1 164 ? -82.56533 -19.61790 15.52995 1.000 256.11324 153 ILE B C 1
ATOM 3100 O O . ILE B 1 164 ? -82.88397 -19.06513 16.59077 1.000 256.22711 153 ILE B O 1
ATOM 3105 N N . GLU B 1 165 ? -83.31768 -19.51474 14.43035 1.000 256.12064 154 GLU B N 1
ATOM 3106 C CA . GLU B 1 165 ? -84.58726 -18.79162 14.44725 1.000 256.13747 154 GLU B CA 1
ATOM 3107 C C . GLU B 1 165 ? -85.58667 -19.40016 15.42119 1.000 256.09286 154 GLU B C 1
ATOM 3108 O O . GLU B 1 165 ? -86.54722 -18.72795 15.81267 1.000 255.87257 154 GLU B O 1
ATOM 3114 N N . GLU B 1 166 ? -85.38455 -20.65803 15.80813 1.000 256.12168 155 GLU B N 1
ATOM 3115 C CA . GLU B 1 166 ? -86.26442 -21.37184 16.72114 1.000 256.17894 155 GLU B CA 1
ATOM 3116 C C . GLU B 1 166 ? -85.74023 -21.42034 18.14843 1.000 255.93329 155 GLU B C 1
ATOM 3117 O O . GLU B 1 166 ? -86.52170 -21.68163 19.07076 1.000 255.65945 155 GLU B O 1
ATOM 3123 N N . GLY B 1 167 ? -84.44850 -21.17090 18.34925 1.000 255.85418 156 GLY B N 1
ATOM 3124 C CA . GLY B 1 167 ? -83.83372 -21.40322 19.63964 1.000 255.51253 156 GLY B CA 1
ATOM 3125 C C . GLY B 1 167 ? -83.79582 -22.87812 19.94674 1.000 255.08677 156 GLY B C 1
ATOM 3126 O O . GLY B 1 167 ? -83.89598 -23.27887 21.11168 1.000 254.68159 156 GLY B O 1
ATOM 3127 N N . ASP B 1 168 ? -83.66848 -23.69902 18.90652 1.000 255.03378 157 ASP B N 1
ATOM 3128 C CA . ASP B 1 168 ? -83.68287 -25.14623 19.03978 1.000 254.76835 157 ASP B CA 1
ATOM 3129 C C . ASP B 1 168 ? -82.28501 -25.63779 19.38468 1.000 254.35784 157 ASP B C 1
ATOM 3130 O O . ASP B 1 168 ? -81.34858 -25.46936 18.59710 1.000 254.25057 157 ASP B O 1
ATOM 3135 N N . GLU B 1 169 ? -82.14865 -26.25038 20.55964 1.000 254.38278 158 GLU B N 1
ATOM 3136 C CA . GLU B 1 169 ? -80.85289 -26.77005 20.97745 1.000 254.27664 158 GLU B CA 1
ATOM 3137 C C . GLU B 1 169 ? -80.45996 -28.01394 20.18893 1.000 254.06575 158 GLU B C 1
ATOM 3138 O O . GLU B 1 169 ? -79.26769 -28.25132 19.96254 1.000 254.10893 158 GLU B O 1
ATOM 3144 N N . GLU B 1 170 ? -81.44032 -28.81385 19.76508 1.000 253.88129 159 GLU B N 1
ATOM 3145 C CA . GLU B 1 170 ? -81.17355 -30.08826 19.10780 1.000 253.94144 159 GLU B CA 1
ATOM 3146 C C . GLU B 1 170 ? -80.93296 -29.96018 17.60600 1.000 253.85660 159 GLU B C 1
ATOM 3147 O O . GLU B 1 170 ? -79.95506 -30.50918 17.08990 1.000 253.99739 159 GLU B O 1
ATOM 3153 N N . LYS B 1 171 ? -81.80716 -29.24967 16.88955 1.000 253.78442 160 LYS B N 1
ATOM 3154 C CA . LYS B 1 171 ? -81.65094 -29.15676 15.44056 1.000 253.23440 160 LYS B CA 1
ATOM 3155 C C . LYS B 1 171 ? -80.45187 -28.30074 15.04177 1.000 253.76242 160 LYS B C 1
ATOM 3156 O O . LYS B 1 171 ? -79.90904 -28.47743 13.94439 1.000 253.98617 160 LYS B O 1
ATOM 3162 N N . VAL B 1 172 ? -80.01828 -27.38027 15.90646 1.000 253.80718 161 VAL B N 1
ATOM 3163 C CA . VAL B 1 172 ? -78.81009 -26.61368 15.61282 1.000 253.62801 161 VAL B CA 1
ATOM 3164 C C . VAL B 1 172 ? -77.58372 -27.51650 15.64177 1.000 253.95915 161 VAL B C 1
ATOM 3165 O O . VAL B 1 172 ? -76.64707 -27.33518 14.85513 1.000 254.22982 161 VAL B O 1
ATOM 3169 N N . LYS B 1 173 ? -77.55953 -28.49073 16.55291 1.000 254.09690 162 LYS B N 1
ATOM 3170 C CA . LYS B 1 173 ? -76.51586 -29.50998 16.59477 1.000 254.65611 162 LYS B CA 1
ATOM 3171 C C . LYS B 1 173 ? -76.52605 -30.39771 15.35259 1.000 254.80681 162 LYS B C 1
ATOM 3172 O O . LYS B 1 173 ? -76.49747 -31.62753 15.46845 1.000 254.67068 162 LYS B O 1
ATOM 3178 N N . ARG B 1 174 ? -76.54312 -29.78747 14.16493 1.000 254.85016 163 ARG B N 1
ATOM 3179 C CA . ARG B 1 174 ? -76.52048 -30.51722 12.90134 1.000 255.03012 163 ARG B CA 1
ATOM 3180 C C . ARG B 1 174 ? -76.06383 -29.62273 11.75376 1.000 255.04082 163 ARG B C 1
ATOM 3181 O O . ARG B 1 174 ? -75.31314 -30.05918 10.87485 1.000 255.27245 163 ARG B O 1
ATOM 3189 N N . ALA B 1 175 ? -76.53065 -28.37071 11.75168 1.000 254.95446 164 ALA B N 1
ATOM 3190 C CA . ALA B 1 175 ? -76.17897 -27.42618 10.69434 1.000 255.04326 164 ALA B CA 1
ATOM 3191 C C . ALA B 1 175 ? -74.72195 -26.98452 10.77121 1.000 254.76766 164 ALA B C 1
ATOM 3192 O O . ALA B 1 175 ? -74.12001 -26.66126 9.73990 1.000 254.79793 164 ALA B O 1
ATOM 3194 N N . ILE B 1 176 ? -74.15002 -26.94003 11.97768 1.000 254.64500 165 ILE B N 1
ATOM 3195 C CA . ILE B 1 176 ? -72.73616 -26.60580 12.13828 1.000 254.41409 165 ILE B CA 1
ATOM 3196 C C . ILE B 1 176 ? -71.85612 -27.62202 11.41863 1.000 254.51562 165 ILE B C 1
ATOM 3197 O O . ILE B 1 176 ? -70.79302 -27.27362 10.88640 1.000 254.51008 165 ILE B O 1
ATOM 3202 N N . LEU B 1 177 ? -72.29382 -28.88267 11.36957 1.000 254.67047 166 LEU B N 1
ATOM 3203 C CA . LEU B 1 177 ? -71.57256 -29.91484 10.62905 1.000 254.46338 166 LEU B CA 1
ATOM 3204 C C . LEU B 1 177 ? -71.40135 -29.52950 9.16372 1.000 254.32497 166 LEU B C 1
ATOM 3205 O O . LEU B 1 177 ? -70.28773 -29.55655 8.62637 1.000 254.08511 166 LEU B O 1
ATOM 3210 N N . PHE B 1 178 ? -72.50560 -29.18584 8.49570 1.000 254.52730 167 PHE B N 1
ATOM 3211 C CA . PHE B 1 178 ? -72.43743 -28.77627 7.09637 1.000 254.39940 167 PHE B CA 1
ATOM 3212 C C . PHE B 1 178 ? -71.63307 -27.49344 6.93499 1.000 253.94443 167 PHE B C 1
ATOM 3213 O O . PHE B 1 178 ? -70.79822 -27.38684 6.02897 1.000 253.59903 167 PHE B O 1
ATOM 3221 N N . MET B 1 179 ? -71.88498 -26.50337 7.79583 1.000 253.94957 168 MET B N 1
ATOM 3222 C CA . MET B 1 179 ? -71.13391 -25.25283 7.75158 1.000 253.78369 168 MET B CA 1
ATOM 3223 C C . MET B 1 179 ? -69.63484 -25.50409 7.83494 1.000 253.62740 168 MET B C 1
ATOM 3224 O O . MET B 1 179 ? -68.85157 -24.92513 7.07458 1.000 253.29460 168 MET B O 1
ATOM 3229 N N . GLU B 1 180 ? -69.21867 -26.37391 8.75806 1.000 253.99704 169 GLU B N 1
ATOM 3230 C CA . GLU B 1 180 ? -67.79967 -26.68610 8.89096 1.000 254.01647 169 GLU B CA 1
ATOM 3231 C C . GLU B 1 180 ? -67.28045 -27.43245 7.67066 1.000 253.63884 169 GLU B C 1
ATOM 3232 O O . GLU B 1 180 ? -66.17913 -27.14852 7.18488 1.000 253.40451 169 GLU B O 1
ATOM 3238 N N . ALA B 1 181 ? -68.06009 -28.39003 7.16134 1.000 253.64168 170 ALA B N 1
ATOM 3239 C CA . ALA B 1 181 ? -67.63028 -29.13804 5.98608 1.000 253.52017 170 ALA B CA 1
ATOM 3240 C C . ALA B 1 181 ? -67.53597 -28.22959 4.76845 1.000 253.42539 170 ALA B C 1
ATOM 3241 O O . ALA B 1 181 ? -66.63753 -28.39222 3.93550 1.000 253.44779 170 ALA B O 1
ATOM 3243 N N . VAL B 1 182 ? -68.44665 -27.25924 4.65463 1.000 253.36921 171 VAL B N 1
ATOM 3244 C CA . VAL B 1 182 ? -68.35689 -26.28506 3.57204 1.000 253.19977 171 VAL B CA 1
ATOM 3245 C C . VAL B 1 182 ? -67.13633 -25.39385 3.76836 1.000 253.05653 171 VAL B C 1
ATOM 3246 O O . VAL B 1 182 ? -66.50013 -24.96998 2.79459 1.000 252.97386 171 VAL B O 1
ATOM 3250 N N . ILE B 1 183 ? -66.77931 -25.10738 5.02202 1.000 253.02452 172 ILE B N 1
ATOM 3251 C CA . ILE B 1 183 ? -65.56085 -24.35282 5.29498 1.000 252.85221 172 ILE B CA 1
ATOM 3252 C C . ILE B 1 183 ? -64.32811 -25.18289 4.95344 1.000 252.95255 172 ILE B C 1
ATOM 3253 O O . ILE B 1 183 ? -63.33261 -24.65924 4.43832 1.000 252.84673 172 ILE B O 1
ATOM 3258 N N . LEU B 1 184 ? -64.37504 -26.49049 5.22206 1.000 253.10128 173 LEU B N 1
ATOM 3259 C CA . LEU B 1 184 ? -63.22262 -27.33876 4.93506 1.000 252.92789 173 LEU B CA 1
ATOM 3260 C C . LEU B 1 184 ? -63.06879 -27.62374 3.44286 1.000 252.92454 173 LEU B C 1
ATOM 3261 O O . LEU B 1 184 ? -61.94941 -27.87438 2.98144 1.000 252.89784 173 LEU B O 1
ATOM 3266 N N . ILE B 1 185 ? -64.16371 -27.59825 2.67324 1.000 253.10485 174 ILE B N 1
ATOM 3267 C CA . ILE B 1 185 ? -64.04046 -27.71661 1.21903 1.000 252.99065 174 ILE B CA 1
ATOM 3268 C C . ILE B 1 185 ? -63.18432 -26.58220 0.67108 1.000 252.97389 174 ILE B C 1
ATOM 3269 O O . ILE B 1 185 ? -62.39453 -26.77262 -0.26193 1.000 252.82332 174 ILE B O 1
ATOM 3274 N N . GLN B 1 186 ? -63.32955 -25.38550 1.24637 1.000 253.02982 175 GLN B N 1
ATOM 3275 C CA . GLN B 1 186 ? -62.47629 -24.25500 0.89216 1.000 252.88134 175 GLN B CA 1
ATOM 3276 C C . GLN B 1 186 ? -61.00289 -24.60919 1.06944 1.000 252.82968 175 GLN B C 1
ATOM 3277 O O . GLN B 1 186 ? -60.17594 -24.34877 0.18759 1.000 252.62402 175 GLN B O 1
ATOM 3283 N N . LEU B 1 187 ? -60.65722 -25.19526 2.22013 1.000 252.86019 176 LEU B N 1
ATOM 3284 C CA . LEU B 1 187 ? -59.26186 -25.51170 2.51223 1.000 252.62809 176 LEU B CA 1
ATOM 3285 C C . LEU B 1 187 ? -58.72474 -26.58293 1.56563 1.000 252.54355 176 LEU B C 1
ATOM 3286 O O . LEU B 1 187 ? -57.66405 -26.40694 0.95390 1.000 252.52877 176 LEU B O 1
ATOM 3291 N N . VAL B 1 188 ? -59.44491 -27.70138 1.42792 1.000 252.44312 177 VAL B N 1
ATOM 3292 C CA . VAL B 1 188 ? -58.96944 -28.79521 0.58455 1.000 252.40059 177 VAL B CA 1
ATOM 3293 C C . VAL B 1 188 ? -58.96550 -28.39786 -0.88860 1.000 252.46483 177 VAL B C 1
ATOM 3294 O O . VAL B 1 188 ? -58.20917 -28.97389 -1.68016 1.000 252.69383 177 VAL B O 1
ATOM 3298 N N . LYS B 1 189 ? -59.79132 -27.42112 -1.28118 1.000 252.57240 178 LYS B N 1
ATOM 3299 C CA . LYS B 1 189 ? -59.74929 -26.92049 -2.65266 1.000 252.56887 178 LYS B CA 1
ATOM 3300 C C . LYS B 1 189 ? -58.55647 -25.99777 -2.85531 1.000 252.49343 178 LYS B C 1
ATOM 3301 O O . LYS B 1 189 ? -57.94608 -25.98984 -3.93055 1.000 252.36651 178 LYS B O 1
ATOM 3307 N N . GLU B 1 190 ? -58.23067 -25.19978 -1.83584 1.000 252.51111 179 GLU B N 1
ATOM 3308 C CA . GLU B 1 190 ? -57.00661 -24.40823 -1.86674 1.000 252.32359 179 GLU B CA 1
ATOM 3309 C C . GLU B 1 190 ? -55.78161 -25.31114 -1.90969 1.000 252.41645 179 GLU B C 1
ATOM 3310 O O . GLU B 1 190 ? -54.79973 -25.01066 -2.59965 1.000 252.05516 179 GLU B O 1
ATOM 3316 N N . ILE B 1 191 ? -55.81840 -26.41837 -1.16349 1.000 252.65147 180 ILE B N 1
ATOM 3317 C CA . ILE B 1 191 ? -54.69357 -27.34689 -1.14590 1.000 252.64556 180 ILE B CA 1
ATOM 3318 C C . ILE B 1 191 ? -54.53612 -28.03710 -2.49624 1.000 252.64074 180 ILE B C 1
ATOM 3319 O O . ILE B 1 191 ? -53.41590 -28.19731 -2.99464 1.000 252.75767 180 ILE B O 1
ATOM 3324 N N . ALA B 1 192 ? -55.64757 -28.44557 -3.11722 1.000 252.59594 181 ALA B N 1
ATOM 3325 C CA . ALA B 1 192 ? -55.56397 -29.05268 -4.44336 1.000 252.47508 181 ALA B CA 1
ATOM 3326 C C . ALA B 1 192 ? -55.09665 -28.04401 -5.48560 1.000 252.35999 181 ALA B C 1
ATOM 3327 O O . ALA B 1 192 ? -54.35476 -28.39608 -6.41084 1.000 252.38674 181 ALA B O 1
ATOM 3329 N N . LYS B 1 193 ? -55.53774 -26.78825 -5.36169 1.000 252.06957 182 LYS B N 1
ATOM 3330 C CA . LYS B 1 193 ? -55.08476 -25.74510 -6.27680 1.000 251.80777 182 LYS B CA 1
ATOM 3331 C C . LYS B 1 193 ? -53.59559 -25.48276 -6.10389 1.000 251.66853 182 LYS B C 1
ATOM 3332 O O . LYS B 1 193 ? -52.87527 -25.26666 -7.08525 1.000 251.26346 182 LYS B O 1
ATOM 3338 N N . LYS B 1 194 ? -53.12019 -25.47591 -4.85722 1.000 251.76811 183 LYS B N 1
ATOM 3339 C CA . LYS B 1 194 ? -51.69617 -25.32270 -4.59980 1.000 251.51405 183 LYS B CA 1
ATOM 3340 C C . LYS B 1 194 ? -50.92498 -26.60706 -4.86950 1.000 252.17603 183 LYS B C 1
ATOM 3341 O O . LYS B 1 194 ? -49.71226 -26.54848 -5.09941 1.000 252.39434 183 LYS B O 1
ATOM 3347 N N . ALA B 1 195 ? -51.59910 -27.76178 -4.84869 1.000 252.48190 184 ALA B N 1
ATOM 3348 C CA . ALA B 1 195 ? -50.95390 -29.02133 -5.19867 1.000 253.20957 184 ALA B CA 1
ATOM 3349 C C . ALA B 1 195 ? -50.67705 -29.13297 -6.68989 1.000 253.18284 184 ALA B C 1
ATOM 3350 O O . ALA B 1 195 ? -49.99326 -30.07041 -7.11396 1.000 253.92336 184 ALA B O 1
ATOM 3352 N N . LYS B 1 196 ? -51.19704 -28.20434 -7.48481 1.000 252.49329 185 LYS B N 1
ATOM 3353 C CA . LYS B 1 196 ? -50.84733 -28.07643 -8.89038 1.000 252.36636 185 LYS B CA 1
ATOM 3354 C C . LYS B 1 196 ? -49.63860 -27.17264 -9.07216 1.000 252.23334 185 LYS B C 1
ATOM 3355 O O . LYS B 1 196 ? -48.90756 -27.30515 -10.06151 1.000 252.23871 185 LYS B O 1
ATOM 3361 N N . GLU B 1 197 ? -49.42890 -26.25671 -8.12530 1.000 252.04796 186 GLU B N 1
ATOM 3362 C CA . GLU B 1 197 ? -48.36477 -25.26225 -8.13810 1.000 252.03707 186 GLU B CA 1
ATOM 3363 C C . GLU B 1 197 ? -47.05154 -25.78009 -7.55335 1.000 252.28030 186 GLU B C 1
ATOM 3364 O O . GLU B 1 197 ? -45.97608 -25.44841 -8.06522 1.000 252.15922 186 GLU B O 1
ATOM 3370 N N . GLN B 1 198 ? -47.11360 -26.60681 -6.50238 1.000 252.92390 187 GLN B N 1
ATOM 3371 C CA . GLN B 1 198 ? -45.88822 -27.07194 -5.85546 1.000 253.28793 187 GLN B CA 1
ATOM 3372 C C . GLN B 1 198 ? -45.13230 -28.09080 -6.69685 1.000 253.34000 187 GLN B C 1
ATOM 3373 O O . GLN B 1 198 ? -43.90116 -28.16607 -6.61003 1.000 252.66788 187 GLN B O 1
ATOM 3379 N N . GLY B 1 199 ? -45.83258 -28.87395 -7.51056 1.000 253.73459 188 GLY B N 1
ATOM 3380 C CA . GLY B 1 199 ? -45.20792 -29.99911 -8.17323 1.000 254.58554 188 GLY B CA 1
ATOM 3381 C C . GLY B 1 199 ? -45.31612 -31.30853 -7.42380 1.000 255.53913 188 GLY B C 1
ATOM 3382 O O . GLY B 1 199 ? -44.67600 -32.28873 -7.82365 1.000 255.96026 188 GLY B O 1
ATOM 3383 N N . ASP B 1 200 ? -46.08351 -31.34726 -6.33760 1.000 255.94963 189 ASP B N 1
ATOM 3384 C CA . ASP B 1 200 ? -46.23104 -32.52248 -5.49303 1.000 256.91908 189 ASP B CA 1
ATOM 3385 C C . ASP B 1 200 ? -47.30865 -33.45962 -6.03690 1.000 257.58019 189 ASP B C 1
ATOM 3386 O O . ASP B 1 200 ? -48.21416 -33.05211 -6.77115 1.000 257.21853 189 ASP B O 1
ATOM 3391 N N . GLU B 1 201 ? -47.19125 -34.74223 -5.67597 1.000 258.28391 190 GLU B N 1
ATOM 3392 C CA . GLU B 1 201 ? -48.16424 -35.74538 -6.08452 1.000 259.15202 190 GLU B CA 1
ATOM 3393 C C . GLU B 1 201 ? -48.83844 -36.48061 -4.93879 1.000 258.40255 190 GLU B C 1
ATOM 3394 O O . GLU B 1 201 ? -49.81040 -37.20311 -5.18776 1.000 258.10818 190 GLU B O 1
ATOM 3400 N N . GLU B 1 202 ? -48.37294 -36.31931 -3.70387 1.000 257.91982 191 GLU B N 1
ATOM 3401 C CA . GLU B 1 202 ? -49.05772 -36.94187 -2.58431 1.000 257.40452 191 GLU B CA 1
ATOM 3402 C C . GLU B 1 202 ? -50.09821 -36.01678 -1.97922 1.000 257.32285 191 GLU B C 1
ATOM 3403 O O . GLU B 1 202 ? -50.97746 -36.48180 -1.24450 1.000 256.93039 191 GLU B O 1
ATOM 3409 N N . LEU B 1 203 ? -50.01255 -34.72084 -2.27712 1.000 257.20113 192 LEU B N 1
ATOM 3410 C CA . LEU B 1 203 ? -51.02123 -33.74882 -1.89322 1.000 256.90104 192 LEU B CA 1
ATOM 3411 C C . LEU B 1 203 ? -51.98377 -33.39875 -3.02441 1.000 256.53587 192 LEU B C 1
ATOM 3412 O O . LEU B 1 203 ? -52.93506 -32.64658 -2.79164 1.000 255.81501 192 LEU B O 1
ATOM 3417 N N . PHE B 1 204 ? -51.76314 -33.90812 -4.23890 1.000 256.51981 193 PHE B N 1
ATOM 3418 C CA . PHE B 1 204 ? -52.65375 -33.57007 -5.34505 1.000 255.96140 193 PHE B CA 1
ATOM 3419 C C . PHE B 1 204 ? -53.74878 -34.60605 -5.58862 1.000 255.72720 193 PHE B C 1
ATOM 3420 O O . PHE B 1 204 ? -54.91542 -34.24509 -5.77585 1.000 255.40545 193 PHE B O 1
ATOM 3428 N N . GLN B 1 205 ? -53.38733 -35.89165 -5.60504 1.000 256.22994 194 GLN B N 1
ATOM 3429 C CA . GLN B 1 205 ? -54.38311 -36.94229 -5.79646 1.000 256.06974 194 GLN B CA 1
ATOM 3430 C C . GLN B 1 205 ? -55.34573 -37.01878 -4.61818 1.000 255.25055 194 GLN B C 1
ATOM 3431 O O . GLN B 1 205 ? -56.57042 -37.01558 -4.79343 1.000 254.86963 194 GLN B O 1
ATOM 3437 N N . ARG B 1 206 ? -54.79365 -37.08819 -3.40654 1.000 255.47345 195 ARG B N 1
ATOM 3438 C CA . ARG B 1 206 ? -55.57875 -37.30069 -2.19536 1.000 254.90893 195 ARG B CA 1
ATOM 3439 C C . ARG B 1 206 ? -56.41250 -36.08370 -1.80333 1.000 254.35401 195 ARG B C 1
ATOM 3440 O O . ARG B 1 206 ? -57.50430 -36.24673 -1.24743 1.000 253.88085 195 ARG B O 1
ATOM 3448 N N . ALA B 1 207 ? -55.91766 -34.86637 -2.04398 1.000 254.56393 196 ALA B N 1
ATOM 3449 C CA . ALA B 1 207 ? -56.74642 -33.69021 -1.79117 1.000 253.95609 196 ALA B CA 1
ATOM 3450 C C . ALA B 1 207 ? -57.97191 -33.69109 -2.69480 1.000 253.68513 196 ALA B C 1
ATOM 3451 O O . ALA B 1 207 ? -59.08643 -33.40730 -2.24161 1.000 253.39152 196 ALA B O 1
ATOM 3453 N N . GLU B 1 208 ? -57.78509 -34.01476 -3.97749 1.000 253.95015 197 GLU B N 1
ATOM 3454 C CA . GLU B 1 208 ? -58.92242 -34.17153 -4.87880 1.000 253.80263 197 GLU B CA 1
ATOM 3455 C C . GLU B 1 208 ? -59.82765 -35.30763 -4.42167 1.000 253.64078 197 GLU B C 1
ATOM 3456 O O . GLU B 1 208 ? -61.04940 -35.24631 -4.60286 1.000 253.35986 197 GLU B O 1
ATOM 3462 N N . GLU B 1 209 ? -59.23803 -36.35874 -3.84729 1.000 253.66422 198 GLU B N 1
ATOM 3463 C CA . GLU B 1 209 ? -60.01516 -37.47639 -3.32262 1.000 253.39990 198 GLU B CA 1
ATOM 3464 C C . GLU B 1 209 ? -60.88864 -37.04573 -2.14866 1.000 253.21500 198 GLU B C 1
ATOM 3465 O O . GLU B 1 209 ? -62.01434 -37.53248 -1.98891 1.000 252.99853 198 GLU B O 1
ATOM 3471 N N . ALA B 1 210 ? -60.38265 -36.13397 -1.31402 1.000 253.10981 199 ALA B N 1
ATOM 3472 C CA . ALA B 1 210 ? -61.13266 -35.63461 -0.16475 1.000 252.61979 199 ALA B CA 1
ATOM 3473 C C . ALA B 1 210 ? -62.16635 -34.57884 -0.53902 1.000 252.69139 199 ALA B C 1
ATOM 3474 O O . ALA B 1 210 ? -63.17191 -34.43353 0.16568 1.000 252.50798 199 ALA B O 1
ATOM 3476 N N . ILE B 1 211 ? -61.93546 -33.82875 -1.62019 1.000 252.79054 200 ILE B N 1
ATOM 3477 C CA . ILE B 1 211 ? -62.86229 -32.76499 -2.00959 1.000 252.72252 200 ILE B CA 1
ATOM 3478 C C . ILE B 1 211 ? -64.22752 -33.34414 -2.35905 1.000 252.67763 200 ILE B C 1
ATOM 3479 O O . ILE B 1 211 ? -65.25093 -32.94722 -1.79054 1.000 252.68046 200 ILE B O 1
ATOM 3484 N N . LYS B 1 212 ? -64.26695 -34.28909 -3.30234 1.000 252.66760 201 LYS B N 1
ATOM 3485 C CA . LYS B 1 212 ? -65.55415 -34.83962 -3.71690 1.000 252.61298 201 LYS B CA 1
ATOM 3486 C C . LYS B 1 212 ? -66.22649 -35.58406 -2.57037 1.000 252.76399 201 LYS B C 1
ATOM 3487 O O . LYS B 1 212 ? -67.45103 -35.52148 -2.41677 1.000 252.97557 201 LYS B O 1
ATOM 3493 N N . ASP B 1 213 ? -65.44289 -36.28550 -1.74550 1.000 252.71581 202 ASP B N 1
ATOM 3494 C CA . ASP B 1 213 ? -66.02455 -37.02712 -0.63155 1.000 252.45814 202 ASP B CA 1
ATOM 3495 C C . ASP B 1 213 ? -66.73256 -36.10106 0.35137 1.000 252.50489 202 ASP B C 1
ATOM 3496 O O . ASP B 1 213 ? -67.58035 -36.55944 1.12663 1.000 252.46627 202 ASP B O 1
ATOM 3501 N N . ALA B 1 214 ? -66.42614 -34.80467 0.31498 1.000 252.63469 203 ALA B N 1
ATOM 3502 C CA . ALA B 1 214 ? -67.23179 -33.80461 1.00180 1.000 252.70913 203 ALA B CA 1
ATOM 3503 C C . ALA B 1 214 ? -68.27888 -33.18754 0.08004 1.000 253.05054 203 ALA B C 1
ATOM 3504 O O . ALA B 1 214 ? -69.42945 -32.99606 0.48878 1.000 253.38847 203 ALA B O 1
ATOM 3506 N N . GLU B 1 215 ? -67.89328 -32.86088 -1.15791 1.000 252.85392 204 GLU B N 1
ATOM 3507 C CA . GLU B 1 215 ? -68.84101 -32.29214 -2.11305 1.000 252.91674 204 GLU B CA 1
ATOM 3508 C C . GLU B 1 215 ? -69.94948 -33.27522 -2.46326 1.000 253.70561 204 GLU B C 1
ATOM 3509 O O . GLU B 1 215 ? -71.13058 -32.91469 -2.46203 1.000 254.12329 204 GLU B O 1
ATOM 3515 N N . LYS B 1 216 ? -69.58991 -34.52383 -2.77916 1.000 253.59547 205 LYS B N 1
ATOM 3516 C CA . LYS B 1 216 ? -70.61852 -35.51333 -3.08627 1.000 253.99722 205 LYS B CA 1
ATOM 3517 C C . LYS B 1 216 ? -71.50423 -35.76155 -1.87370 1.000 254.71809 205 LYS B C 1
ATOM 3518 O O . LYS B 1 216 ? -72.68859 -36.08192 -2.02419 1.000 255.18426 205 LYS B O 1
ATOM 3524 N N . ALA B 1 217 ? -70.95966 -35.60413 -0.66627 1.000 254.60333 206 ALA B N 1
ATOM 3525 C CA . ALA B 1 217 ? -71.75294 -35.71374 0.55303 1.000 255.13137 206 ALA B CA 1
ATOM 3526 C C . ALA B 1 217 ? -72.81373 -34.61671 0.64985 1.000 256.17236 206 ALA B C 1
ATOM 3527 O O . ALA B 1 217 ? -73.14650 -34.16964 1.75263 1.000 256.67733 206 ALA B O 1
ATOM 3529 N N . ILE B 1 218 ? -73.35218 -34.17939 -0.49416 1.000 256.41000 207 ILE B N 1
ATOM 3530 C CA . ILE B 1 218 ? -74.47070 -33.24287 -0.51831 1.000 257.05279 207 ILE B CA 1
ATOM 3531 C C . ILE B 1 218 ? -75.70074 -33.85525 0.12305 1.000 258.01213 207 ILE B C 1
ATOM 3532 O O . ILE B 1 218 ? -76.64470 -33.13300 0.46171 1.000 258.73941 207 ILE B O 1
ATOM 3537 N N . GLU B 1 219 ? -75.71942 -35.17874 0.28494 1.000 258.42952 208 GLU B N 1
ATOM 3538 C CA . GLU B 1 219 ? -76.82768 -35.85972 0.93602 1.000 259.50018 208 GLU B CA 1
ATOM 3539 C C . GLU B 1 219 ? -77.01527 -35.24122 2.31486 1.000 259.82301 208 GLU B C 1
ATOM 3540 O O . GLU B 1 219 ? -76.24856 -35.51149 3.24246 1.000 259.45748 208 GLU B O 1
ATOM 3546 N N . GLU B 1 220 ? -78.01461 -34.36301 2.43055 1.000 260.16936 209 GLU B N 1
ATOM 3547 C CA . GLU B 1 220 ? -78.32639 -33.71516 3.69883 1.000 260.13149 209 GLU B CA 1
ATOM 3548 C C . GLU B 1 220 ? -78.95502 -34.65858 4.71253 1.000 260.36951 209 GLU B C 1
ATOM 3549 O O . GLU B 1 220 ? -78.86035 -34.40243 5.91807 1.000 259.96243 209 GLU B O 1
ATOM 3555 N N . GLY B 1 221 ? -79.59081 -35.73374 4.26217 1.000 260.78063 210 GLY B N 1
ATOM 3556 C CA . GLY B 1 221 ? -80.16425 -36.69067 5.18377 1.000 260.73574 210 GLY B CA 1
ATOM 3557 C C . GLY B 1 221 ? -79.14877 -37.75348 5.53824 1.000 260.53479 210 GLY B C 1
ATOM 3558 O O . GLY B 1 221 ? -79.50225 -38.89402 5.85163 1.000 260.90515 210 GLY B O 1
ATOM 3559 N N . ASP B 1 222 ? -77.87035 -37.37868 5.47711 1.000 260.23902 211 ASP B N 1
ATOM 3560 C CA . ASP B 1 222 ? -76.78870 -38.32173 5.72847 1.000 259.79383 211 ASP B CA 1
ATOM 3561 C C . ASP B 1 222 ? -76.50597 -38.43232 7.22201 1.000 259.23253 211 ASP B C 1
ATOM 3562 O O . ASP B 1 222 ? -76.44839 -39.54099 7.76625 1.000 259.15501 211 ASP B O 1
ATOM 3567 N N . GLU B 1 223 ? -76.32195 -37.28960 7.89493 1.000 258.94284 212 GLU B N 1
ATOM 3568 C CA . GLU B 1 223 ? -76.19264 -37.18059 9.35124 1.000 258.66098 212 GLU B CA 1
ATOM 3569 C C . GLU B 1 223 ? -75.21634 -38.18424 9.97178 1.000 258.21010 212 GLU B C 1
ATOM 3570 O O . GLU B 1 223 ? -75.27212 -38.42927 11.18205 1.000 258.08702 212 GLU B O 1
ATOM 3576 N N . GLU B 1 224 ? -74.37505 -38.83122 9.15518 1.000 257.88053 213 GLU B N 1
ATOM 3577 C CA . GLU B 1 224 ? -73.40276 -39.78682 9.68200 1.000 257.51419 213 GLU B CA 1
ATOM 3578 C C . GLU B 1 224 ? -72.05166 -39.63436 8.98220 1.000 256.88532 213 GLU B C 1
ATOM 3579 O O . GLU B 1 224 ? -71.00528 -39.61597 9.63801 1.000 256.33690 213 GLU B O 1
ATOM 3585 N N . LYS B 1 225 ? -72.06013 -39.46757 7.65977 1.000 256.70426 214 LYS B N 1
ATOM 3586 C CA . LYS B 1 225 ? -70.82084 -39.43597 6.88958 1.000 256.03633 214 LYS B CA 1
ATOM 3587 C C . LYS B 1 225 ? -70.26742 -38.02577 6.73922 1.000 255.28981 214 LYS B C 1
ATOM 3588 O O . LYS B 1 225 ? -69.17011 -37.86169 6.19267 1.000 254.62798 214 LYS B O 1
ATOM 3594 N N . VAL B 1 226 ? -71.00831 -37.00719 7.18427 1.000 255.39755 215 VAL B N 1
ATOM 3595 C CA . VAL B 1 226 ? -70.46306 -35.65329 7.19453 1.000 254.65944 215 VAL B CA 1
ATOM 3596 C C . VAL B 1 226 ? -69.29905 -35.57220 8.17528 1.000 253.92979 215 VAL B C 1
ATOM 3597 O O . VAL B 1 226 ? -68.33433 -34.83025 7.95396 1.000 253.40616 215 VAL B O 1
ATOM 3601 N N . LYS B 1 227 ? -69.37601 -36.31760 9.28447 1.000 254.06782 216 LYS B N 1
ATOM 3602 C CA . LYS B 1 227 ? -68.20346 -36.46741 10.14269 1.000 253.68762 216 LYS B CA 1
ATOM 3603 C C . LYS B 1 227 ? -67.07424 -37.16977 9.39756 1.000 253.24112 216 LYS B C 1
ATOM 3604 O O . LYS B 1 227 ? -65.90540 -36.78080 9.51217 1.000 252.56202 216 LYS B O 1
ATOM 3610 N N . GLU B 1 228 ? -67.40928 -38.21922 8.63860 1.000 253.84639 217 GLU B N 1
ATOM 3611 C CA . GLU B 1 228 ? -66.40909 -38.93843 7.85199 1.000 253.36123 217 GLU B CA 1
ATOM 3612 C C . GLU B 1 228 ? -65.76407 -38.03994 6.80192 1.000 252.29220 217 GLU B C 1
ATOM 3613 O O . GLU B 1 228 ? -64.54366 -38.08475 6.60422 1.000 251.56320 217 GLU B O 1
ATOM 3619 N N . ALA B 1 229 ? -66.56753 -37.23600 6.09885 1.000 252.62915 218 ALA B N 1
ATOM 3620 C CA . ALA B 1 229 ? -66.00086 -36.29071 5.14146 1.000 252.10252 218 ALA B CA 1
ATOM 3621 C C . ALA B 1 229 ? -65.10310 -35.28201 5.84451 1.000 251.55791 218 ALA B C 1
ATOM 3622 O O . ALA B 1 229 ? -64.06604 -34.87748 5.30541 1.000 251.19416 218 ALA B O 1
ATOM 3624 N N . ILE B 1 230 ? -65.49122 -34.86429 7.05194 1.000 251.79999 219 ILE B N 1
ATOM 3625 C CA . ILE B 1 230 ? -64.66910 -33.94556 7.83374 1.000 251.43715 219 ILE B CA 1
ATOM 3626 C C . ILE B 1 230 ? -63.34704 -34.60703 8.20504 1.000 250.89058 219 ILE B C 1
ATOM 3627 O O . ILE B 1 230 ? -62.28323 -33.97660 8.15744 1.000 250.43210 219 ILE B O 1
ATOM 3632 N N . LYS B 1 231 ? -63.39092 -35.89371 8.56461 1.000 250.70891 220 LYS B N 1
ATOM 3633 C CA . LYS B 1 231 ? -62.17541 -36.59890 8.96220 1.000 250.13447 220 LYS B CA 1
ATOM 3634 C C . LYS B 1 231 ? -61.25975 -36.85786 7.77070 1.000 249.88079 220 LYS B C 1
ATOM 3635 O O . LYS B 1 231 ? -60.03158 -36.81953 7.90888 1.000 249.41189 220 LYS B O 1
ATOM 3641 N N . LYS B 1 232 ? -61.83114 -37.13814 6.59552 1.000 250.20299 221 LYS B N 1
ATOM 3642 C CA . LYS B 1 232 ? -60.99433 -37.34910 5.41840 1.000 250.04437 221 LYS B CA 1
ATOM 3643 C C . LYS B 1 232 ? -60.41646 -36.03738 4.90886 1.000 249.87983 221 LYS B C 1
ATOM 3644 O O . LYS B 1 232 ? -59.33225 -36.02469 4.31423 1.000 249.53344 221 LYS B O 1
ATOM 3650 N N . MET B 1 233 ? -61.13206 -34.93119 5.11461 1.000 250.07504 222 MET B N 1
ATOM 3651 C CA . MET B 1 233 ? -60.53988 -33.61921 4.89438 1.000 250.03376 222 MET B CA 1
ATOM 3652 C C . MET B 1 233 ? -59.49286 -33.31086 5.95586 1.000 249.65942 222 MET B C 1
ATOM 3653 O O . MET B 1 233 ? -58.48594 -32.65698 5.66187 1.000 249.70429 222 MET B O 1
ATOM 3658 N N . LYS B 1 234 ? -59.71103 -33.77785 7.19028 1.000 249.70058 223 LYS B N 1
ATOM 3659 C CA . LYS B 1 234 ? -58.69637 -33.63344 8.22813 1.000 249.46861 223 LYS B CA 1
ATOM 3660 C C . LYS B 1 234 ? -57.45818 -34.45161 7.90316 1.000 249.31294 223 LYS B C 1
ATOM 3661 O O . LYS B 1 234 ? -56.34327 -34.05804 8.25825 1.000 249.34095 223 LYS B O 1
ATOM 3667 N N . GLU B 1 235 ? -57.63113 -35.58232 7.22651 1.000 249.11134 224 GLU B N 1
ATOM 3668 C CA . GLU B 1 235 ? -56.50445 -36.42026 6.85036 1.000 248.93982 224 GLU B CA 1
ATOM 3669 C C . GLU B 1 235 ? -55.75422 -35.87680 5.64209 1.000 249.28360 224 GLU B C 1
ATOM 3670 O O . GLU B 1 235 ? -54.70689 -36.42389 5.28287 1.000 249.20359 224 GLU B O 1
ATOM 3676 N N . VAL B 1 236 ? -56.25104 -34.81310 5.01771 1.000 249.38459 225 VAL B N 1
ATOM 3677 C CA . VAL B 1 236 ? -55.51163 -34.09954 3.98616 1.000 249.69883 225 VAL B CA 1
ATOM 3678 C C . VAL B 1 236 ? -54.92321 -32.78985 4.50044 1.000 249.94290 225 VAL B C 1
ATOM 3679 O O . VAL B 1 236 ? -53.77507 -32.46425 4.19647 1.000 250.24453 225 VAL B O 1
ATOM 3683 N N . ILE B 1 237 ? -55.69530 -32.02752 5.28064 1.000 249.99641 226 ILE B N 1
ATOM 3684 C CA . ILE B 1 237 ? -55.22593 -30.72704 5.75862 1.000 250.41524 226 ILE B CA 1
ATOM 3685 C C . ILE B 1 237 ? -54.17493 -30.86786 6.85765 1.000 250.33374 226 ILE B C 1
ATOM 3686 O O . ILE B 1 237 ? -53.16201 -30.15770 6.85660 1.000 250.25198 226 ILE B O 1
ATOM 3691 N N . ARG B 1 238 ? -54.38878 -31.78898 7.80269 1.000 250.20709 227 ARG B N 1
ATOM 3692 C CA . ARG B 1 238 ? -53.50427 -31.90431 8.96325 1.000 250.03410 227 ARG B CA 1
ATOM 3693 C C . ARG B 1 238 ? -52.06456 -32.23868 8.58019 1.000 250.05544 227 ARG B C 1
ATOM 3694 O O . ARG B 1 238 ? -51.12792 -31.79887 9.25800 1.000 249.69581 227 ARG B O 1
ATOM 3702 N N . ILE B 1 239 ? -51.86385 -33.02350 7.51888 1.000 250.28200 228 ILE B N 1
ATOM 3703 C CA . ILE B 1 239 ? -50.51228 -33.44945 7.16308 1.000 250.33102 228 ILE B CA 1
ATOM 3704 C C . ILE B 1 239 ? -49.67520 -32.27229 6.66845 1.000 250.03097 228 ILE B C 1
ATOM 3705 O O . ILE B 1 239 ? -48.46566 -32.21415 6.92335 1.000 249.87237 228 ILE B O 1
ATOM 3710 N N . GLN B 1 240 ? -50.29269 -31.30874 5.97958 1.000 250.11352 229 GLN B N 1
ATOM 3711 C CA . GLN B 1 240 ? -49.57341 -30.10424 5.57436 1.000 249.96404 229 GLN B CA 1
ATOM 3712 C C . GLN B 1 240 ? -49.21286 -29.21535 6.75963 1.000 249.65305 229 GLN B C 1
ATOM 3713 O O . GLN B 1 240 ? -48.28752 -28.40351 6.64800 1.000 249.36727 229 GLN B O 1
ATOM 3719 N N . GLU B 1 241 ? -49.92000 -29.34402 7.88661 1.000 249.47511 230 GLU B N 1
ATOM 3720 C CA . GLU B 1 241 ? -49.58417 -28.58646 9.08887 1.000 248.98907 230 GLU B CA 1
ATOM 3721 C C . GLU B 1 241 ? -48.25539 -29.01355 9.69891 1.000 248.94518 230 GLU B C 1
ATOM 3722 O O . GLU B 1 241 ? -47.77572 -28.34715 10.62269 1.000 248.38665 230 GLU B O 1
ATOM 3728 N N . ARG B 1 242 ? -47.66492 -30.11137 9.21960 1.000 249.09037 231 ARG B N 1
ATOM 3729 C CA . ARG B 1 242 ? -46.34310 -30.52842 9.67532 1.000 248.85258 231 ARG B CA 1
ATOM 3730 C C . ARG B 1 242 ? -45.24216 -29.67254 9.05916 1.000 249.00413 231 ARG B C 1
ATOM 3731 O O . ARG B 1 242 ? -44.27616 -29.31711 9.74471 1.000 248.93178 231 ARG B O 1
ATOM 3739 N N . LYS B 1 243 ? -45.38085 -29.32470 7.77956 1.000 249.07110 232 LYS B N 1
ATOM 3740 C CA . LYS B 1 243 ? -44.40096 -28.50600 7.06580 1.000 248.95053 232 LYS B CA 1
ATOM 3741 C C . LYS B 1 243 ? -44.88681 -28.16383 5.65775 1.000 248.82226 232 LYS B C 1
ATOM 3742 O O . LYS B 1 243 ? -45.47130 -28.99914 4.96787 1.000 249.04457 232 LYS B O 1
ATOM 3749 N N . SER C 1 12 ? -39.79736 -25.80185 29.03099 1.000 252.29251 1 SER C N 1
ATOM 3750 C CA . SER C 1 12 ? -39.83931 -25.63527 30.47949 1.000 253.01606 1 SER C CA 1
ATOM 3751 C C . SER C 1 12 ? -41.03147 -24.78094 30.90025 1.000 252.86358 1 SER C C 1
ATOM 3752 O O . SER C 1 12 ? -41.36653 -23.79891 30.23797 1.000 252.27943 1 SER C O 1
ATOM 3755 N N . GLU C 1 13 ? -41.66957 -25.16005 32.00967 1.000 253.42386 2 GLU C N 1
ATOM 3756 C CA . GLU C 1 13 ? -42.80733 -24.41801 32.54569 1.000 253.42683 2 GLU C CA 1
ATOM 3757 C C . GLU C 1 13 ? -42.39597 -23.05603 33.10191 1.000 251.91364 2 GLU C C 1
ATOM 3758 O O . GLU C 1 13 ? -43.13911 -22.45336 33.88432 1.000 251.38836 2 GLU C O 1
ATOM 3764 N N . GLU C 1 14 ? -41.21871 -22.56313 32.71304 1.000 251.25878 3 GLU C N 1
ATOM 3765 C CA . GLU C 1 14 ? -40.72610 -21.27417 33.17870 1.000 250.31513 3 GLU C CA 1
ATOM 3766 C C . GLU C 1 14 ? -40.92897 -20.16328 32.16181 1.000 249.14423 3 GLU C C 1
ATOM 3767 O O . GLU C 1 14 ? -41.15621 -19.01603 32.55680 1.000 248.27885 3 GLU C O 1
ATOM 3773 N N . LEU C 1 15 ? -40.89665 -20.48889 30.86536 1.000 249.08113 4 LEU C N 1
ATOM 3774 C CA . LEU C 1 15 ? -41.09753 -19.47672 29.83239 1.000 247.99127 4 LEU C CA 1
ATOM 3775 C C . LEU C 1 15 ? -42.53320 -18.97028 29.82946 1.000 246.94909 4 LEU C C 1
ATOM 3776 O O . LEU C 1 15 ? -42.78565 -17.79257 29.54699 1.000 246.21876 4 LEU C O 1
ATOM 3781 N N . GLU C 1 16 ? -43.48647 -19.85330 30.12289 1.000 247.09664 5 GLU C N 1
ATOM 3782 C CA . GLU C 1 16 ? -44.88896 -19.46530 30.17275 1.000 245.96306 5 GLU C CA 1
ATOM 3783 C C . GLU C 1 16 ? -45.22717 -18.70660 31.45195 1.000 245.74423 5 GLU C C 1
ATOM 3784 O O . GLU C 1 16 ? -46.16861 -17.90422 31.45946 1.000 244.86434 5 GLU C O 1
ATOM 3790 N N . LYS C 1 17 ? -44.47594 -18.93901 32.53473 1.000 246.43153 6 LYS C N 1
ATOM 3791 C CA . LYS C 1 17 ? -44.68818 -18.16707 33.75781 1.000 245.81718 6 LYS C CA 1
ATOM 3792 C C . LYS C 1 17 ? -44.29926 -16.70165 33.58593 1.000 244.74409 6 LYS C C 1
ATOM 3793 O O . LYS C 1 17 ? -44.99623 -15.81479 34.09331 1.000 243.88214 6 LYS C O 1
ATOM 3799 N N . GLN C 1 18 ? -43.18855 -16.41437 32.89677 1.000 245.09241 7 GLN C N 1
ATOM 3800 C CA . GLN C 1 18 ? -42.89989 -15.01386 32.59614 1.000 244.49838 7 GLN C CA 1
ATOM 3801 C C . GLN C 1 18 ? -43.89347 -14.44590 31.59238 1.000 243.55751 7 GLN C C 1
ATOM 3802 O O . GLN C 1 18 ? -44.24368 -13.26490 31.67624 1.000 242.89395 7 GLN C O 1
ATOM 3808 N N . ALA C 1 19 ? -44.37909 -15.26601 30.65778 1.000 244.14890 8 ALA C N 1
ATOM 3809 C CA . ALA C 1 19 ? -45.37786 -14.77555 29.71559 1.000 243.34490 8 ALA C CA 1
ATOM 3810 C C . ALA C 1 19 ? -46.62958 -14.31709 30.44837 1.000 242.74365 8 ALA C C 1
ATOM 3811 O O . ALA C 1 19 ? -47.27836 -13.34740 30.04000 1.000 242.27965 8 ALA C O 1
ATOM 3813 N N . LEU C 1 20 ? -46.99149 -15.01227 31.52626 1.000 242.97916 9 LEU C N 1
ATOM 3814 C CA . LEU C 1 20 ? -48.11886 -14.58584 32.34519 1.000 242.70821 9 LEU C CA 1
ATOM 3815 C C . LEU C 1 20 ? -47.75667 -13.39589 33.23138 1.000 242.20053 9 LEU C C 1
ATOM 3816 O O . LEU C 1 20 ? -48.56119 -12.47057 33.38851 1.000 241.87037 9 LEU C O 1
ATOM 3821 N N . VAL C 1 21 ? -46.55105 -13.39899 33.80969 1.000 242.28696 10 VAL C N 1
ATOM 3822 C CA . VAL C 1 21 ? -46.14202 -12.31595 34.70402 1.000 241.82424 10 VAL C CA 1
ATOM 3823 C C . VAL C 1 21 ? -45.98995 -11.00974 33.93462 1.000 241.59975 10 VAL C C 1
ATOM 3824 O O . VAL C 1 21 ? -46.45417 -9.95158 34.37657 1.000 240.92353 10 VAL C O 1
ATOM 3828 N N . TYR C 1 22 ? -45.33057 -11.06085 32.77577 1.000 241.81195 11 TYR C N 1
ATOM 3829 C CA . TYR C 1 22 ? -45.21028 -9.86572 31.94928 1.000 241.45363 11 TYR C CA 1
ATOM 3830 C C . TYR C 1 22 ? -46.56874 -9.39573 31.45085 1.000 241.48761 11 TYR C C 1
ATOM 3831 O O . TYR C 1 22 ? -46.77735 -8.19213 31.26678 1.000 240.75484 11 TYR C O 1
ATOM 3840 N N . ALA C 1 23 ? -47.50671 -10.32290 31.24061 1.000 241.29785 12 ALA C N 1
ATOM 3841 C CA . ALA C 1 23 ? -48.84082 -9.93765 30.79068 1.000 241.16139 12 ALA C CA 1
ATOM 3842 C C . ALA C 1 23 ? -49.54027 -9.07577 31.83302 1.000 240.86943 12 ALA C C 1
ATOM 3843 O O . ALA C 1 23 ? -50.07554 -8.00712 31.51584 1.000 240.65327 12 ALA C O 1
ATOM 3845 N N . VAL C 1 24 ? -49.54485 -9.52797 33.08894 1.000 240.79785 13 VAL C N 1
ATOM 3846 C CA . VAL C 1 24 ? -50.12480 -8.73006 34.16413 1.000 240.71673 13 VAL C CA 1
ATOM 3847 C C . VAL C 1 24 ? -49.34287 -7.43807 34.35291 1.000 240.51738 13 VAL C C 1
ATOM 3848 O O . VAL C 1 24 ? -49.91977 -6.39266 34.67696 1.000 240.59662 13 VAL C O 1
ATOM 3852 N N . GLN C 1 25 ? -48.02491 -7.48293 34.15252 1.000 240.40362 14 GLN C N 1
ATOM 3853 C CA . GLN C 1 25 ? -47.21809 -6.27511 34.27432 1.000 240.34141 14 GLN C CA 1
ATOM 3854 C C . GLN C 1 25 ? -47.58351 -5.26132 33.20094 1.000 240.23347 14 GLN C C 1
ATOM 3855 O O . GLN C 1 25 ? -47.65803 -4.05848 33.47460 1.000 240.10440 14 GLN C O 1
ATOM 3861 N N . VAL C 1 26 ? -47.80605 -5.72821 31.97111 1.000 240.50563 15 VAL C N 1
ATOM 3862 C CA . VAL C 1 26 ? -48.23234 -4.82914 30.90548 1.000 240.45553 15 VAL C CA 1
ATOM 3863 C C . VAL C 1 26 ? -49.66875 -4.37242 31.14144 1.000 240.60940 15 VAL C C 1
ATOM 3864 O O . VAL C 1 26 ? -50.06115 -3.28061 30.70967 1.000 240.67904 15 VAL C O 1
ATOM 3868 N N . LEU C 1 27 ? -50.46572 -5.17469 31.85456 1.000 240.59773 16 LEU C N 1
ATOM 3869 C CA . LEU C 1 27 ? -51.84904 -4.79352 32.12825 1.000 240.72996 16 LEU C CA 1
ATOM 3870 C C . LEU C 1 27 ? -51.92169 -3.56540 33.02772 1.000 240.93586 16 LEU C C 1
ATOM 3871 O O . LEU C 1 27 ? -52.82360 -2.73213 32.87721 1.000 241.07034 16 LEU C O 1
ATOM 3876 N N . LEU C 1 28 ? -50.98823 -3.44120 33.97457 1.000 240.78521 17 LEU C N 1
ATOM 3877 C CA . LEU C 1 28 ? -50.89859 -2.22026 34.76941 1.000 241.07175 17 LEU C CA 1
ATOM 3878 C C . LEU C 1 28 ? -50.59828 -1.01546 33.88796 1.000 240.95938 17 LEU C C 1
ATOM 3879 O O . LEU C 1 28 ? -51.15333 0.07064 34.09293 1.000 241.40066 17 LEU C O 1
ATOM 3884 N N . ILE C 1 29 ? -49.71309 -1.18918 32.90479 1.000 241.06395 18 ILE C N 1
ATOM 3885 C CA . ILE C 1 29 ? -49.42393 -0.11688 31.95788 1.000 241.02815 18 ILE C CA 1
ATOM 3886 C C . ILE C 1 29 ? -50.67000 0.22884 31.15237 1.000 241.42213 18 ILE C C 1
ATOM 3887 O O . ILE C 1 29 ? -50.92082 1.39937 30.83911 1.000 241.54999 18 ILE C O 1
ATOM 3892 N N . ALA C 1 30 ? -51.48185 -0.77998 30.82115 1.000 241.34732 19 ALA C N 1
ATOM 3893 C CA . ALA C 1 30 ? -52.71939 -0.51934 30.09346 1.000 241.59829 19 ALA C CA 1
ATOM 3894 C C . ALA C 1 30 ? -53.71613 0.25772 30.94294 1.000 241.77518 19 ALA C C 1
ATOM 3895 O O . ALA C 1 30 ? -54.47586 1.07476 30.41128 1.000 241.99365 19 ALA C O 1
ATOM 3897 N N . LEU C 1 31 ? -53.73051 0.01903 32.25553 1.000 241.46619 20 LEU C N 1
ATOM 3898 C CA . LEU C 1 31 ? -54.54685 0.83799 33.14499 1.000 241.65248 20 LEU C CA 1
ATOM 3899 C C . LEU C 1 31 ? -54.01924 2.26507 33.21668 1.000 241.82206 20 LEU C C 1
ATOM 3900 O O . LEU C 1 31 ? -54.80284 3.21489 33.32928 1.000 242.02078 20 LEU C O 1
ATOM 3905 N N . ARG C 1 32 ? -52.69338 2.43551 33.19094 1.000 241.62209 21 ARG C N 1
ATOM 3906 C CA . ARG C 1 32 ? -52.13647 3.78302 33.16385 1.000 241.82421 21 ARG C CA 1
ATOM 3907 C C . ARG C 1 32 ? -52.48384 4.48997 31.86179 1.000 242.31633 21 ARG C C 1
ATOM 3908 O O . ARG C 1 32 ? -52.69128 5.70818 31.85433 1.000 242.74346 21 ARG C O 1
ATOM 3916 N N . ALA C 1 33 ? -52.53847 3.74562 30.75401 1.000 242.23957 22 ALA C N 1
ATOM 3917 C CA . ALA C 1 33 ? -52.95763 4.32653 29.48421 1.000 242.62261 22 ALA C CA 1
ATOM 3918 C C . ALA C 1 33 ? -54.43513 4.69170 29.50901 1.000 242.88254 22 ALA C C 1
ATOM 3919 O O . ALA C 1 33 ? -54.85740 5.62134 28.81239 1.000 243.21308 22 ALA C O 1
ATOM 3921 N N . ILE C 1 34 ? -55.23085 3.96881 30.30072 1.000 242.83010 23 ILE C N 1
ATOM 3922 C CA . ILE C 1 34 ? -56.65244 4.27034 30.42262 1.000 243.03963 23 ILE C CA 1
ATOM 3923 C C . ILE C 1 34 ? -56.86802 5.57895 31.17243 1.000 243.21212 23 ILE C C 1
ATOM 3924 O O . ILE C 1 34 ? -57.84453 6.29700 30.91955 1.000 243.50474 23 ILE C O 1
ATOM 3929 N N . LEU C 1 35 ? -55.95120 5.93603 32.06838 1.000 243.03801 24 LEU C N 1
ATOM 3930 C CA . LEU C 1 35 ? -56.13366 7.08066 32.94693 1.000 243.14885 24 LEU C CA 1
ATOM 3931 C C . LEU C 1 35 ? -55.24564 8.26167 32.58099 1.000 243.40773 24 LEU C C 1
ATOM 3932 O O . LEU C 1 35 ? -55.34596 9.31260 33.22253 1.000 243.46528 24 LEU C O 1
ATOM 3937 N N . GLN C 1 36 ? -54.38222 8.12295 31.57319 1.000 243.43714 25 GLN C N 1
ATOM 3938 C CA . GLN C 1 36 ? -53.59224 9.23844 31.06752 1.000 243.56998 25 GLN C CA 1
ATOM 3939 C C . GLN C 1 36 ? -54.02444 9.70748 29.68299 1.000 243.56186 25 GLN C C 1
ATOM 3940 O O . GLN C 1 36 ? -53.40470 10.62753 29.13729 1.000 243.35894 25 GLN C O 1
ATOM 3946 N N . GLY C 1 37 ? -55.05794 9.10593 29.09419 1.000 243.53279 26 GLY C N 1
ATOM 3947 C CA . GLY C 1 37 ? -55.58682 9.59354 27.83782 1.000 243.73371 26 GLY C CA 1
ATOM 3948 C C . GLY C 1 37 ? -54.97719 8.98519 26.59514 1.000 243.89019 26 GLY C C 1
ATOM 3949 O O . GLY C 1 37 ? -55.42408 9.30566 25.48699 1.000 244.15601 26 GLY C O 1
ATOM 3950 N N . ASP C 1 38 ? -53.97737 8.12249 26.73846 1.000 243.87323 27 ASP C N 1
ATOM 3951 C CA . ASP C 1 38 ? -53.22571 7.60312 25.60488 1.000 244.28743 27 ASP C CA 1
ATOM 3952 C C . ASP C 1 38 ? -53.93170 6.38547 25.02249 1.000 244.40691 27 ASP C C 1
ATOM 3953 O O . ASP C 1 38 ? -54.29632 5.45982 25.75516 1.000 244.16591 27 ASP C O 1
ATOM 3958 N N . GLU C 1 39 ? -54.12655 6.39959 23.70183 1.000 244.85867 28 GLU C N 1
ATOM 3959 C CA . GLU C 1 39 ? -54.71498 5.27861 22.97929 1.000 245.03031 28 GLU C CA 1
ATOM 3960 C C . GLU C 1 39 ? -53.68556 4.39127 22.29730 1.000 244.42890 28 GLU C C 1
ATOM 3961 O O . GLU C 1 39 ? -53.91639 3.18392 22.16821 1.000 244.11092 28 GLU C O 1
ATOM 3967 N N . LYS C 1 40 ? -52.56064 4.95594 21.85256 1.000 244.38236 29 LYS C N 1
ATOM 3968 C CA . LYS C 1 40 ? -51.49454 4.13483 21.28769 1.000 244.01884 29 LYS C CA 1
ATOM 3969 C C . LYS C 1 40 ? -50.93955 3.16283 22.32178 1.000 243.74684 29 LYS C C 1
ATOM 3970 O O . LYS C 1 40 ? -50.77416 1.97023 22.04336 1.000 243.54022 29 LYS C O 1
ATOM 3976 N N . LEU C 1 41 ? -50.65417 3.65739 23.53008 1.000 243.85674 30 LEU C N 1
ATOM 3977 C CA . LEU C 1 41 ? -50.09431 2.79963 24.57129 1.000 243.68083 30 LEU C CA 1
ATOM 3978 C C . LEU C 1 41 ? -51.07761 1.72134 25.00551 1.000 243.39129 30 LEU C C 1
ATOM 3979 O O . LEU C 1 41 ? -50.67793 0.57948 25.26108 1.000 243.19646 30 LEU C O 1
ATOM 3984 N N . PHE C 1 42 ? -52.36393 2.06167 25.10487 1.000 243.45868 31 PHE C N 1
ATOM 3985 C CA . PHE C 1 42 ? -53.35360 1.05908 25.48408 1.000 243.25514 31 PHE C CA 1
ATOM 3986 C C . PHE C 1 42 ? -53.47619 -0.02642 24.42255 1.000 243.26724 31 PHE C C 1
ATOM 3987 O O . PHE C 1 42 ? -53.52521 -1.21903 24.74758 1.000 243.03169 31 PHE C O 1
ATOM 3995 N N . LYS C 1 43 ? -53.52781 0.36913 23.14831 1.000 243.45942 32 LYS C N 1
ATOM 3996 C CA . LYS C 1 43 ? -53.65647 -0.60601 22.06982 1.000 243.45611 32 LYS C CA 1
ATOM 3997 C C . LYS C 1 43 ? -52.40700 -1.47444 21.94619 1.000 243.25848 32 LYS C C 1
ATOM 3998 O O . LYS C 1 43 ? -52.51044 -2.69175 21.75235 1.000 243.15022 32 LYS C O 1
ATOM 4004 N N . LEU C 1 44 ? -51.21846 -0.87218 22.05988 1.000 243.18771 33 LEU C N 1
ATOM 4005 C CA . LEU C 1 44 ? -49.98658 -1.65725 22.02322 1.000 243.05152 33 LEU C CA 1
ATOM 4006 C C . LEU C 1 44 ? -49.91711 -2.62736 23.19650 1.000 242.55909 33 LEU C C 1
ATOM 4007 O O . LEU C 1 44 ? -49.52651 -3.78916 23.02970 1.000 242.30889 33 LEU C O 1
ATOM 4012 N N . ALA C 1 45 ? -50.28645 -2.16479 24.39315 1.000 242.57517 34 ALA C N 1
ATOM 4013 C CA . ALA C 1 45 ? -50.30089 -3.04125 25.55940 1.000 242.27138 34 ALA C CA 1
ATOM 4014 C C . ALA C 1 45 ? -51.26433 -4.20310 25.35767 1.000 242.30692 34 ALA C C 1
ATOM 4015 O O . ALA C 1 45 ? -50.91195 -5.36512 25.59041 1.000 242.05264 34 ALA C O 1
ATOM 4017 N N . GLU C 1 46 ? -52.49055 -3.90377 24.92183 1.000 242.68648 35 GLU C N 1
ATOM 4018 C CA . GLU C 1 46 ? -53.46001 -4.95712 24.63977 1.000 242.61056 35 GLU C CA 1
ATOM 4019 C C . GLU C 1 46 ? -52.93850 -5.91795 23.57869 1.000 242.94111 35 GLU C C 1
ATOM 4020 O O . GLU C 1 46 ? -53.12988 -7.13443 23.68615 1.000 242.08749 35 GLU C O 1
ATOM 4026 N N . TRP C 1 47 ? -52.28274 -5.38772 22.54355 1.000 242.40768 36 TRP C N 1
ATOM 4027 C CA . TRP C 1 47 ? -51.73368 -6.23482 21.48885 1.000 242.63690 36 TRP C CA 1
ATOM 4028 C C . TRP C 1 47 ? -50.70918 -7.21474 22.04971 1.000 242.69505 36 TRP C C 1
ATOM 4029 O O . TRP C 1 47 ? -50.74587 -8.41185 21.74295 1.000 242.42906 36 TRP C O 1
ATOM 4040 N N . ALA C 1 48 ? -49.78273 -6.72181 22.87624 1.000 242.07687 37 ALA C N 1
ATOM 4041 C CA . ALA C 1 48 ? -48.74292 -7.58891 23.42143 1.000 242.03489 37 ALA C CA 1
ATOM 4042 C C . ALA C 1 48 ? -49.33344 -8.63968 24.35254 1.000 241.98075 37 ALA C C 1
ATOM 4043 O O . ALA C 1 48 ? -48.93472 -9.80937 24.30736 1.000 241.96600 37 ALA C O 1
ATOM 4045 N N . VAL C 1 49 ? -50.28226 -8.24181 25.20404 1.000 241.93519 38 VAL C N 1
ATOM 4046 C CA . VAL C 1 49 ? -50.89584 -9.18716 26.13240 1.000 241.99138 38 VAL C CA 1
ATOM 4047 C C . VAL C 1 49 ? -51.74029 -10.20421 25.37526 1.000 242.14673 38 VAL C C 1
ATOM 4048 O O . VAL C 1 49 ? -51.78027 -11.38806 25.73296 1.000 242.28983 38 VAL C O 1
ATOM 4052 N N . GLU C 1 50 ? -52.43160 -9.76151 24.32195 1.000 242.39124 39 GLU C N 1
ATOM 4053 C CA . GLU C 1 50 ? -53.21019 -10.68932 23.50835 1.000 242.46094 39 GLU C CA 1
ATOM 4054 C C . GLU C 1 50 ? -52.30919 -11.71210 22.82771 1.000 242.54424 39 GLU C C 1
ATOM 4055 O O . GLU C 1 50 ? -52.63387 -12.90489 22.78403 1.000 242.12354 39 GLU C O 1
ATOM 4061 N N . LEU C 1 51 ? -51.17470 -11.26120 22.28390 1.000 242.27923 40 LEU C N 1
ATOM 4062 C CA . LEU C 1 51 ? -50.22211 -12.18540 21.67582 1.000 242.55264 40 LEU C CA 1
ATOM 4063 C C . LEU C 1 51 ? -49.67961 -13.17648 22.70134 1.000 241.69045 40 LEU C C 1
ATOM 4064 O O . LEU C 1 51 ? -49.47494 -14.35475 22.38619 1.000 242.55410 40 LEU C O 1
ATOM 4069 N N . ALA C 1 52 ? -49.42977 -12.71517 23.93171 1.000 242.42902 41 ALA C N 1
ATOM 4070 C CA . ALA C 1 52 ? -48.96806 -13.61739 24.98439 1.000 242.09255 41 ALA C CA 1
ATOM 4071 C C . ALA C 1 52 ? -50.01058 -14.68408 25.28064 1.000 241.91877 41 ALA C C 1
ATOM 4072 O O . ALA C 1 52 ? -49.67639 -15.86221 25.45292 1.000 241.64572 41 ALA C O 1
ATOM 4074 N N . ILE C 1 53 ? -51.27825 -14.28065 25.36827 1.000 241.80933 42 ILE C N 1
ATOM 4075 C CA . ILE C 1 53 ? -52.35661 -15.22585 25.63474 1.000 241.81270 42 ILE C CA 1
ATOM 4076 C C . ILE C 1 53 ? -52.46087 -16.24176 24.50291 1.000 241.61725 42 ILE C C 1
ATOM 4077 O O . ILE C 1 53 ? -52.60187 -17.44744 24.74262 1.000 241.45832 42 ILE C O 1
ATOM 4082 N N . LYS C 1 54 ? -52.37559 -15.77424 23.25213 1.000 241.63161 43 LYS C N 1
ATOM 4083 C CA . LYS C 1 54 ? -52.46758 -16.68377 22.11464 1.000 241.46045 43 LYS C CA 1
ATOM 4084 C C . LYS C 1 54 ? -51.27147 -17.62245 22.05707 1.000 241.40007 43 LYS C C 1
ATOM 4085 O O . LYS C 1 54 ? -51.38798 -18.74752 21.55892 1.000 241.11331 43 LYS C O 1
ATOM 4091 N N . ALA C 1 55 ? -50.11947 -17.17589 22.56016 1.000 241.54157 44 ALA C N 1
ATOM 4092 C CA . ALA C 1 55 ? -48.95864 -18.04967 22.67741 1.000 241.88382 44 ALA C CA 1
ATOM 4093 C C . ALA C 1 55 ? -49.15639 -19.08599 23.77278 1.000 241.30741 44 ALA C C 1
ATOM 4094 O O . ALA C 1 55 ? -48.75363 -20.24551 23.62380 1.000 241.23648 44 ALA C O 1
ATOM 4096 N N . LEU C 1 56 ? -49.78181 -18.68069 24.87755 1.000 241.36097 45 LEU C N 1
ATOM 4097 C CA . LEU C 1 56 ? -49.96708 -19.57257 26.01471 1.000 241.43300 45 LEU C CA 1
ATOM 4098 C C . LEU C 1 56 ? -50.98108 -20.66842 25.70749 1.000 241.22215 45 LEU C C 1
ATOM 4099 O O . LEU C 1 56 ? -50.80626 -21.81976 26.12336 1.000 241.84392 45 LEU C O 1
ATOM 4104 N N . GLN C 1 57 ? -52.03620 -20.33184 24.96239 1.000 241.07396 46 GLN C N 1
ATOM 4105 C CA . GLN C 1 57 ? -53.17578 -21.22087 24.76323 1.000 241.11717 46 GLN C CA 1
ATOM 4106 C C . GLN C 1 57 ? -52.86300 -22.44706 23.91523 1.000 240.79453 46 GLN C C 1
ATOM 4107 O O . GLN C 1 57 ? -53.71790 -23.33288 23.80909 1.000 241.28380 46 GLN C O 1
ATOM 4113 N N . ASN C 1 58 ? -51.68126 -22.53141 23.31131 1.000 240.71086 47 ASN C N 1
ATOM 4114 C CA . ASN C 1 58 ? -51.31939 -23.69828 22.52267 1.000 240.70264 47 ASN C CA 1
ATOM 4115 C C . ASN C 1 58 ? -50.14160 -24.46807 23.09219 1.000 240.98578 47 ASN C C 1
ATOM 4116 O O . ASN C 1 58 ? -49.74534 -25.48247 22.50529 1.000 241.19570 47 ASN C O 1
ATOM 4121 N N . GLY C 1 59 ? -49.58684 -24.03849 24.22173 1.000 240.92874 48 GLY C N 1
ATOM 4122 C CA . GLY C 1 59 ? -48.41839 -24.71369 24.74874 1.000 241.48714 48 GLY C CA 1
ATOM 4123 C C . GLY C 1 59 ? -47.26208 -24.61477 23.78577 1.000 241.56546 48 GLY C C 1
ATOM 4124 O O . GLY C 1 59 ? -46.43800 -25.53180 23.70400 1.000 241.77792 48 GLY C O 1
ATOM 4125 N N . ASP C 1 60 ? -47.19187 -23.51603 23.04087 1.000 241.77288 49 ASP C N 1
ATOM 4126 C CA . ASP C 1 60 ? -46.17358 -23.30045 22.02815 1.000 242.43459 49 ASP C CA 1
ATOM 4127 C C . ASP C 1 60 ? -45.05123 -22.47058 22.63375 1.000 243.24528 49 ASP C C 1
ATOM 4128 O O . ASP C 1 60 ? -45.30244 -21.53480 23.39860 1.000 243.19517 49 ASP C O 1
ATOM 4133 N N . GLU C 1 61 ? -43.81202 -22.82310 22.29122 1.000 243.92409 50 GLU C N 1
ATOM 4134 C CA . GLU C 1 61 ? -42.65014 -22.21639 22.92897 1.000 244.62477 50 GLU C CA 1
ATOM 4135 C C . GLU C 1 61 ? -42.09758 -21.01521 22.16313 1.000 244.65963 50 GLU C C 1
ATOM 4136 O O . GLU C 1 61 ? -41.68324 -20.03338 22.78967 1.000 244.78754 50 GLU C O 1
ATOM 4142 N N . ARG C 1 62 ? -42.08033 -21.06189 20.82223 1.000 244.46287 51 ARG C N 1
ATOM 4143 C CA . ARG C 1 62 ? -41.53038 -19.94490 20.04958 1.000 244.56391 51 ARG C CA 1
ATOM 4144 C C . ARG C 1 62 ? -42.45437 -18.73521 20.10109 1.000 244.42180 51 ARG C C 1
ATOM 4145 O O . ARG C 1 62 ? -41.99520 -17.58712 20.08373 1.000 244.42075 51 ARG C O 1
ATOM 4153 N N . GLN C 1 63 ? -43.76131 -18.97450 20.15194 1.000 244.25474 52 GLN C N 1
ATOM 4154 C CA . GLN C 1 63 ? -44.71245 -17.87480 20.20808 1.000 244.05182 52 GLN C CA 1
ATOM 4155 C C . GLN C 1 63 ? -44.58112 -17.08441 21.51139 1.000 244.18636 52 GLN C C 1
ATOM 4156 O O . GLN C 1 63 ? -44.86972 -15.88138 21.54524 1.000 244.19373 52 GLN C O 1
ATOM 4162 N N . VAL C 1 64 ? -44.15400 -17.73967 22.59370 1.000 244.34536 53 VAL C N 1
ATOM 4163 C CA . VAL C 1 64 ? -43.96390 -17.03443 23.85804 1.000 244.31247 53 VAL C CA 1
ATOM 4164 C C . VAL C 1 64 ? -42.70948 -16.16895 23.81066 1.000 244.15158 53 VAL C C 1
ATOM 4165 O O . VAL C 1 64 ? -42.69251 -15.06052 24.35561 1.000 243.92387 53 VAL C O 1
ATOM 4169 N N . GLN C 1 65 ? -41.63772 -16.65743 23.17300 1.000 244.62284 54 GLN C N 1
ATOM 4170 C CA . GLN C 1 65 ? -40.45317 -15.82112 22.96691 1.000 244.53078 54 GLN C CA 1
ATOM 4171 C C . GLN C 1 65 ? -40.79735 -14.54756 22.19937 1.000 244.22263 54 GLN C C 1
ATOM 4172 O O . GLN C 1 65 ? -40.29033 -13.46346 22.51492 1.000 244.14909 54 GLN C O 1
ATOM 4178 N N . ARG C 1 66 ? -41.64095 -14.66505 21.17114 1.000 244.13157 55 ARG C N 1
ATOM 4179 C CA . ARG C 1 66 ? -42.06995 -13.49248 20.41443 1.000 243.73943 55 ARG C CA 1
ATOM 4180 C C . ARG C 1 66 ? -42.92247 -12.56262 21.27064 1.000 243.53339 55 ARG C C 1
ATOM 4181 O O . ARG C 1 66 ? -42.68958 -11.34897 21.30989 1.000 243.20139 55 ARG C O 1
ATOM 4189 N N . ALA C 1 67 ? -43.93412 -13.11532 21.94518 1.000 243.56369 56 ALA C N 1
ATOM 4190 C CA . ALA C 1 67 ? -44.83645 -12.29951 22.75163 1.000 243.26820 56 ALA C CA 1
ATOM 4191 C C . ALA C 1 67 ? -44.14606 -11.70590 23.97551 1.000 243.14051 56 ALA C C 1
ATOM 4192 O O . ALA C 1 67 ? -44.50062 -10.60180 24.40461 1.000 242.93839 56 ALA C O 1
ATOM 4194 N N . ILE C 1 68 ? -43.17858 -12.41951 24.55982 1.000 243.37043 57 ILE C N 1
ATOM 4195 C CA . ILE C 1 68 ? -42.40002 -11.84954 25.65749 1.000 243.38802 57 ILE C CA 1
ATOM 4196 C C . ILE C 1 68 ? -41.58319 -10.66258 25.16294 1.000 242.33825 57 ILE C C 1
ATOM 4197 O O . ILE C 1 68 ? -41.44104 -9.65216 25.86275 1.000 242.93053 57 ILE C O 1
ATOM 4202 N N . LEU C 1 69 ? -41.04533 -10.75956 23.94515 1.000 243.57998 58 LEU C N 1
ATOM 4203 C CA . LEU C 1 69 ? -40.32635 -9.63411 23.35684 1.000 243.02561 58 LEU C CA 1
ATOM 4204 C C . LEU C 1 69 ? -41.24903 -8.44043 23.14140 1.000 242.85920 58 LEU C C 1
ATOM 4205 O O . LEU C 1 69 ? -40.83054 -7.28616 23.29242 1.000 242.70293 58 LEU C O 1
ATOM 4210 N N . PHE C 1 70 ? -42.51000 -8.69816 22.78491 1.000 242.83246 59 PHE C N 1
ATOM 4211 C CA . PHE C 1 70 ? -43.45132 -7.60487 22.56361 1.000 242.75885 59 PHE C CA 1
ATOM 4212 C C . PHE C 1 70 ? -43.86726 -6.96327 23.88128 1.000 242.15343 59 PHE C C 1
ATOM 4213 O O . PHE C 1 70 ? -43.98156 -5.73537 23.97211 1.000 242.04959 59 PHE C O 1
ATOM 4221 N N . MET C 1 71 ? -44.10075 -7.77873 24.91154 1.000 242.20642 60 MET C N 1
ATOM 4222 C CA . MET C 1 71 ? -44.41843 -7.24017 26.22974 1.000 241.85212 60 MET C CA 1
ATOM 4223 C C . MET C 1 71 ? -43.23958 -6.46690 26.80949 1.000 241.79349 60 MET C C 1
ATOM 4224 O O . MET C 1 71 ? -43.42718 -5.41975 27.43975 1.000 241.13165 60 MET C O 1
ATOM 4229 N N . GLN C 1 72 ? -42.01725 -6.96823 26.60477 1.000 241.61514 61 GLN C N 1
ATOM 4230 C CA . GLN C 1 72 ? -40.82817 -6.22893 27.01885 1.000 241.55012 61 GLN C CA 1
ATOM 4231 C C . GLN C 1 72 ? -40.75237 -4.87382 26.32838 1.000 241.16513 61 GLN C C 1
ATOM 4232 O O . GLN C 1 72 ? -40.37580 -3.87186 26.94751 1.000 240.88916 61 GLN C O 1
ATOM 4238 N N . ALA C 1 73 ? -41.10246 -4.82353 25.04235 1.000 241.58592 62 ALA C N 1
ATOM 4239 C CA . ALA C 1 73 ? -41.04267 -3.56100 24.31567 1.000 241.32562 62 ALA C CA 1
ATOM 4240 C C . ALA C 1 73 ? -42.11250 -2.59193 24.80277 1.000 241.37609 62 ALA C C 1
ATOM 4241 O O . ALA C 1 73 ? -41.87529 -1.37992 24.86802 1.000 241.01222 62 ALA C O 1
ATOM 4243 N N . VAL C 1 74 ? -43.29009 -3.10738 25.16504 1.000 241.06907 63 VAL C N 1
ATOM 4244 C CA . VAL C 1 74 ? -44.34955 -2.24302 25.67661 1.000 240.99347 63 VAL C CA 1
ATOM 4245 C C . VAL C 1 74 ? -43.96258 -1.67232 27.03310 1.000 240.77182 63 VAL C C 1
ATOM 4246 O O . VAL C 1 74 ? -44.17267 -0.48379 27.30500 1.000 240.59511 63 VAL C O 1
ATOM 4250 N N . ILE C 1 75 ? -43.39192 -2.50462 27.90551 1.000 240.58426 64 ILE C N 1
ATOM 4251 C CA . ILE C 1 75 ? -42.93496 -2.00914 29.19890 1.000 240.60485 64 ILE C CA 1
ATOM 4252 C C . ILE C 1 75 ? -41.82040 -0.99345 29.00521 1.000 240.56807 64 ILE C C 1
ATOM 4253 O O . ILE C 1 75 ? -41.80337 0.06479 29.64556 1.000 240.64110 64 ILE C O 1
ATOM 4258 N N . LEU C 1 76 ? -40.88921 -1.28533 28.09547 1.000 240.72847 65 LEU C N 1
ATOM 4259 C CA . LEU C 1 76 ? -39.78947 -0.36329 27.83953 1.000 241.00901 65 LEU C CA 1
ATOM 4260 C C . LEU C 1 76 ? -40.29009 0.95374 27.26064 1.000 240.00476 65 LEU C C 1
ATOM 4261 O O . LEU C 1 76 ? -39.75230 2.01982 27.58040 1.000 241.41917 65 LEU C O 1
ATOM 4266 N N . ILE C 1 77 ? -41.32066 0.90437 26.41417 1.000 241.31550 66 ILE C N 1
ATOM 4267 C CA . ILE C 1 77 ? -41.91548 2.13716 25.90419 1.000 241.09197 66 ILE C CA 1
ATOM 4268 C C . ILE C 1 77 ? -42.47763 2.96499 27.05223 1.000 241.14145 66 ILE C C 1
ATOM 4269 O O . ILE C 1 77 ? -42.27592 4.18332 27.12138 1.000 241.51260 66 ILE C O 1
ATOM 4274 N N . GLN C 1 78 ? -43.18547 2.31019 27.97612 1.000 240.95769 67 GLN C N 1
ATOM 4275 C CA . GLN C 1 78 ? -43.71571 3.00851 29.14341 1.000 241.08727 67 GLN C CA 1
ATOM 4276 C C . GLN C 1 78 ? -42.59994 3.64656 29.96144 1.000 241.13915 67 GLN C C 1
ATOM 4277 O O . GLN C 1 78 ? -42.73413 4.78389 30.42773 1.000 241.53826 67 GLN C O 1
ATOM 4283 N N . ILE C 1 79 ? -41.48796 2.93258 30.13987 1.0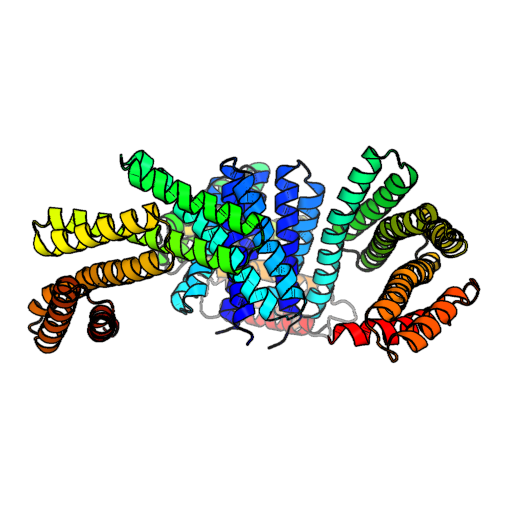00 241.15083 68 ILE C N 1
ATOM 4284 C CA . ILE C 1 79 ? -40.37642 3.46374 30.92458 1.000 241.28254 68 ILE C CA 1
ATOM 4285 C C . ILE C 1 79 ? -39.73820 4.65351 30.21682 1.000 241.75744 68 ILE C C 1
ATOM 4286 O O . ILE C 1 79 ? -39.54533 5.72036 30.81160 1.000 242.06499 68 ILE C O 1
ATOM 4291 N N . VAL C 1 80 ? -39.40205 4.49115 28.93481 1.000 241.61545 69 VAL C N 1
ATOM 4292 C CA . VAL C 1 80 ? -38.72266 5.55840 28.21113 1.000 241.95918 69 VAL C CA 1
ATOM 4293 C C . VAL C 1 80 ? -39.64452 6.75125 27.96811 1.000 242.06738 69 VAL C C 1
ATOM 4294 O O . VAL C 1 80 ? -39.16143 7.88030 27.82341 1.000 242.46048 69 VAL C O 1
ATOM 4298 N N . LYS C 1 81 ? -40.96596 6.54577 27.95309 1.000 242.08053 70 LYS C N 1
ATOM 4299 C CA . LYS C 1 81 ? -41.87584 7.68150 27.81698 1.000 242.39233 70 LYS C CA 1
ATOM 4300 C C . LYS C 1 81 ? -41.83877 8.57223 29.05005 1.000 242.77729 70 LYS C C 1
ATOM 4301 O O . LYS C 1 81 ? -41.83404 9.80351 28.93332 1.000 243.01420 70 LYS C O 1
ATOM 4307 N N . GLU C 1 82 ? -41.82618 7.96935 30.24023 1.000 242.73220 71 GLU C N 1
ATOM 4308 C CA . GLU C 1 82 ? -41.70511 8.75589 31.46226 1.000 243.19938 71 GLU C CA 1
ATOM 4309 C C . GLU C 1 82 ? -40.29273 9.30552 31.63418 1.000 243.51164 71 GLU C C 1
ATOM 4310 O O . GLU C 1 82 ? -40.11631 10.37624 32.22580 1.000 244.03976 71 GLU C O 1
ATOM 4316 N N . ILE C 1 83 ? -39.27814 8.59007 31.13840 1.000 243.10002 72 ILE C N 1
ATOM 4317 C CA . ILE C 1 83 ? -37.91610 9.11867 31.16709 1.000 243.10088 72 ILE C CA 1
ATOM 4318 C C . ILE C 1 83 ? -37.79114 10.30799 30.22061 1.000 243.62094 72 ILE C C 1
ATOM 4319 O O . ILE C 1 83 ? -37.09881 11.28910 30.52033 1.000 243.85429 72 ILE C O 1
ATOM 4324 N N . ALA C 1 84 ? -38.47099 10.24877 29.07114 1.000 243.44036 73 ALA C N 1
ATOM 4325 C CA . ALA C 1 84 ? -38.46404 11.37954 28.14786 1.000 243.79686 73 ALA C CA 1
ATOM 4326 C C . ALA C 1 84 ? -39.16934 12.58626 28.75483 1.000 244.26310 73 ALA C C 1
ATOM 4327 O O . ALA C 1 84 ? -38.72537 13.72645 28.57556 1.000 244.47082 73 ALA C O 1
ATOM 4329 N N . GLU C 1 85 ? -40.27307 12.35457 29.47219 1.000 244.24306 74 GLU C N 1
ATOM 4330 C CA . GLU C 1 85 ? -40.93148 13.44000 30.19371 1.000 244.97379 74 GLU C CA 1
ATOM 4331 C C . GLU C 1 85 ? -40.02163 14.00088 31.27909 1.000 244.99526 74 GLU C C 1
ATOM 4332 O O . GLU C 1 85 ? -39.96446 15.21858 31.48527 1.000 245.26809 74 GLU C O 1
ATOM 4338 N N . GLU C 1 86 ? -39.28905 13.12644 31.97306 1.000 244.83478 75 GLU C N 1
ATOM 4339 C CA . GLU C 1 86 ? -38.35757 13.58816 32.99627 1.000 244.94679 75 GLU C CA 1
ATOM 4340 C C . GLU C 1 86 ? -37.22545 14.40524 32.38689 1.000 244.91211 75 GLU C C 1
ATOM 4341 O O . GLU C 1 86 ? -36.76590 15.38200 32.98923 1.000 245.41269 75 GLU C O 1
ATOM 4347 N N . ALA C 1 87 ? -36.76783 14.02870 31.19020 1.000 244.76352 76 ALA C N 1
ATOM 4348 C CA . ALA C 1 87 ? -35.69298 14.77893 30.54965 1.000 244.73602 76 ALA C CA 1
ATOM 4349 C C . ALA C 1 87 ? -36.18918 16.11110 30.00231 1.000 245.05057 76 ALA C C 1
ATOM 4350 O O . ALA C 1 87 ? -35.47738 17.11914 30.07336 1.000 245.26514 76 ALA C O 1
ATOM 4352 N N . ARG C 1 88 ? -37.40264 16.13757 29.44716 1.000 244.97105 77 ARG C N 1
ATOM 4353 C CA . ARG C 1 88 ? -37.97327 17.40275 28.99538 1.000 244.93828 77 ARG C CA 1
ATOM 4354 C C . ARG C 1 88 ? -38.22918 18.34088 30.16887 1.000 245.56259 77 ARG C C 1
ATOM 4355 O O . ARG C 1 88 ? -38.05300 19.55920 30.04919 1.000 245.61396 77 ARG C O 1
ATOM 4363 N N . LYS C 1 89 ? -38.65824 17.79103 31.30926 1.000 245.68546 78 LYS C N 1
ATOM 4364 C CA . LYS C 1 89 ? -38.90022 18.61140 32.49359 1.000 246.30628 78 LYS C CA 1
ATOM 4365 C C . LYS C 1 89 ? -37.60358 19.22122 33.01034 1.000 246.54492 78 LYS C C 1
ATOM 4366 O O . LYS C 1 89 ? -37.50991 20.43914 33.20228 1.000 246.77421 78 LYS C O 1
ATOM 4372 N N . GLN C 1 90 ? -36.58899 18.38445 33.23594 1.000 246.45707 79 GLN C N 1
ATOM 4373 C CA . GLN C 1 90 ? -35.32601 18.78349 33.84595 1.000 246.96766 79 GLN C CA 1
ATOM 4374 C C . GLN C 1 90 ? -34.37298 19.46942 32.86354 1.000 246.75207 79 GLN C C 1
ATOM 4375 O O . GLN C 1 90 ? -33.17381 19.58056 33.15163 1.000 247.21462 79 GLN C O 1
ATOM 4381 N N . GLY C 1 91 ? -34.88421 19.94007 31.72838 1.000 246.68802 80 GLY C N 1
ATOM 4382 C CA . GLY C 1 91 ? -34.09644 20.73082 30.80104 1.000 246.39734 80 GLY C CA 1
ATOM 4383 C C . GLY C 1 91 ? -33.07994 19.96854 29.98091 1.000 245.85733 80 GLY C C 1
ATOM 4384 O O . GLY C 1 91 ? -32.06513 20.54480 29.57746 1.000 245.87214 80 GLY C O 1
ATOM 4385 N N . ASP C 1 92 ? -33.31996 18.68632 29.72098 1.000 245.54839 81 ASP C N 1
ATOM 4386 C CA . ASP C 1 92 ? -32.47260 17.88894 28.83839 1.000 244.94044 81 ASP C CA 1
ATOM 4387 C C . ASP C 1 92 ? -33.26092 17.68859 27.54680 1.000 244.35749 81 ASP C C 1
ATOM 4388 O O . ASP C 1 92 ? -33.91747 16.66629 27.34336 1.000 244.06809 81 ASP C O 1
ATOM 4393 N N . GLU C 1 93 ? -33.19085 18.68813 26.66374 1.000 244.35710 82 GLU C N 1
ATOM 4394 C CA . GLU C 1 93 ? -33.95579 18.62448 25.42368 1.000 243.96981 82 GLU C CA 1
ATOM 4395 C C . GLU C 1 93 ? -33.38063 17.59645 24.45910 1.000 243.49060 82 GLU C C 1
ATOM 4396 O O . GLU C 1 93 ? -34.12491 17.01062 23.66607 1.000 243.28900 82 GLU C O 1
ATOM 4402 N N . LYS C 1 94 ? -32.07339 17.34163 24.53010 1.000 243.45390 83 LYS C N 1
ATOM 4403 C CA . LYS C 1 94 ? -31.46256 16.35743 23.64297 1.000 243.17431 83 LYS C CA 1
ATOM 4404 C C . LYS C 1 94 ? -31.83054 14.94165 24.06637 1.000 243.47022 83 LYS C C 1
ATOM 4405 O O . LYS C 1 94 ? -32.22904 14.11732 23.23497 1.000 242.83356 83 LYS C O 1
ATOM 4411 N N . LEU C 1 95 ? -31.69854 14.64182 25.36193 1.000 243.04277 84 LEU C N 1
ATOM 4412 C CA . LEU C 1 95 ? -32.14266 13.34893 25.87001 1.000 243.23273 84 LEU C CA 1
ATOM 4413 C C . LEU C 1 95 ? -33.62596 13.14108 25.60997 1.000 243.10722 84 LEU C C 1
ATOM 4414 O O . LEU C 1 95 ? -34.06480 12.00589 25.39401 1.000 243.07075 84 LEU C O 1
ATOM 4419 N N . PHE C 1 96 ? -34.41196 14.21933 25.62944 1.000 243.32924 85 PHE C N 1
ATOM 4420 C CA . PHE C 1 96 ? -35.82253 14.10543 25.28089 1.000 243.41563 85 PHE C CA 1
ATOM 4421 C C . PHE C 1 96 ? -35.98260 13.61432 23.84802 1.000 243.44369 85 PHE C C 1
ATOM 4422 O O . PHE C 1 96 ? -36.77547 12.70621 23.57738 1.000 243.39951 85 PHE C O 1
ATOM 4430 N N . GLU C 1 97 ? -35.22046 14.19563 22.91481 1.000 243.23968 86 GLU C N 1
ATOM 4431 C CA . GLU C 1 97 ? -35.35747 13.81612 21.51121 1.000 243.41553 86 GLU C CA 1
ATOM 4432 C C . GLU C 1 97 ? -34.82008 12.41380 21.26091 1.000 243.34235 86 GLU C C 1
ATOM 4433 O O . GLU C 1 97 ? -35.36071 11.67865 20.42707 1.000 243.70746 86 GLU C O 1
ATOM 4439 N N . LEU C 1 98 ? -33.75427 12.02493 21.96507 1.000 243.31841 87 LEU C N 1
ATOM 4440 C CA . LEU C 1 98 ? -33.22257 10.67560 21.79687 1.000 243.44156 87 LEU C CA 1
ATOM 4441 C C . LEU C 1 98 ? -34.18193 9.62699 22.35002 1.000 243.43518 87 LEU C C 1
ATOM 4442 O O . LEU C 1 98 ? -34.39228 8.58053 21.72532 1.000 243.62024 87 LEU C O 1
ATOM 4447 N N . ALA C 1 99 ? -34.76730 9.88511 23.52210 1.000 243.28803 88 ALA C N 1
ATOM 4448 C CA . ALA C 1 99 ? -35.78301 8.98570 24.06111 1.000 243.20552 88 ALA C CA 1
ATOM 4449 C C . ALA C 1 99 ? -37.02108 8.96575 23.17411 1.000 243.23763 88 ALA C C 1
ATOM 4450 O O . ALA C 1 99 ? -37.55499 7.89756 22.85491 1.000 243.17647 88 ALA C O 1
ATOM 4452 N N . ARG C 1 100 ? -37.48365 10.14898 22.76008 1.000 243.46268 89 ARG C N 1
ATOM 4453 C CA . ARG C 1 100 ? -38.63489 10.24836 21.86709 1.000 243.46557 89 ARG C CA 1
ATOM 4454 C C . ARG C 1 100 ? -38.38494 9.48833 20.56934 1.000 243.69149 89 ARG C C 1
ATOM 4455 O O . ARG C 1 100 ? -39.29719 8.85678 20.02299 1.000 243.33332 89 ARG C O 1
ATOM 4463 N N . TRP C 1 101 ? -37.14691 9.53185 20.06814 1.000 243.69797 90 TRP C N 1
ATOM 4464 C CA . TRP C 1 101 ? -36.79655 8.80015 18.85434 1.000 244.08609 90 TRP C CA 1
ATOM 4465 C C . TRP C 1 101 ? -36.85437 7.29533 19.08493 1.000 244.13901 90 TRP C C 1
ATOM 4466 O O . TRP C 1 101 ? -37.46748 6.55991 18.30225 1.000 243.85848 90 TRP C O 1
ATOM 4477 N N . ALA C 1 102 ? -36.22435 6.81956 20.16153 1.000 243.55537 91 ALA C N 1
ATOM 4478 C CA . ALA C 1 102 ? -36.26521 5.39502 20.46996 1.000 243.55713 91 ALA C CA 1
ATOM 4479 C C . ALA C 1 102 ? -37.68593 4.93149 20.75424 1.000 243.40359 91 ALA C C 1
ATOM 4480 O O . ALA C 1 102 ? -38.02617 3.77345 20.48916 1.000 243.63287 91 ALA C O 1
ATOM 4482 N N . ILE C 1 103 ? -38.52746 5.82025 21.28441 1.000 243.15200 92 ILE C N 1
ATOM 4483 C CA . ILE C 1 103 ? -39.91900 5.46896 21.54839 1.000 243.22945 92 ILE C CA 1
ATOM 4484 C C . ILE C 1 103 ? -40.66901 5.27300 20.24090 1.000 243.22810 92 ILE C C 1
ATOM 4485 O O . ILE C 1 103 ? -41.40330 4.29376 20.06603 1.000 243.65761 92 ILE C O 1
ATOM 4490 N N . GLU C 1 104 ? -40.49876 6.20508 19.30414 1.000 243.82368 93 GLU C N 1
ATOM 4491 C CA . GLU C 1 104 ? -41.20133 6.09988 18.03314 1.000 243.93195 93 GLU C CA 1
ATOM 4492 C C . GLU C 1 104 ? -40.71812 4.89274 17.24120 1.000 244.29878 93 GLU C C 1
ATOM 4493 O O . GLU C 1 104 ? -41.51927 4.20271 16.60070 1.000 244.41699 93 GLU C O 1
ATOM 4499 N N . LEU C 1 105 ? -39.41389 4.60872 17.29526 1.000 244.40814 94 LEU C N 1
ATOM 4500 C CA . LEU C 1 105 ? -38.87353 3.45509 16.58346 1.000 244.81553 94 LEU C CA 1
ATOM 4501 C C . LEU C 1 105 ? -39.39574 2.14756 17.16640 1.000 244.83133 94 LEU C C 1
ATOM 4502 O O . LEU C 1 105 ? -39.67821 1.19982 16.42367 1.000 244.88793 94 LEU C O 1
ATOM 4507 N N . ALA C 1 106 ? -39.52288 2.07320 18.49252 1.000 244.55258 95 ALA C N 1
ATOM 4508 C CA . ALA C 1 106 ? -40.09229 0.88281 19.11530 1.000 244.50823 95 ALA C CA 1
ATOM 4509 C C . ALA C 1 106 ? -41.55945 0.71792 18.74487 1.000 244.47505 95 ALA C C 1
ATOM 4510 O O . ALA C 1 106 ? -41.99689 -0.37494 18.36656 1.000 244.64339 95 ALA C O 1
ATOM 4512 N N . GLU C 1 107 ? -42.33578 1.79704 18.86149 1.000 244.32367 96 GLU C N 1
ATOM 4513 C CA . GLU C 1 107 ? -43.74188 1.76024 18.47495 1.000 244.25611 96 GLU C CA 1
ATOM 4514 C C . GLU C 1 107 ? -43.90870 1.33029 17.02304 1.000 244.45452 96 GLU C C 1
ATOM 4515 O O . GLU C 1 107 ? -44.79749 0.53208 16.70305 1.000 244.40445 96 GLU C O 1
ATOM 4521 N N . LYS C 1 108 ? -43.07451 1.86288 16.12750 1.000 244.63595 97 LYS C N 1
ATOM 4522 C CA . LYS C 1 108 ? -43.13653 1.46587 14.72409 1.000 244.69150 97 LYS C CA 1
ATOM 4523 C C . LYS C 1 108 ? -42.83623 -0.02113 14.55930 1.000 244.77990 97 LYS C C 1
ATOM 4524 O O . LYS C 1 108 ? -43.54921 -0.73515 13.84524 1.000 245.01308 97 LYS C O 1
ATOM 4530 N N . ALA C 1 109 ? -41.77237 -0.50302 15.21026 1.000 244.65106 98 ALA C N 1
ATOM 4531 C CA . ALA C 1 109 ? -41.37291 -1.90190 15.07280 1.000 244.67941 98 ALA C CA 1
ATOM 4532 C C . ALA C 1 109 ? -42.44149 -2.86465 15.58048 1.000 244.93745 98 ALA C C 1
ATOM 4533 O O . ALA C 1 109 ? -42.58519 -3.96800 15.03988 1.000 245.15393 98 ALA C O 1
ATOM 4535 N N . ILE C 1 110 ? -43.19928 -2.47324 16.60831 1.000 244.74622 99 ILE C N 1
ATOM 4536 C CA . ILE C 1 110 ? -44.27670 -3.32808 17.10427 1.000 244.80418 99 ILE C CA 1
ATOM 4537 C C . ILE C 1 110 ? -45.45938 -3.30574 16.14595 1.000 244.89202 99 ILE C C 1
ATOM 4538 O O . ILE C 1 110 ? -46.04874 -4.34701 15.83237 1.000 244.71740 99 ILE C O 1
ATOM 4543 N N . GLU C 1 111 ? -45.83131 -2.11459 15.67785 1.000 244.91269 100 GLU C N 1
ATOM 4544 C CA . GLU C 1 111 ? -46.87754 -2.00399 14.66925 1.000 245.04239 100 GLU C CA 1
ATOM 4545 C C . GLU C 1 111 ? -46.50686 -2.77743 13.40980 1.000 245.29155 100 GLU C C 1
ATOM 4546 O O . GLU C 1 111 ? -47.37649 -3.37257 12.76300 1.000 245.41784 100 GLU C O 1
ATOM 4552 N N . ARG C 1 112 ? -45.21793 -2.79327 13.06369 1.000 245.32199 101 ARG C N 1
ATOM 4553 C CA . ARG C 1 112 ? -44.75115 -3.52144 11.88908 1.000 245.44205 101 ARG C CA 1
ATOM 4554 C C . ARG C 1 112 ? -44.82826 -5.02913 12.09226 1.000 245.40003 101 ARG C C 1
ATOM 4555 O O . ARG C 1 112 ? -45.17644 -5.76931 11.16529 1.000 245.38143 101 ARG C O 1
ATOM 4563 N N . GLY C 1 113 ? -44.50957 -5.50290 13.29026 1.000 245.30985 102 GLY C N 1
ATOM 4564 C CA . GLY C 1 113 ? -44.43344 -6.92488 13.54776 1.000 245.36492 102 GLY C CA 1
ATOM 4565 C C . GLY C 1 113 ? -43.08697 -7.55997 13.28492 1.000 245.73495 102 GLY C C 1
ATOM 4566 O O . GLY C 1 113 ? -42.98686 -8.79190 13.32002 1.000 245.92288 102 GLY C O 1
ATOM 4567 N N . ASP C 1 114 ? -42.05296 -6.76672 13.01406 1.000 246.07052 103 ASP C N 1
ATOM 4568 C CA . ASP C 1 114 ? -40.72284 -7.29233 12.71899 1.000 246.56261 103 ASP C CA 1
ATOM 4569 C C . ASP C 1 114 ? -40.05078 -7.66455 14.03577 1.000 246.20530 103 ASP C C 1
ATOM 4570 O O . ASP C 1 114 ? -39.67617 -6.78241 14.81383 1.000 246.05657 103 ASP C O 1
ATOM 4575 N N . GLU C 1 115 ? -39.87520 -8.96764 14.27975 1.000 246.08572 104 GLU C N 1
ATOM 4576 C CA . GLU C 1 115 ? -39.38458 -9.41940 15.58102 1.000 245.46478 104 GLU C CA 1
ATOM 4577 C C . GLU C 1 115 ? -37.96685 -8.93287 15.86916 1.000 245.25482 104 GLU C C 1
ATOM 4578 O O . GLU C 1 115 ? -37.68110 -8.44597 16.96827 1.000 245.06723 104 GLU C O 1
ATOM 4584 N N . GLU C 1 116 ? -37.06123 -9.04780 14.89757 1.000 245.38059 105 GLU C N 1
ATOM 4585 C CA . GLU C 1 116 ? -35.68684 -8.62796 15.15600 1.000 244.96611 105 GLU C CA 1
ATOM 4586 C C . GLU C 1 116 ? -35.53094 -7.11297 15.17314 1.000 245.33792 105 GLU C C 1
ATOM 4587 O O . GLU C 1 116 ? -34.58634 -6.60933 15.79155 1.000 245.10533 105 GLU C O 1
ATOM 4593 N N . SER C 1 117 ? -36.42876 -6.37584 14.51423 1.000 245.84682 106 SER C N 1
ATOM 4594 C CA . SER C 1 117 ? -36.37184 -4.92153 14.60589 1.000 245.97974 106 SER C CA 1
ATOM 4595 C C . SER C 1 117 ? -36.85775 -4.44549 15.96828 1.000 245.63795 106 SER C C 1
ATOM 4596 O O . SER C 1 117 ? -36.45609 -3.37048 16.43063 1.000 245.66262 106 SER C O 1
ATOM 4599 N N . VAL C 1 118 ? -37.72449 -5.22446 16.61869 1.000 245.47565 107 VAL C N 1
ATOM 4600 C CA . VAL C 1 118 ? -38.08591 -4.93105 18.00094 1.000 245.18195 107 VAL C CA 1
ATOM 4601 C C . VAL C 1 118 ? -36.88308 -5.16068 18.90695 1.000 245.05102 107 VAL C C 1
ATOM 4602 O O . VAL C 1 118 ? -36.61194 -4.36710 19.81677 1.000 244.61354 107 VAL C O 1
ATOM 4606 N N . LYS C 1 119 ? -36.14978 -6.25665 18.67586 1.000 244.83304 108 LYS C N 1
ATOM 4607 C CA . LYS C 1 119 ? -34.88372 -6.48001 19.36931 1.000 244.83375 108 LYS C CA 1
ATOM 4608 C C . LYS C 1 119 ? -33.96615 -5.27827 19.21067 1.000 244.83140 108 LYS C C 1
ATOM 4609 O O . LYS C 1 119 ? -33.33249 -4.83186 20.17363 1.000 244.63460 108 LYS C O 1
ATOM 4615 N N . ARG C 1 120 ? -33.88006 -4.75002 17.98927 1.000 245.33252 109 ARG C N 1
ATOM 4616 C CA . ARG C 1 120 ? -33.08996 -3.55253 17.73453 1.000 245.59544 109 ARG C CA 1
ATOM 4617 C C . ARG C 1 120 ? -33.58716 -2.37860 18.56680 1.000 245.10618 109 ARG C C 1
ATOM 4618 O O . ARG C 1 120 ? -32.80250 -1.70920 19.24755 1.000 245.11048 109 ARG C O 1
ATOM 4626 N N . ALA C 1 121 ? -34.89310 -2.10726 18.51480 1.000 245.03422 110 ALA C N 1
ATOM 4627 C CA . ALA C 1 121 ? -35.44542 -0.98267 19.26102 1.000 244.93836 110 ALA C CA 1
ATOM 4628 C C . ALA C 1 121 ? -35.36239 -1.20598 20.76718 1.000 244.65211 110 ALA C C 1
ATOM 4629 O O . ALA C 1 121 ? -35.20586 -0.24107 21.52396 1.000 244.70816 110 ALA C O 1
ATOM 4631 N N . ILE C 1 122 ? -35.48661 -2.45676 21.22270 1.000 244.43439 111 ILE C N 1
ATOM 4632 C CA . ILE C 1 122 ? -35.33776 -2.75015 22.64818 1.000 244.21237 111 ILE C CA 1
ATOM 4633 C C . ILE C 1 122 ? -33.92757 -2.41586 23.11878 1.000 244.14943 111 ILE C C 1
ATOM 4634 O O . ILE C 1 122 ? -33.73131 -1.88628 24.22059 1.000 243.92658 111 ILE C O 1
ATOM 4639 N N . LEU C 1 123 ? -32.92337 -2.72967 22.29829 1.000 244.48656 112 LEU C N 1
ATOM 4640 C CA . LEU C 1 123 ? -31.55154 -2.35941 22.63050 1.000 244.54013 112 LEU C CA 1
ATOM 4641 C C . LEU C 1 123 ? -31.39064 -0.84583 22.74085 1.000 244.61632 112 LEU C C 1
ATOM 4642 O O . LEU C 1 123 ? -30.70864 -0.35229 23.64800 1.000 244.53310 112 LEU C O 1
ATOM 4647 N N . PHE C 1 124 ? -32.01174 -0.09245 21.82510 1.000 245.01128 113 PHE C N 1
ATOM 4648 C CA . PHE C 1 124 ? -31.92327 1.36634 21.87262 1.000 245.11723 113 PHE C CA 1
ATOM 4649 C C . PHE C 1 124 ? -32.51157 1.91376 23.16924 1.000 244.40886 113 PHE C C 1
ATOM 4650 O O . PHE C 1 124 ? -31.95979 2.84627 23.76647 1.000 244.17214 113 PHE C O 1
ATOM 4658 N N . MET C 1 125 ? -33.63411 1.34685 23.61857 1.000 244.42357 114 MET C N 1
ATOM 4659 C CA . MET C 1 125 ? -34.25813 1.79683 24.85924 1.000 243.63623 114 MET C CA 1
ATOM 4660 C C . MET C 1 125 ? -33.40774 1.44841 26.07477 1.000 243.14014 114 MET C C 1
ATOM 4661 O O . MET C 1 125 ? -33.40336 2.19476 27.06055 1.000 242.67262 114 MET C O 1
ATOM 4666 N N . GLN C 1 126 ? -32.70803 0.31171 26.03485 1.000 243.33052 115 GLN C N 1
ATOM 4667 C CA . GLN C 1 126 ? -31.78603 -0.03055 27.11263 1.000 242.92542 115 GLN C CA 1
ATOM 4668 C C . GLN C 1 126 ? -30.67564 1.00578 27.24255 1.000 242.79968 115 GLN C C 1
ATOM 4669 O O . GLN C 1 126 ? -30.31712 1.40502 28.35594 1.000 242.46841 115 GLN C O 1
ATOM 4675 N N . ALA C 1 127 ? -30.11001 1.44321 26.11400 1.000 243.11070 116 ALA C N 1
ATOM 4676 C CA . ALA C 1 127 ? -29.04574 2.44309 26.15088 1.000 243.10149 116 ALA C CA 1
ATOM 4677 C C . ALA C 1 127 ? -29.55506 3.79144 26.64329 1.000 242.71289 116 ALA C C 1
ATOM 4678 O O . ALA C 1 127 ? -28.85383 4.49034 27.38473 1.000 242.51801 116 ALA C O 1
ATOM 4680 N N . VAL C 1 128 ? -30.76390 4.18201 26.22971 1.000 242.74183 117 VAL C N 1
ATOM 4681 C CA . VAL C 1 128 ? -31.32595 5.45218 26.68159 1.000 242.57050 117 VAL C CA 1
ATOM 4682 C C . VAL C 1 128 ? -31.51998 5.43361 28.19011 1.000 242.34855 117 VAL C C 1
ATOM 4683 O O . VAL C 1 128 ? -31.20579 6.40799 28.88543 1.000 242.25001 117 VAL C O 1
ATOM 4687 N N . ILE C 1 129 ? -32.03579 4.32318 28.71993 1.000 242.22575 118 ILE C N 1
ATOM 4688 C CA . ILE C 1 129 ? -32.19601 4.19489 30.16395 1.000 242.08236 118 ILE C CA 1
ATOM 4689 C C . ILE C 1 129 ? -30.83706 4.22843 30.84894 1.000 242.40471 118 ILE C C 1
ATOM 4690 O O . ILE C 1 129 ? -30.66628 4.87002 31.89241 1.000 242.08845 118 ILE C O 1
ATOM 4695 N N . LEU C 1 130 ? -29.84038 3.56457 30.25842 1.000 242.17850 119 LEU C N 1
ATOM 4696 C CA . LEU C 1 130 ? -28.49865 3.60792 30.82758 1.000 242.65010 119 LEU C CA 1
ATOM 4697 C C . LEU C 1 130 ? -27.89858 5.00728 30.75500 1.000 241.60282 119 LEU C C 1
ATOM 4698 O O . LEU C 1 130 ? -27.09371 5.37600 31.61670 1.000 242.57590 119 LEU C O 1
ATOM 4703 N N . ILE C 1 131 ? -28.27867 5.80222 29.75201 1.000 242.55247 120 ILE C N 1
ATOM 4704 C CA . ILE C 1 131 ? -27.80864 7.18347 29.69273 1.000 242.19443 120 ILE C CA 1
ATOM 4705 C C . ILE C 1 131 ? -28.41668 7.99634 30.82810 1.000 242.15081 120 ILE C C 1
ATOM 4706 O O . ILE C 1 131 ? -27.74209 8.82898 31.44782 1.000 242.10228 120 ILE C O 1
ATOM 4711 N N . GLN C 1 132 ? -29.69839 7.76323 31.12106 1.000 242.22557 121 GLN C N 1
ATOM 4712 C CA . GLN C 1 132 ? -30.33025 8.39648 32.27376 1.000 242.10929 121 GLN C CA 1
ATOM 4713 C C . GLN C 1 132 ? -29.59286 8.05649 33.56289 1.000 242.16270 121 GLN C C 1
ATOM 4714 O O . GLN C 1 132 ? -29.47389 8.89930 34.45904 1.000 242.15758 121 GLN C O 1
ATOM 4720 N N . ILE C 1 133 ? -29.08049 6.83025 33.67063 1.000 242.39436 122 ILE C N 1
ATOM 4721 C CA . ILE C 1 133 ? -28.39825 6.41152 34.89182 1.000 242.46910 122 ILE C CA 1
ATOM 4722 C C . ILE C 1 133 ? -27.00257 7.02012 34.97193 1.000 242.33550 122 ILE C C 1
ATOM 4723 O O . ILE C 1 133 ? -26.62006 7.59422 35.99815 1.000 242.64327 122 ILE C O 1
ATOM 4728 N N . VAL C 1 134 ? -26.21585 6.89576 33.89848 1.000 242.51144 123 VAL C N 1
ATOM 4729 C CA . VAL C 1 134 ? -24.85045 7.41659 33.91672 1.000 242.38453 123 VAL C CA 1
ATOM 4730 C C . VAL C 1 134 ? -24.84365 8.93212 34.07557 1.000 242.30141 123 VAL C C 1
ATOM 4731 O O . VAL C 1 134 ? -23.92125 9.49492 34.67811 1.000 242.50268 123 VAL C O 1
ATOM 4735 N N . LYS C 1 135 ? -25.86397 9.61838 33.55258 1.000 242.12233 124 LYS C N 1
ATOM 4736 C CA . LYS C 1 135 ? -25.98723 11.05174 33.80409 1.000 242.05036 124 LYS C CA 1
ATOM 4737 C C . LYS C 1 135 ? -26.12482 11.34785 35.29078 1.000 242.40258 124 LYS C C 1
ATOM 4738 O O . LYS C 1 135 ? -25.48429 12.27045 35.80770 1.000 242.57024 124 LYS C O 1
ATOM 4744 N N . LYS C 1 136 ? -26.95775 10.57831 35.99603 1.000 242.29489 125 LYS C N 1
ATOM 4745 C CA . LYS C 1 136 ? -27.13152 10.80946 37.42645 1.000 242.74499 125 LYS C CA 1
ATOM 4746 C C . LYS C 1 136 ? -25.87782 10.43043 38.20189 1.000 242.72164 125 LYS C C 1
ATOM 4747 O O . LYS C 1 136 ? -25.53780 11.07909 39.19674 1.000 243.71380 125 LYS C O 1
ATOM 4753 N N . ILE C 1 137 ? -25.17998 9.38056 37.76678 1.000 243.16873 126 ILE C N 1
ATOM 4754 C CA . ILE C 1 137 ? -23.92981 9.00692 38.41910 1.000 243.16468 126 ILE C CA 1
ATOM 4755 C C . ILE C 1 137 ? -22.85220 10.04827 38.14605 1.000 243.48101 126 ILE C C 1
ATOM 4756 O O . ILE C 1 137 ? -22.07036 10.40160 39.03737 1.000 243.80398 126 ILE C O 1
ATOM 4761 N N . ALA C 1 138 ? -22.81379 10.57989 36.92173 1.000 243.20872 127 ALA C N 1
ATOM 4762 C CA . ALA C 1 138 ? -21.85616 11.63260 36.60018 1.000 243.68128 127 ALA C CA 1
ATOM 4763 C C . ALA C 1 138 ? -22.11600 12.89548 37.41101 1.000 244.10576 127 ALA C C 1
ATOM 4764 O O . ALA C 1 138 ? -21.17389 13.51569 37.91660 1.000 244.62407 127 ALA C O 1
ATOM 4766 N N . GLU C 1 139 ? -23.38443 13.29068 37.54941 1.000 243.87126 128 GLU C N 1
ATOM 4767 C CA . GLU C 1 139 ? -23.70614 14.48196 38.33108 1.000 244.40936 128 GLU C CA 1
ATOM 4768 C C . GLU C 1 139 ? -23.44322 14.26914 39.81862 1.000 245.50332 128 GLU C C 1
ATOM 4769 O O . GLU C 1 139 ? -23.04667 15.20461 40.52287 1.000 244.92092 128 GLU C O 1
ATOM 4775 N N . LYS C 1 140 ? -23.69074 13.06147 40.32826 1.000 244.22419 129 LYS C N 1
ATOM 4776 C CA . LYS C 1 140 ? -23.30715 12.77200 41.70612 1.000 244.87261 129 LYS C CA 1
ATOM 4777 C C . LYS C 1 140 ? -21.79091 12.77055 41.86495 1.000 245.09728 129 LYS C C 1
ATOM 4778 O O . LYS C 1 140 ? -21.27096 13.19086 42.90491 1.000 245.56368 129 LYS C O 1
ATOM 4784 N N . ALA C 1 141 ? -21.06556 12.28653 40.85183 1.000 244.87865 130 ALA C N 1
ATOM 4785 C CA . ALA C 1 141 ? -19.60642 12.30329 40.91391 1.000 245.55780 130 ALA C CA 1
ATOM 4786 C C . ALA C 1 141 ? -19.05389 13.72511 40.89096 1.000 246.30019 130 ALA C C 1
ATOM 4787 O O . ALA C 1 141 ? -18.09158 14.03053 41.60484 1.000 246.50091 130 ALA C O 1
ATOM 4789 N N . LYS C 1 142 ? -19.64691 14.61299 40.08652 1.000 245.62474 131 LYS C N 1
ATOM 4790 C CA . LYS C 1 142 ? -19.22382 16.01104 40.11809 1.000 245.89888 131 LYS C CA 1
ATOM 4791 C C . LYS C 1 142 ? -19.62809 16.66822 41.43100 1.000 245.93542 131 LYS C C 1
ATOM 4792 O O . LYS C 1 142 ? -18.94795 17.58877 41.90029 1.000 246.01600 131 LYS C O 1
ATOM 4798 N N . ARG C 1 143 ? -20.74183 16.22072 42.01970 1.000 245.80967 132 ARG C N 1
ATOM 4799 C CA . ARG C 1 143 ? -21.14108 16.69987 43.33822 1.000 246.21439 132 ARG C CA 1
ATOM 4800 C C . ARG C 1 143 ? -20.05016 16.40066 44.35864 1.000 246.74240 132 ARG C C 1
ATOM 4801 O O . ARG C 1 143 ? -19.73876 17.23763 45.21427 1.000 247.04491 132 ARG C O 1
ATOM 4809 N N . GLN C 1 144 ? -19.44573 15.21586 44.26832 1.000 246.89125 133 GLN C N 1
ATOM 4810 C CA . GLN C 1 144 ? -18.35586 14.81538 45.14767 1.000 247.37984 133 GLN C CA 1
ATOM 4811 C C . GLN C 1 144 ? -17.00378 15.32351 44.66316 1.000 247.33254 133 GLN C C 1
ATOM 4812 O O . GLN C 1 144 ? -15.97975 15.01066 45.28200 1.000 247.46767 133 GLN C O 1
ATOM 4818 N N . GLY C 1 145 ? -16.98119 16.09732 43.57785 1.000 247.13087 134 GLY C N 1
ATOM 4819 C CA . GLY C 1 145 ? -15.77956 16.73818 43.09160 1.000 247.25916 134 GLY C CA 1
ATOM 4820 C C . GLY C 1 145 ? -14.86644 15.87534 42.25062 1.000 247.42016 134 GLY C C 1
ATOM 4821 O O . GLY C 1 145 ? -13.80525 16.35820 41.83403 1.000 247.36381 134 GLY C O 1
ATOM 4822 N N . ASP C 1 146 ? -15.24655 14.63330 41.95635 1.000 247.73545 135 ASP C N 1
ATOM 4823 C CA . ASP C 1 146 ? -14.38987 13.77117 41.15250 1.000 248.11902 135 ASP C CA 1
ATOM 4824 C C . ASP C 1 146 ? -14.45507 14.18503 39.68724 1.000 247.74241 135 ASP C C 1
ATOM 4825 O O . ASP C 1 146 ? -15.54365 14.31209 39.11985 1.000 247.49714 135 ASP C O 1
ATOM 4830 N N . ASP C 1 147 ? -13.28942 14.41718 39.07773 1.000 247.78356 136 ASP C N 1
ATOM 4831 C CA . ASP C 1 147 ? -13.21398 14.73856 37.65855 1.000 247.45390 136 ASP C CA 1
ATOM 4832 C C . ASP C 1 147 ? -12.65673 13.60931 36.80373 1.000 247.46554 136 ASP C C 1
ATOM 4833 O O . ASP C 1 147 ? -12.51486 13.79077 35.58894 1.000 247.18809 136 ASP C O 1
ATOM 4838 N N . LYS C 1 148 ? -12.37106 12.44367 37.38123 1.000 247.88824 137 LYS C N 1
ATOM 4839 C CA . LYS C 1 148 ? -11.81010 11.34846 36.60046 1.000 247.99603 137 LYS C CA 1
ATOM 4840 C C . LYS C 1 148 ? -12.86341 10.30684 36.25655 1.000 248.05207 137 LYS C C 1
ATOM 4841 O O . LYS C 1 148 ? -12.86129 9.77406 35.14258 1.000 247.92254 137 LYS C O 1
ATOM 4847 N N . LEU C 1 149 ? -13.77426 10.01891 37.18980 1.000 248.35172 138 LEU C N 1
ATOM 4848 C CA . LEU C 1 149 ? -14.95632 9.23520 36.85353 1.000 248.22858 138 LEU C CA 1
ATOM 4849 C C . LEU C 1 149 ? -15.94324 10.09892 36.08370 1.000 247.68709 138 LEU C C 1
ATOM 4850 O O . LEU C 1 149 ? -16.66391 9.61325 35.20348 1.000 247.47292 138 LEU C O 1
ATOM 4855 N N . PHE C 1 150 ? -15.98748 11.38727 36.42626 1.000 247.51333 139 PHE C N 1
ATOM 4856 C CA . PHE C 1 150 ? -16.74728 12.36902 35.66506 1.000 246.89094 139 PHE C CA 1
ATOM 4857 C C . PHE C 1 150 ? -16.32374 12.36067 34.20323 1.000 246.53644 139 PHE C C 1
ATOM 4858 O O . PHE C 1 150 ? -17.16328 12.36783 33.29820 1.000 246.28030 139 PHE C O 1
ATOM 4866 N N . LYS C 1 151 ? -15.01146 12.34776 33.95775 1.000 246.69323 140 LYS C N 1
ATOM 4867 C CA . LYS C 1 151 ? -14.51395 12.24312 32.59108 1.000 246.68762 140 LYS C CA 1
ATOM 4868 C C . LYS C 1 151 ? -14.96723 10.94456 31.93912 1.000 246.53507 140 LYS C C 1
ATOM 4869 O O . LYS C 1 151 ? -15.32719 10.92775 30.75667 1.000 246.19279 140 LYS C O 1
ATOM 4875 N N . LEU C 1 152 ? -14.94190 9.84258 32.69248 1.000 246.79794 141 LEU C N 1
ATOM 4876 C CA . LEU C 1 152 ? -15.36396 8.55541 32.14916 1.000 246.85652 141 LEU C CA 1
ATOM 4877 C C . LEU C 1 152 ? -16.86158 8.53564 31.87053 1.000 246.23213 141 LEU C C 1
ATOM 4878 O O . LEU C 1 152 ? -17.29223 8.23595 30.75072 1.000 245.81375 141 LEU C O 1
ATOM 4883 N N . ALA C 1 153 ? -17.67036 8.84606 32.88816 1.000 246.23118 142 ALA C N 1
ATOM 4884 C CA . ALA C 1 153 ? -19.12009 8.83138 32.72433 1.000 245.75487 142 ALA C CA 1
ATOM 4885 C C . ALA C 1 153 ? -19.57047 9.79352 31.63439 1.000 245.55146 142 ALA C C 1
ATOM 4886 O O . ALA C 1 153 ? -20.42916 9.45017 30.81387 1.000 245.07003 142 ALA C O 1
ATOM 4888 N N . GLU C 1 154 ? -18.99730 11.00053 31.60255 1.000 245.74587 143 GLU C N 1
ATOM 4889 C CA . GLU C 1 154 ? -19.35224 11.95381 30.55502 1.000 245.83674 143 GLU C CA 1
ATOM 4890 C C . GLU C 1 154 ? -18.92267 11.45700 29.18094 1.000 245.20646 143 GLU C C 1
ATOM 4891 O O . GLU C 1 154 ? -19.63807 11.65235 28.19197 1.000 245.32518 143 GLU C O 1
ATOM 4897 N N . TRP C 1 155 ? -17.74935 10.82842 29.09301 1.000 245.66126 144 TRP C N 1
ATOM 4898 C CA . TRP C 1 155 ? -17.31099 10.28565 27.81272 1.000 245.11129 144 TRP C CA 1
ATOM 4899 C C . TRP C 1 155 ? -18.18957 9.11956 27.36936 1.000 245.04352 144 TRP C C 1
ATOM 4900 O O . TRP C 1 155 ? -18.34406 8.88966 26.16564 1.000 244.73513 144 TRP C O 1
ATOM 4911 N N . ALA C 1 156 ? -18.77086 8.37641 28.31804 1.000 244.93916 145 ALA C N 1
ATOM 4912 C CA . ALA C 1 156 ? -19.63252 7.25117 27.96417 1.000 244.69517 145 ALA C CA 1
ATOM 4913 C C . ALA C 1 156 ? -21.01767 7.69959 27.50576 1.000 244.58027 145 ALA C C 1
ATOM 4914 O O . ALA C 1 156 ? -21.56772 7.12807 26.55777 1.000 244.46150 145 ALA C O 1
ATOM 4916 N N . ILE C 1 157 ? -21.60789 8.70354 28.16247 1.000 244.57619 146 ILE C N 1
ATOM 4917 C CA . ILE C 1 157 ? -22.90092 9.20806 27.70304 1.000 244.40422 146 ILE C CA 1
ATOM 4918 C C . ILE C 1 157 ? -22.74026 9.91881 26.36494 1.000 244.50947 146 ILE C C 1
ATOM 4919 O O . ILE C 1 157 ? -23.52886 9.70865 25.43515 1.000 244.31832 146 ILE C O 1
ATOM 4924 N N . GLU C 1 158 ? -21.70869 10.75760 26.23923 1.000 244.45716 147 GLU C N 1
ATOM 4925 C CA . GLU C 1 158 ? -21.47399 11.49794 25.00708 1.000 244.22869 147 GLU C CA 1
ATOM 4926 C C . GLU C 1 158 ? -21.07263 10.57954 23.86245 1.000 244.26055 147 GLU C C 1
ATOM 4927 O O . GLU C 1 158 ? -21.11168 11.00474 22.70501 1.000 244.23058 147 GLU C O 1
ATOM 4933 N N . LEU C 1 159 ? -20.69021 9.33795 24.15966 1.000 244.33167 148 LEU C N 1
ATOM 4934 C CA . LEU C 1 159 ? -20.43952 8.33467 23.13410 1.000 244.44012 148 LEU C CA 1
ATOM 4935 C C . LEU C 1 159 ? -21.67040 7.48960 22.83619 1.000 244.70475 148 LEU C C 1
ATOM 4936 O O . LEU C 1 159 ? -21.84986 7.04901 21.69494 1.000 244.82515 148 LEU C O 1
ATOM 4941 N N . ALA C 1 160 ? -22.52612 7.26273 23.83618 1.000 244.63136 149 ALA C N 1
ATOM 4942 C CA . ALA C 1 160 ? -23.77228 6.53901 23.60375 1.000 244.65365 149 ALA C CA 1
ATOM 4943 C C . ALA C 1 160 ? -24.79908 7.39149 22.86864 1.000 244.77884 149 ALA C C 1
ATOM 4944 O O . ALA C 1 160 ? -25.51302 6.89248 21.99080 1.000 245.07959 149 ALA C O 1
ATOM 4946 N N . GLU C 1 161 ? -24.89524 8.67609 23.21556 1.000 244.73976 150 GLU C N 1
ATOM 4947 C CA . GLU C 1 161 ? -25.82656 9.55725 22.51864 1.000 244.83654 150 GLU C CA 1
ATOM 4948 C C . GLU C 1 161 ? -25.43421 9.73761 21.05862 1.000 245.19725 150 GLU C C 1
ATOM 4949 O O . GLU C 1 161 ? -26.29414 9.70606 20.17037 1.000 245.02205 150 GLU C O 1
ATOM 4955 N N . ARG C 1 162 ? -24.13970 9.93485 20.79152 1.000 245.02505 151 ARG C N 1
ATOM 4956 C CA . ARG C 1 162 ? -23.67128 9.99886 19.41021 1.000 245.45241 151 ARG C CA 1
ATOM 4957 C C . ARG C 1 162 ? -24.03167 8.72905 18.65055 1.000 245.66658 151 ARG C C 1
ATOM 4958 O O . ARG C 1 162 ? -24.33990 8.77952 17.45442 1.000 246.26108 151 ARG C O 1
ATOM 4966 N N . ALA C 1 163 ? -23.98935 7.57772 19.32691 1.000 245.61711 152 ALA C N 1
ATOM 4967 C CA . ALA C 1 163 ? -24.33051 6.32271 18.66701 1.000 246.10703 152 ALA C CA 1
ATOM 4968 C C . ALA C 1 163 ? -25.81476 6.27314 18.32964 1.000 246.09785 152 ALA C C 1
ATOM 4969 O O . ALA C 1 163 ? -26.20332 5.72743 17.29068 1.000 246.67851 152 ALA C O 1
ATOM 4971 N N . ILE C 1 164 ? -26.65992 6.83755 19.19684 1.000 245.62780 153 ILE C N 1
ATOM 4972 C CA . ILE C 1 164 ? -28.08648 6.89520 18.89752 1.000 245.65241 153 ILE C CA 1
ATOM 4973 C C . ILE C 1 164 ? -28.34583 7.91921 17.80213 1.000 245.88664 153 ILE C C 1
ATOM 4974 O O . ILE C 1 164 ? -29.26926 7.75944 16.99323 1.000 246.01772 153 ILE C O 1
ATOM 4979 N N . GLU C 1 165 ? -27.53075 8.97559 17.74651 1.000 245.85693 154 GLU C N 1
ATOM 4980 C CA . GLU C 1 165 ? -27.63458 9.95297 16.67107 1.000 246.29343 154 GLU C CA 1
ATOM 4981 C C . GLU C 1 165 ? -27.37126 9.31881 15.31269 1.000 246.92288 154 GLU C C 1
ATOM 4982 O O . GLU C 1 165 ? -27.80426 9.85949 14.28928 1.000 247.17524 154 GLU C O 1
ATOM 4988 N N . GLU C 1 166 ? -26.66387 8.18736 15.28698 1.000 247.14287 155 GLU C N 1
ATOM 4989 C CA . GLU C 1 166 ? -26.38002 7.44762 14.06525 1.000 247.73151 155 GLU C CA 1
ATOM 4990 C C . GLU C 1 166 ? -27.26828 6.22127 13.90309 1.000 247.89768 155 GLU C C 1
ATOM 4991 O O . GLU C 1 166 ? -27.42950 5.73373 12.77809 1.000 248.31006 155 GLU C O 1
ATOM 4997 N N . GLY C 1 167 ? -27.84541 5.72595 14.99626 1.000 247.70700 156 GLY C N 1
ATOM 4998 C CA . GLY C 1 167 ? -28.66272 4.52606 14.98385 1.000 247.66502 156 GLY C CA 1
ATOM 4999 C C . GLY C 1 167 ? -27.94277 3.23364 14.67023 1.000 248.26980 156 GLY C C 1
ATOM 5000 O O . GLY C 1 167 ? -28.53941 2.33259 14.07137 1.000 248.58117 156 GLY C O 1
ATOM 5001 N N . ASP C 1 168 ? -26.67351 3.11428 15.05627 1.000 248.35757 157 ASP C N 1
ATOM 5002 C CA . ASP C 1 168 ? -25.91013 1.89938 14.79783 1.000 248.45681 157 ASP C CA 1
ATOM 5003 C C . ASP C 1 168 ? -26.21211 0.91411 15.92073 1.000 248.10469 157 ASP C C 1
ATOM 5004 O O . ASP C 1 168 ? -25.97769 1.21549 17.09587 1.000 247.73724 157 ASP C O 1
ATOM 5009 N N . GLU C 1 169 ? -26.73191 -0.26089 15.56396 1.000 248.05312 158 GLU C N 1
ATOM 5010 C CA . GLU C 1 169 ? -27.10647 -1.22953 16.58826 1.000 247.86290 158 GLU C CA 1
ATOM 5011 C C . GLU C 1 169 ? -25.88564 -1.79968 17.30143 1.000 247.66640 158 GLU C C 1
ATOM 5012 O O . GLU C 1 169 ? -25.94351 -2.08832 18.50200 1.000 247.28779 158 GLU C O 1
ATOM 5018 N N . GLU C 1 170 ? -24.77524 -1.97259 16.58974 1.000 247.90619 159 GLU C N 1
ATOM 5019 C CA . GLU C 1 170 ? -23.57640 -2.53080 17.20056 1.000 247.97707 159 GLU C CA 1
ATOM 5020 C C . GLU C 1 170 ? -22.69631 -1.47444 17.85485 1.000 247.88914 159 GLU C C 1
ATOM 5021 O O . GLU C 1 170 ? -21.69661 -1.82891 18.48663 1.000 247.94604 159 GLU C O 1
ATOM 5027 N N . LYS C 1 171 ? -23.04319 -0.19559 17.73160 1.000 247.86965 160 LYS C N 1
ATOM 5028 C CA . LYS C 1 171 ? -22.30618 0.86311 18.40693 1.000 247.82180 160 LYS C CA 1
ATOM 5029 C C . LYS C 1 171 ? -23.01953 1.27902 19.67534 1.000 247.11552 160 LYS C C 1
ATOM 5030 O O . LYS C 1 171 ? -22.38356 1.75865 20.61904 1.000 246.70017 160 LYS C O 1
ATOM 5036 N N . VAL C 1 172 ? -24.33637 1.08182 19.69369 1.000 247.00184 161 VAL C N 1
ATOM 5037 C CA . VAL C 1 172 ? -25.12079 1.22480 20.90992 1.000 246.67769 161 VAL C CA 1
ATOM 5038 C C . VAL C 1 172 ? -24.80488 0.08174 21.86396 1.000 246.35305 161 VAL C C 1
ATOM 5039 O O . VAL C 1 172 ? -24.72926 0.27114 23.08434 1.000 245.83425 161 VAL C O 1
ATOM 5043 N N . LYS C 1 173 ? -24.60227 -1.12176 21.31949 1.000 246.32573 162 LYS C N 1
ATOM 5044 C CA . LYS C 1 173 ? -24.15706 -2.24134 22.14107 1.000 246.35939 162 LYS C CA 1
ATOM 5045 C C . LYS C 1 173 ? -22.78604 -1.96974 22.74536 1.000 246.38148 162 LYS C C 1
ATOM 5046 O O . LYS C 1 173 ? -22.55123 -2.26302 23.92330 1.000 246.14082 162 LYS C O 1
ATOM 5052 N N . ARG C 1 174 ? -21.86843 -1.40261 21.95671 1.000 246.39588 163 ARG C N 1
ATOM 5053 C CA . ARG C 1 174 ? -20.55710 -1.04869 22.49103 1.000 246.10446 163 ARG C CA 1
ATOM 5054 C C . ARG C 1 174 ? -20.67143 0.02162 23.56771 1.000 245.88553 163 ARG C C 1
ATOM 5055 O O . ARG C 1 174 ? -19.96898 -0.03090 24.58344 1.000 245.90381 163 ARG C O 1
ATOM 5063 N N . ALA C 1 175 ? -21.54438 1.00874 23.35839 1.000 245.95920 164 ALA C N 1
ATOM 5064 C CA . ALA C 1 175 ? -21.70645 2.06732 24.34749 1.000 245.83703 164 ALA C CA 1
ATOM 5065 C C . ALA C 1 175 ? -22.38319 1.56001 25.61499 1.000 245.68761 164 ALA C C 1
ATOM 5066 O O . ALA C 1 175 ? -22.10776 2.07099 26.70633 1.000 245.70331 164 ALA C O 1
ATOM 5068 N N . ILE C 1 176 ? -23.28156 0.57772 25.49252 1.000 245.70542 165 ILE C N 1
ATOM 5069 C CA . ILE C 1 176 ? -23.88157 -0.03824 26.67408 1.000 245.41866 165 ILE C CA 1
ATOM 5070 C C . ILE C 1 176 ? -22.81863 -0.74334 27.50896 1.000 245.49739 165 ILE C C 1
ATOM 5071 O O . ILE C 1 176 ? -22.90077 -0.76904 28.74396 1.000 245.32528 165 ILE C O 1
ATOM 5076 N N . LEU C 1 177 ? -21.80415 -1.31609 26.85523 1.000 245.74810 166 LEU C N 1
ATOM 5077 C CA . LEU C 1 177 ? -20.69727 -1.94398 27.57333 1.000 245.69256 166 LEU C CA 1
ATOM 5078 C C . LEU C 1 177 ? -19.98043 -0.94372 28.47580 1.000 245.62188 166 LEU C C 1
ATOM 5079 O O . LEU C 1 177 ? -19.77710 -1.19981 29.66886 1.000 245.44183 166 LEU C O 1
ATOM 5084 N N . PHE C 1 178 ? -19.57556 0.19981 27.91548 1.000 245.80132 167 PHE C N 1
ATOM 5085 C CA . PHE C 1 178 ? -18.87888 1.21419 28.70354 1.000 245.79194 167 PHE C CA 1
ATOM 5086 C C . PHE C 1 178 ? -19.77273 1.77629 29.80453 1.000 245.53537 167 PHE C C 1
ATOM 5087 O O . PHE C 1 178 ? -19.35075 1.89255 30.96119 1.000 245.49616 167 PHE C O 1
ATOM 5095 N N . MET C 1 179 ? -21.01170 2.14239 29.45791 1.000 245.44889 168 MET C N 1
ATOM 5096 C CA . MET C 1 179 ? -21.95317 2.64898 30.45491 1.000 245.14147 168 MET C CA 1
ATOM 5097 C C . MET C 1 179 ? -22.14535 1.66003 31.60029 1.000 245.12023 168 MET C C 1
ATOM 5098 O O . MET C 1 179 ? -22.24738 2.06328 32.76476 1.000 244.84624 168 MET C O 1
ATOM 5103 N N . GLU C 1 180 ? -22.22355 0.36315 31.28885 1.000 245.11592 169 GLU C N 1
ATOM 5104 C CA . GLU C 1 180 ? -22.39831 -0.63801 32.33766 1.000 244.92618 169 GLU C CA 1
ATOM 5105 C C . GLU C 1 180 ? -21.18743 -0.69075 33.26355 1.000 244.82068 169 GLU C C 1
ATOM 5106 O O . GLU C 1 180 ? -21.33664 -0.81588 34.48500 1.000 244.60192 169 GLU C O 1
ATOM 5112 N N . ALA C 1 181 ? -19.97831 -0.62029 32.69980 1.000 245.01385 170 ALA C N 1
ATOM 5113 C CA . ALA C 1 181 ? -18.77582 -0.63162 33.52804 1.000 244.91160 170 ALA C CA 1
ATOM 5114 C C . ALA C 1 181 ? -18.66202 0.63703 34.36307 1.000 245.09136 170 ALA C C 1
ATOM 5115 O O . ALA C 1 181 ? -18.17855 0.59502 35.49978 1.000 245.19930 170 ALA C O 1
ATOM 5117 N N . VAL C 1 182 ? -19.08667 1.77708 33.81184 1.000 245.15841 171 VAL C N 1
ATOM 5118 C CA . VAL C 1 182 ? -19.06379 3.02250 34.57340 1.000 245.02603 171 VAL C CA 1
ATOM 5119 C C . VAL C 1 182 ? -20.06803 2.97292 35.71819 1.000 244.91915 171 VAL C C 1
ATOM 5120 O O . VAL C 1 182 ? -19.82024 3.52777 36.79661 1.000 245.04586 171 VAL C O 1
ATOM 5124 N N . ILE C 1 183 ? -21.20088 2.29580 35.51960 1.000 244.79271 172 ILE C N 1
ATOM 5125 C CA . ILE C 1 183 ? -22.16613 2.13512 36.60213 1.000 244.62093 172 ILE C CA 1
ATOM 5126 C C . ILE C 1 183 ? -21.60940 1.22524 37.69136 1.000 244.76733 172 ILE C C 1
ATOM 5127 O O . ILE C 1 183 ? -21.80673 1.47340 38.88732 1.000 244.76979 172 ILE C O 1
ATOM 5132 N N . LEU C 1 184 ? -20.89210 0.16917 37.30306 1.000 244.86355 173 LEU C N 1
ATOM 5133 C CA . LEU C 1 184 ? -20.34002 -0.74648 38.29506 1.000 244.87853 173 LEU C CA 1
ATOM 5134 C C . LEU C 1 184 ? -19.12055 -0.17340 39.01026 1.000 245.15653 173 LEU C C 1
ATOM 5135 O O . LEU C 1 184 ? -18.85245 -0.55201 40.15631 1.000 245.13489 173 LEU C O 1
ATOM 5140 N N . ILE C 1 185 ? -18.37306 0.72731 38.36353 1.000 245.27185 174 ILE C N 1
ATOM 5141 C CA . ILE C 1 185 ? -17.26755 1.39961 39.04518 1.000 245.25622 174 ILE C CA 1
ATOM 5142 C C . ILE C 1 185 ? -17.77959 2.17527 40.25219 1.000 245.27287 174 ILE C C 1
ATOM 5143 O O . ILE C 1 185 ? -17.12374 2.22783 41.30010 1.000 245.14307 174 ILE C O 1
ATOM 5148 N N . GLN C 1 186 ? -18.96221 2.78258 40.12580 1.000 245.10810 175 GLN C N 1
ATOM 5149 C CA . GLN C 1 186 ? -19.58870 3.45702 41.25860 1.000 245.13024 175 GLN C CA 1
ATOM 5150 C C . GLN C 1 186 ? -19.72753 2.50667 42.44238 1.000 245.24585 175 GLN C C 1
ATOM 5151 O O . GLN C 1 186 ? -19.33015 2.83124 43.56774 1.000 245.42133 175 GLN C O 1
ATOM 5157 N N . LEU C 1 187 ? -20.27167 1.31125 42.19635 1.000 245.19346 176 LEU C N 1
ATOM 5158 C CA . LEU C 1 187 ? -20.48453 0.35467 43.27766 1.000 245.08268 176 LEU C CA 1
ATOM 5159 C C . LEU C 1 187 ? -19.15503 -0.09262 43.87067 1.000 245.28072 176 LEU C C 1
ATOM 5160 O O . LEU C 1 187 ? -18.96776 -0.06843 45.09265 1.000 245.40521 176 LEU C O 1
ATOM 5165 N N . VAL C 1 188 ? -18.21391 -0.49484 43.01358 1.000 245.34535 177 VAL C N 1
ATOM 5166 C CA . VAL C 1 188 ? -16.93162 -0.99786 43.48481 1.000 245.84484 177 VAL C CA 1
ATOM 5167 C C . VAL C 1 188 ? -16.11353 0.10205 44.15251 1.000 245.82783 177 VAL C C 1
ATOM 5168 O O . VAL C 1 188 ? -15.27696 -0.18915 45.01544 1.000 246.61159 177 VAL C O 1
ATOM 5172 N N . LYS C 1 189 ? -16.35291 1.36918 43.80437 1.000 245.80326 178 LYS C N 1
ATOM 5173 C CA . LYS C 1 189 ? -15.64042 2.44838 44.47886 1.000 245.88353 178 LYS C CA 1
ATOM 5174 C C . LYS C 1 189 ? -16.22024 2.71472 45.85933 1.000 245.99573 178 LYS C C 1
ATOM 5175 O O . LYS C 1 189 ? -15.47595 3.00042 46.80363 1.000 246.16214 178 LYS C O 1
ATOM 5181 N N . GLU C 1 190 ? -17.54412 2.62795 45.99264 1.000 245.92776 179 GLU C N 1
ATOM 5182 C CA . GLU C 1 190 ? -18.16106 2.70906 47.31130 1.000 246.41117 179 GLU C CA 1
ATOM 5183 C C . GLU C 1 190 ? -17.73406 1.53782 48.18582 1.000 246.64528 179 GLU C C 1
ATOM 5184 O O . GLU C 1 190 ? -17.52939 1.69714 49.39487 1.000 246.60298 179 GLU C O 1
ATOM 5190 N N . ILE C 1 191 ? -17.61647 0.34626 47.59462 1.000 246.07805 180 ILE C N 1
ATOM 5191 C CA . ILE C 1 191 ? -17.18909 -0.82213 48.35712 1.000 246.42124 180 ILE C CA 1
ATOM 5192 C C . ILE C 1 191 ? -15.74217 -0.66553 48.80713 1.000 246.71282 180 ILE C C 1
ATOM 5193 O O . ILE C 1 191 ? -15.38981 -1.01523 49.94006 1.000 246.97771 180 ILE C O 1
ATOM 5198 N N . ALA C 1 192 ? -14.88449 -0.12392 47.93879 1.000 246.59797 181 ALA C N 1
ATOM 5199 C CA . ALA C 1 192 ? -13.50202 0.12344 48.33452 1.000 247.15866 181 ALA C CA 1
AT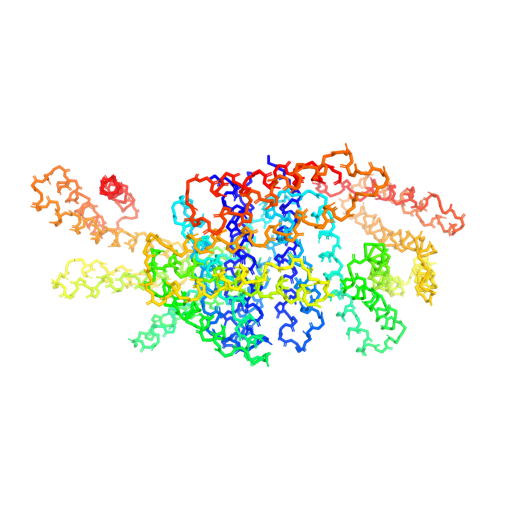OM 5200 C C . ALA C 1 192 ? -13.42720 1.16450 49.44365 1.000 247.09456 181 ALA C C 1
ATOM 5201 O O . ALA C 1 192 ? -12.57302 1.07344 50.33347 1.000 247.50038 181 ALA C O 1
ATOM 5203 N N . LYS C 1 193 ? -14.30866 2.16686 49.39824 1.000 246.76488 182 LYS C N 1
ATOM 5204 C CA . LYS C 1 193 ? -14.34270 3.18333 50.44470 1.000 246.84319 182 LYS C CA 1
ATOM 5205 C C . LYS C 1 193 ? -14.75971 2.59047 51.78660 1.000 247.00036 182 LYS C C 1
ATOM 5206 O O . LYS C 1 193 ? -14.16920 2.91410 52.82378 1.000 247.01869 182 LYS C O 1
ATOM 5212 N N . LYS C 1 194 ? -15.76670 1.71226 51.78565 1.000 247.08940 183 LYS C N 1
ATOM 5213 C CA . LYS C 1 194 ? -16.21238 1.06099 53.01214 1.000 247.07242 183 LYS C CA 1
ATOM 5214 C C . LYS C 1 194 ? -15.29596 -0.07132 53.45191 1.000 247.02675 183 LYS C C 1
ATOM 5215 O O . LYS C 1 194 ? -15.30663 -0.43387 54.63360 1.000 246.79057 183 LYS C O 1
ATOM 5221 N N . ALA C 1 195 ? -14.50902 -0.63860 52.53658 1.000 247.12148 184 ALA C N 1
ATOM 5222 C CA . ALA C 1 195 ? -13.54545 -1.66107 52.91963 1.000 247.86515 184 ALA C CA 1
ATOM 5223 C C . ALA C 1 195 ? -12.36924 -1.08526 53.69517 1.000 248.05443 184 ALA C C 1
ATOM 5224 O O . ALA C 1 195 ? -11.53841 -1.85235 54.19096 1.000 248.94555 184 ALA C O 1
ATOM 5226 N N . LYS C 1 196 ? -12.28307 0.23722 53.81202 1.000 247.37009 185 LYS C N 1
ATOM 5227 C CA . LYS C 1 196 ? -11.28840 0.89537 54.64438 1.000 247.28626 185 LYS C CA 1
ATOM 5228 C C . LYS C 1 196 ? -11.74737 1.07204 56.08570 1.000 246.82056 185 LYS C C 1
ATOM 5229 O O . LYS C 1 196 ? -10.91959 1.38154 56.94951 1.000 246.69121 185 LYS C O 1
ATOM 5235 N N . GLU C 1 197 ? -13.03833 0.88366 56.36368 1.000 246.47381 186 GLU C N 1
ATOM 5236 C CA . GLU C 1 197 ? -13.59392 1.13519 57.68807 1.000 246.22976 186 GLU C CA 1
ATOM 5237 C C . GLU C 1 197 ? -13.45845 -0.05360 58.63218 1.000 245.71923 186 GLU C C 1
ATOM 5238 O O . GLU C 1 197 ? -13.17143 0.13128 59.81953 1.000 246.16560 186 GLU C O 1
ATOM 5244 N N . GLN C 1 198 ? -13.66417 -1.27301 58.13382 1.000 246.07799 187 GLN C N 1
ATOM 5245 C CA . GLN C 1 198 ? -13.51714 -2.45241 58.97837 1.000 246.22684 187 GLN C CA 1
ATOM 5246 C C . GLN C 1 198 ? -12.05791 -2.78711 59.24470 1.000 247.65784 187 GLN C C 1
ATOM 5247 O O . GLN C 1 198 ? -11.73979 -3.38103 60.28124 1.000 247.03251 187 GLN C O 1
ATOM 5253 N N . GLY C 1 199 ? -11.16567 -2.40560 58.33821 1.000 248.10181 188 GLY C N 1
ATOM 5254 C CA . GLY C 1 199 ? -9.80598 -2.89468 58.35626 1.000 249.10527 188 GLY C CA 1
ATOM 5255 C C . GLY C 1 199 ? -9.58034 -4.09107 57.46157 1.000 251.56330 188 GLY C C 1
ATOM 5256 O O . GLY C 1 199 ? -8.49142 -4.67726 57.49540 1.000 252.55075 188 GLY C O 1
ATOM 5257 N N . ASP C 1 200 ? -10.57868 -4.46859 56.66386 1.000 251.94166 189 ASP C N 1
ATOM 5258 C CA . ASP C 1 200 ? -10.51223 -5.62419 55.77161 1.000 252.91057 189 ASP C CA 1
ATOM 5259 C C . ASP C 1 200 ? -9.83778 -5.18113 54.48143 1.000 253.63823 189 ASP C C 1
ATOM 5260 O O . ASP C 1 200 ? -10.43986 -4.48615 53.65981 1.000 253.32769 189 ASP C O 1
ATOM 5265 N N . GLU C 1 201 ? -8.58322 -5.59048 54.29126 1.000 254.63890 190 GLU C N 1
ATOM 5266 C CA . GLU C 1 201 ? -7.85568 -5.24033 53.07900 1.000 255.07462 190 GLU C CA 1
ATOM 5267 C C . GLU C 1 201 ? -7.96757 -6.29707 51.99144 1.000 255.05095 190 GLU C C 1
ATOM 5268 O O . GLU C 1 201 ? -7.52745 -6.04921 50.86355 1.000 255.66877 190 GLU C O 1
ATOM 5274 N N . GLU C 1 202 ? -8.54255 -7.46237 52.28878 1.000 254.31364 191 GLU C N 1
ATOM 5275 C CA . GLU C 1 202 ? -8.75397 -8.44089 51.23383 1.000 253.79521 191 GLU C CA 1
ATOM 5276 C C . GLU C 1 202 ? -9.97613 -8.09931 50.39480 1.000 253.15295 191 GLU C C 1
ATOM 5277 O O . GLU C 1 202 ? -10.14144 -8.65186 49.30265 1.000 252.67850 191 GLU C O 1
ATOM 5283 N N . LEU C 1 203 ? -10.83475 -7.20842 50.89473 1.000 253.01261 192 LEU C N 1
ATOM 5284 C CA . LEU C 1 203 ? -11.94408 -6.64968 50.13630 1.000 252.59767 192 LEU C CA 1
ATOM 5285 C C . LEU C 1 203 ? -11.59854 -5.29992 49.51823 1.000 252.64935 192 LEU C C 1
ATOM 5286 O O . LEU C 1 203 ? -12.20087 -4.91860 48.50933 1.000 252.15885 192 LEU C O 1
ATOM 5291 N N . PHE C 1 204 ? -10.61827 -4.59159 50.08076 1.000 253.27064 193 PHE C N 1
ATOM 5292 C CA . PHE C 1 204 ? -10.21873 -3.29201 49.55359 1.000 253.10830 193 PHE C CA 1
ATOM 5293 C C . PHE C 1 204 ? -9.26515 -3.45014 48.37790 1.000 253.60151 193 PHE C C 1
ATOM 5294 O O . PHE C 1 204 ? -9.38633 -2.73232 47.37907 1.000 253.10563 193 PHE C O 1
ATOM 5302 N N . GLN C 1 205 ? -8.31805 -4.38880 48.47864 1.000 254.35883 194 GLN C N 1
ATOM 5303 C CA . GLN C 1 205 ? -7.44093 -4.68489 47.34941 1.000 255.08185 194 GLN C CA 1
ATOM 5304 C C . GLN C 1 205 ? -8.24132 -5.22171 46.16733 1.000 253.74516 194 GLN C C 1
ATOM 5305 O O . GLN C 1 205 ? -7.99563 -4.84057 45.01646 1.000 253.43671 194 GLN C O 1
ATOM 5311 N N . ARG C 1 206 ? -9.19548 -6.11979 46.43161 1.000 253.33469 195 ARG C N 1
ATOM 5312 C CA . ARG C 1 206 ? -9.98550 -6.70385 45.35263 1.000 252.50982 195 ARG C CA 1
ATOM 5313 C C . ARG C 1 206 ? -10.83393 -5.64277 44.66685 1.000 251.89327 195 ARG C C 1
ATOM 5314 O O . ARG C 1 206 ? -10.99261 -5.65880 43.44053 1.000 251.56446 195 ARG C O 1
ATOM 5322 N N . ALA C 1 207 ? -11.40252 -4.72412 45.45138 1.000 251.88794 196 ALA C N 1
ATOM 5323 C CA . ALA C 1 207 ? -12.15043 -3.60803 44.88434 1.000 251.29522 196 ALA C CA 1
ATOM 5324 C C . ALA C 1 207 ? -11.24231 -2.64225 44.13361 1.000 251.65464 196 ALA C C 1
ATOM 5325 O O . ALA C 1 207 ? -11.57972 -2.20222 43.02969 1.000 251.42899 196 ALA C O 1
ATOM 5327 N N . GLU C 1 208 ? -10.08499 -2.30452 44.71066 1.000 252.16345 197 GLU C N 1
ATOM 5328 C CA . GLU C 1 208 ? -9.15585 -1.40239 44.03414 1.000 252.22500 197 GLU C CA 1
ATOM 5329 C C . GLU C 1 208 ? -8.65422 -1.99045 42.72108 1.000 252.15299 197 GLU C C 1
ATOM 5330 O O . GLU C 1 208 ? -8.46095 -1.26111 41.74120 1.000 252.00443 197 GLU C O 1
ATOM 5336 N N . GLU C 1 209 ? -8.42100 -3.30487 42.68311 1.000 252.23299 198 GLU C N 1
ATOM 5337 C CA . GLU C 1 209 ? -7.99120 -3.93227 41.43753 1.000 252.04253 198 GLU C CA 1
ATOM 5338 C C . GLU C 1 209 ? -9.09071 -3.89754 40.38270 1.000 252.05030 198 GLU C C 1
ATOM 5339 O O . GLU C 1 209 ? -8.79684 -3.76342 39.18993 1.000 252.20601 198 GLU C O 1
ATOM 5345 N N . ALA C 1 210 ? -10.35549 -4.01371 40.79713 1.000 251.86830 199 ALA C N 1
ATOM 5346 C CA . ALA C 1 210 ? -11.45942 -3.95516 39.84593 1.000 251.24893 199 ALA C CA 1
ATOM 5347 C C . ALA C 1 210 ? -11.74963 -2.52899 39.39823 1.000 251.39820 199 ALA C C 1
ATOM 5348 O O . ALA C 1 210 ? -12.20198 -2.32057 38.26681 1.000 251.22070 199 ALA C O 1
ATOM 5350 N N . ILE C 1 211 ? -11.51406 -1.54401 40.26616 1.000 251.48295 200 ILE C N 1
ATOM 5351 C CA . ILE C 1 211 ? -11.69667 -0.15098 39.87287 1.000 251.32541 200 ILE C CA 1
ATOM 5352 C C . ILE C 1 211 ? -10.68605 0.22270 38.79827 1.000 251.64497 200 ILE C C 1
ATOM 5353 O O . ILE C 1 211 ? -11.04955 0.69803 37.71635 1.000 251.36329 200 ILE C O 1
ATOM 5358 N N . LYS C 1 212 ? -9.39959 0.00369 39.08290 1.000 252.02096 201 LYS C N 1
ATOM 5359 C CA . LYS C 1 212 ? -8.34439 0.40550 38.15909 1.000 252.37998 201 LYS C CA 1
ATOM 5360 C C . LYS C 1 212 ? -8.41305 -0.37534 36.85036 1.000 252.21248 201 LYS C C 1
ATOM 5361 O O . LYS C 1 212 ? -8.30685 0.21223 35.76838 1.000 251.98168 201 LYS C O 1
ATOM 5367 N N . ASP C 1 213 ? -8.60651 -1.69487 36.92273 1.000 252.16386 202 ASP C N 1
ATOM 5368 C CA . ASP C 1 213 ? -8.68206 -2.49855 35.70614 1.000 251.92805 202 ASP C CA 1
ATOM 5369 C C . ASP C 1 213 ? -9.93402 -2.21167 34.88431 1.000 251.27785 202 ASP C C 1
ATOM 5370 O O . ASP C 1 213 ? -9.98367 -2.59014 33.70929 1.000 250.95869 202 ASP C O 1
ATOM 5375 N N . ALA C 1 214 ? -10.94249 -1.55972 35.46547 1.000 251.00535 203 ALA C N 1
ATOM 5376 C CA . ALA C 1 214 ? -12.07412 -1.08087 34.67997 1.000 250.38779 203 ALA C CA 1
ATOM 5377 C C . ALA C 1 214 ? -11.85094 0.33339 34.16854 1.000 250.49388 203 ALA C C 1
ATOM 5378 O O . ALA C 1 214 ? -12.14872 0.62615 33.00569 1.000 250.48185 203 ALA C O 1
ATOM 5380 N N . GLU C 1 215 ? -11.32659 1.21309 35.02328 1.000 250.77069 204 GLU C N 1
ATOM 5381 C CA . GLU C 1 215 ? -11.01949 2.57478 34.60152 1.000 251.05214 204 GLU C CA 1
ATOM 5382 C C . GLU C 1 215 ? -9.95863 2.57267 33.50628 1.000 251.24900 204 GLU C C 1
ATOM 5383 O O . GLU C 1 215 ? -10.09952 3.25835 32.48718 1.000 251.18987 204 GLU C O 1
ATOM 5389 N N . LYS C 1 216 ? -8.88401 1.80021 33.70043 1.000 251.48706 205 LYS C N 1
ATOM 5390 C CA . LYS C 1 216 ? -7.85209 1.70045 32.67254 1.000 251.59813 205 LYS C CA 1
ATOM 5391 C C . LYS C 1 216 ? -8.39794 1.05269 31.40503 1.000 251.65123 205 LYS C C 1
ATOM 5392 O O . LYS C 1 216 ? -7.95710 1.38563 30.29899 1.000 251.54670 205 LYS C O 1
ATOM 5398 N N . ALA C 1 217 ? -9.36500 0.14042 31.54041 1.000 251.19773 206 ALA C N 1
ATOM 5399 C CA . ALA C 1 217 ? -9.97928 -0.45790 30.35933 1.000 250.76643 206 ALA C CA 1
ATOM 5400 C C . ALA C 1 217 ? -10.68903 0.59825 29.52193 1.000 250.76137 206 ALA C C 1
ATOM 5401 O O . ALA C 1 217 ? -10.56707 0.61270 28.29061 1.000 250.44039 206 ALA C O 1
ATOM 5403 N N . ILE C 1 218 ? -11.45366 1.47920 30.17283 1.000 250.66394 207 ILE C N 1
ATOM 5404 C CA . ILE C 1 218 ? -12.05139 2.60711 29.46561 1.000 250.60911 207 ILE C CA 1
ATOM 5405 C C . ILE C 1 218 ? -10.97451 3.58280 28.99611 1.000 251.00356 207 ILE C C 1
ATOM 5406 O O . ILE C 1 218 ? -11.17002 4.30458 28.00879 1.000 250.70536 207 ILE C O 1
ATOM 5411 N N . GLU C 1 219 ? -9.82061 3.61842 29.67392 1.000 251.49206 208 GLU C N 1
ATOM 5412 C CA . GLU C 1 219 ? -8.73865 4.48463 29.21092 1.000 252.01796 208 GLU C CA 1
ATOM 5413 C C . GLU C 1 219 ? -8.19228 3.99739 27.87464 1.000 251.94908 208 GLU C C 1
ATOM 5414 O O . GLU C 1 219 ? -7.91457 4.80563 26.98040 1.000 252.33620 208 GLU C O 1
ATOM 5420 N N . GLU C 1 220 ? -8.03314 2.68234 27.71560 1.000 251.82276 209 GLU C N 1
ATOM 5421 C CA . GLU C 1 220 ? -7.71160 2.13316 26.40554 1.000 251.61713 209 GLU C CA 1
ATOM 5422 C C . GLU C 1 220 ? -8.93458 2.09005 25.49383 1.000 250.87606 209 GLU C C 1
ATOM 5423 O O . GLU C 1 220 ? -8.78023 2.08641 24.26652 1.000 250.71512 209 GLU C O 1
ATOM 5429 N N . GLY C 1 221 ? -10.13723 2.06461 26.07088 1.000 250.55403 210 GLY C N 1
ATOM 5430 C CA . GLY C 1 221 ? -11.37074 2.04059 25.30395 1.000 249.72878 210 GLY C CA 1
ATOM 5431 C C . GLY C 1 221 ? -11.58484 0.76851 24.51742 1.000 248.76633 210 GLY C C 1
ATOM 5432 O O . GLY C 1 221 ? -12.25042 0.79208 23.47666 1.000 248.34020 210 GLY C O 1
ATOM 5433 N N . ASP C 1 222 ? -11.03300 -0.34551 24.98644 1.000 248.50859 211 ASP C N 1
ATOM 5434 C CA . ASP C 1 222 ? -11.08996 -1.60451 24.25963 1.000 247.76087 211 ASP C CA 1
ATOM 5435 C C . ASP C 1 222 ? -12.36780 -2.37389 24.59066 1.000 246.87992 211 ASP C C 1
ATOM 5436 O O . ASP C 1 222 ? -12.65776 -2.64675 25.76144 1.000 246.67350 211 ASP C O 1
ATOM 5441 N N . GLU C 1 223 ? -13.14484 -2.68652 23.54979 1.000 246.47869 212 GLU C N 1
ATOM 5442 C CA . GLU C 1 223 ? -14.31733 -3.55275 23.66118 1.000 246.09834 212 GLU C CA 1
ATOM 5443 C C . GLU C 1 223 ? -14.06257 -4.84616 24.43864 1.000 245.93752 212 GLU C C 1
ATOM 5444 O O . GLU C 1 223 ? -15.00469 -5.40990 25.00831 1.000 245.49970 212 GLU C O 1
ATOM 5450 N N . GLU C 1 224 ? -12.81637 -5.31260 24.50803 1.000 246.22563 213 GLU C N 1
ATOM 5451 C CA . GLU C 1 224 ? -12.48304 -6.57756 25.15730 1.000 246.29136 213 GLU C CA 1
ATOM 5452 C C . GLU C 1 224 ? -12.13197 -6.43291 26.63375 1.000 246.31858 213 GLU C C 1
ATOM 5453 O O . GLU C 1 224 ? -12.50158 -7.29863 27.43402 1.000 245.93877 213 GLU C O 1
ATOM 5459 N N . LYS C 1 225 ? -11.44131 -5.35887 27.02723 1.000 246.64482 214 LYS C N 1
ATOM 5460 C CA . LYS C 1 225 ? -10.94504 -5.26108 28.39554 1.000 246.84654 214 LYS C CA 1
ATOM 5461 C C . LYS C 1 225 ? -12.02354 -4.82282 29.37242 1.000 246.21216 214 LYS C C 1
ATOM 5462 O O . LYS C 1 225 ? -11.84564 -4.97485 30.58648 1.000 246.39053 214 LYS C O 1
ATOM 5468 N N . VAL C 1 226 ? -13.13571 -4.28907 28.87048 1.000 245.91890 215 VAL C N 1
ATOM 5469 C CA . VAL C 1 226 ? -14.25709 -3.96196 29.73954 1.000 245.61439 215 VAL C CA 1
ATOM 5470 C C . VAL C 1 226 ? -14.98192 -5.22838 30.18495 1.000 245.09941 215 VAL C C 1
ATOM 5471 O O . VAL C 1 226 ? -15.45536 -5.31894 31.32354 1.000 244.89283 215 VAL C O 1
ATOM 5475 N N . LYS C 1 227 ? -15.07105 -6.22996 29.30211 1.000 245.00511 216 LYS C N 1
ATOM 5476 C CA . LYS C 1 227 ? -15.66477 -7.50979 29.68607 1.000 244.64505 216 LYS C CA 1
ATOM 5477 C C . LYS C 1 227 ? -14.87890 -8.18979 30.79912 1.000 244.58150 216 LYS C C 1
ATOM 5478 O O . LYS C 1 227 ? -15.46859 -8.73382 31.74072 1.000 244.28948 216 LYS C O 1
ATOM 5484 N N . GLU C 1 228 ? -13.54871 -8.19094 30.70039 1.000 244.79543 217 GLU C N 1
ATOM 5485 C CA . GLU C 1 228 ? -12.73861 -8.74898 31.77747 1.000 244.75049 217 GLU C CA 1
ATOM 5486 C C . GLU C 1 228 ? -12.93959 -7.97045 33.06881 1.000 244.81198 217 GLU C C 1
ATOM 5487 O O . GLU C 1 228 ? -13.06399 -8.56008 34.14850 1.000 244.79573 217 GLU C O 1
ATOM 5493 N N . ALA C 1 229 ? -12.96601 -6.64008 32.97301 1.000 244.82839 218 ALA C N 1
ATOM 5494 C CA . ALA C 1 229 ? -13.21209 -5.80467 34.14268 1.000 245.43849 218 ALA C CA 1
ATOM 5495 C C . ALA C 1 229 ? -14.58786 -6.06858 34.74197 1.000 244.61503 218 ALA C C 1
ATOM 5496 O O . ALA C 1 229 ? -14.75581 -6.02336 35.96530 1.000 244.78543 218 ALA C O 1
ATOM 5498 N N . ILE C 1 230 ? -15.58603 -6.34075 33.89710 1.000 244.55159 219 ILE C N 1
ATOM 5499 C CA . ILE C 1 230 ? -16.93601 -6.59858 34.39439 1.000 244.26171 219 ILE C CA 1
ATOM 5500 C C . ILE C 1 230 ? -16.96553 -7.85367 35.26021 1.000 243.97525 219 ILE C C 1
ATOM 5501 O O . ILE C 1 230 ? -17.60103 -7.87438 36.32157 1.000 243.78821 219 ILE C O 1
ATOM 5506 N N . LYS C 1 231 ? -16.25826 -8.90834 34.84326 1.000 243.84924 220 LYS C N 1
ATOM 5507 C CA . LYS C 1 231 ? -16.26477 -10.14380 35.62340 1.000 243.64553 220 LYS C CA 1
ATOM 5508 C C . LYS C 1 231 ? -15.47421 -9.99281 36.91689 1.000 243.94091 220 LYS C C 1
ATOM 5509 O O . LYS C 1 231 ? -15.85889 -10.54601 37.95429 1.000 243.84660 220 LYS C O 1
ATOM 5515 N N . LYS C 1 232 ? -14.36315 -9.25498 36.87589 1.000 244.41350 221 LYS C N 1
ATOM 5516 C CA . LYS C 1 232 ? -13.59114 -9.03649 38.09285 1.000 244.58032 221 LYS C CA 1
ATOM 5517 C C . LYS C 1 232 ? -14.28222 -8.03898 39.01136 1.000 244.62610 221 LYS C C 1
ATOM 5518 O O . LYS C 1 232 ? -14.12903 -8.11748 40.23557 1.000 244.76558 221 LYS C O 1
ATOM 5524 N N . MET C 1 233 ? -15.05110 -7.10459 38.44451 1.000 244.65369 222 MET C N 1
ATOM 5525 C CA . MET C 1 233 ? -15.93627 -6.29017 39.26729 1.000 244.70515 222 MET C CA 1
ATOM 5526 C C . MET C 1 233 ? -17.06794 -7.12717 39.83958 1.000 244.36882 222 MET C C 1
ATOM 5527 O O . MET C 1 233 ? -17.49825 -6.89794 40.97547 1.000 244.46542 222 MET C O 1
ATOM 5532 N N . LYS C 1 234 ? -17.54852 -8.10830 39.07437 1.000 244.12360 223 LYS C N 1
ATOM 5533 C CA . LYS C 1 234 ? -18.58705 -8.99184 39.58285 1.000 243.82367 223 LYS C CA 1
ATOM 5534 C C . LYS C 1 234 ? -18.08220 -9.84507 40.73515 1.000 244.22760 223 LYS C C 1
ATOM 5535 O O . LYS C 1 234 ? -18.85190 -10.15784 41.64690 1.000 244.27137 223 LYS C O 1
ATOM 5541 N N . GLU C 1 235 ? -16.80212 -10.21262 40.72946 1.000 244.28940 224 GLU C N 1
ATOM 5542 C CA . GLU C 1 235 ? -16.24767 -11.00321 41.82095 1.000 244.32211 224 GLU C CA 1
ATOM 5543 C C . GLU C 1 235 ? -15.91456 -10.17137 43.05560 1.000 244.75605 224 GLU C C 1
ATOM 5544 O O . GLU C 1 235 ? -15.50540 -10.74333 44.07007 1.000 245.03190 224 GLU C O 1
ATOM 5550 N N . VAL C 1 236 ? -16.08556 -8.85333 43.00557 1.000 244.96329 225 VAL C N 1
ATOM 5551 C CA . VAL C 1 236 ? -16.00694 -8.01125 44.19351 1.000 245.30170 225 VAL C CA 1
ATOM 5552 C C . VAL C 1 236 ? -17.39376 -7.67928 44.73447 1.000 245.24179 225 VAL C C 1
ATOM 5553 O O . VAL C 1 236 ? -17.59776 -7.65604 45.94881 1.000 245.37072 225 VAL C O 1
ATOM 5557 N N . ILE C 1 237 ? -18.35759 -7.42504 43.84262 1.000 245.04831 226 ILE C N 1
ATOM 5558 C CA . ILE C 1 237 ? -19.73347 -7.17728 44.27273 1.000 245.01329 226 ILE C CA 1
ATOM 5559 C C . ILE C 1 237 ? -20.33641 -8.45588 44.83971 1.000 244.97075 226 ILE C C 1
ATOM 5560 O O . ILE C 1 237 ? -21.13025 -8.42914 45.78681 1.000 245.04924 226 ILE C O 1
ATOM 5565 N N . ARG C 1 238 ? -19.96755 -9.59072 44.25607 1.000 244.94686 227 ARG C N 1
ATOM 5566 C CA . ARG C 1 238 ? -20.36983 -10.89502 44.76461 1.000 244.79996 227 ARG C CA 1
ATOM 5567 C C . ARG C 1 238 ? -20.00473 -11.07506 46.23609 1.000 244.75974 227 ARG C C 1
ATOM 5568 O O . ARG C 1 238 ? -20.74668 -11.71408 46.99457 1.000 244.62446 227 ARG C O 1
ATOM 5576 N N . ILE C 1 239 ? -18.84432 -10.55862 46.64528 1.000 244.83694 228 ILE C N 1
ATOM 5577 C CA . ILE C 1 239 ? -18.39890 -10.70391 48.02800 1.000 244.86589 228 ILE C CA 1
ATOM 5578 C C . ILE C 1 239 ? -19.19552 -9.79310 48.95792 1.000 244.58091 228 ILE C C 1
ATOM 5579 O O . ILE C 1 239 ? -19.47489 -10.15140 50.10664 1.000 244.36791 228 ILE C O 1
ATOM 5584 N N . GLN C 1 240 ? -19.55268 -8.59134 48.49810 1.000 244.64547 229 GLN C N 1
ATOM 5585 C CA . GLN C 1 240 ? -20.40526 -7.74290 49.32555 1.000 244.51950 229 GLN C CA 1
ATOM 5586 C C . GLN C 1 240 ? -21.83575 -8.26076 49.37746 1.000 244.55795 229 GLN C C 1
ATOM 5587 O O . GLN C 1 240 ? -22.54573 -8.02296 50.36118 1.000 244.33026 229 GLN C O 1
ATOM 5593 N N . GLU C 1 241 ? -22.27799 -8.95626 48.33017 1.000 244.85253 230 GLU C N 1
ATOM 5594 C CA . GLU C 1 241 ? -23.60119 -9.56568 48.31851 1.000 245.19900 230 GLU C CA 1
ATOM 5595 C C . GLU C 1 241 ? -23.69534 -10.80824 49.19702 1.000 244.97251 230 GLU C C 1
ATOM 5596 O O . GLU C 1 241 ? -24.80842 -11.28328 49.44744 1.000 245.53047 230 GLU C O 1
ATOM 5602 N N . ARG C 1 242 ? -22.56469 -11.34472 49.66462 1.000 244.56078 231 ARG C N 1
ATOM 5603 C CA . ARG C 1 242 ? -22.58313 -12.48964 50.57261 1.000 244.32002 231 ARG C CA 1
ATOM 5604 C C . ARG C 1 242 ? -22.92651 -12.09160 52.00208 1.000 244.27666 231 ARG C C 1
ATOM 5605 O O . ARG C 1 242 ? -23.53535 -12.88475 52.72803 1.000 244.40787 231 ARG C O 1
ATOM 5613 N N . LYS C 1 243 ? -22.56058 -10.88622 52.42391 1.000 244.07736 232 LYS C N 1
ATOM 5614 C CA . LYS C 1 243 ? -22.81440 -10.46069 53.79489 1.000 243.88053 232 LYS C CA 1
ATOM 5615 C C . LYS C 1 243 ? -23.62380 -9.17200 53.82137 1.000 244.04338 232 LYS C C 1
ATOM 5616 O O . LYS C 1 243 ? -24.52510 -8.96626 53.00636 1.000 244.42574 232 LYS C O 1
#

Secondary structure (DSSP, 8-state):
-HHHHHHHHHHHHHHHHHHHHHHHHS-SHHHHHHHHHHHHHHHHHTTT-HHHHHHHHHHHHHHHHHHHHHHHHHHHHHTT-HHHHHHHHHHHHHHHHHHHHT-HHHHHHHHHHHHHHHHHHHHHHHHHHHHHS---S--HHHHHHHHHHHHHHHHT-TTSSHHHHHHHHHHHHHHHHHHHHH--SSS-GGGTHHHHHHHHHHHHHHHHHT-SSSHHHHHHHHHHHHHHHTT-/--SHHHHHHHHHHHHHHHHHHHHHSS--HHHHHHHHHHHHHHHHHTTT-SHHHHHHHHHHHHHHHHHHHHHHHHHHHHTT-HHHHHHHHHHHHHHHHHHHHT-HHHHHHHHHHHHHHHHHHHHHHHHHHHHHTT-SSHHHHHHHHHHHHHHHHTTT-HHHHHHHHHHHHHHHHHHHHHHHHHHHHHS--STTTHHHHHHHHHHHGGG-TT-SSHHHHHHHHHHHHHHHHTT-/-TTHHHHHHHHHHHHHHHHHHHHHHT-SHHHHHHHHHHHHHHHHHTTT-SHHHHHHHHHHHHHHHHHHHHHHHHHHHHTT-HHHHHHHHHHHHHHHHHHHHT-HHHHHHHHHHHHHHHHHHHHHHHHHHHHHTT-SHHHHHHHHHHHHHHHHHHHT-HHHHHHHHHHHHHHHHHHHHHHHHHHTTTS--HHHHHHHHHHHHHHHHHHHHT-TTHHHHHHHHHHHHHHHHTT-

B-factor: mean 249.98, std 5.9, range [223.47, 268.99]

Foldseek 3Di:
DVVLLVLLVVLLVVLVVVLVVCVVVVHPLLVVLNVVLSVQCVVCVVVPDDVSNVLSSLSSLLSVLLVVLVVVLVVCVVVVNVLLNVLSVVLNVQCSVCVVVVPSVSNVLSSLSSVLSVLLVVLVVVLVVCVVPPHPDCSVQSVVLNVVLSVCVVVSDPVDNVLSVLSSLVSNLCVVLVVLLVPQDPCGSVVCNVLSVVLVVVLSVVSVVSDDPCNVVSSVSSVVVVVVVVVD/DDPLLVVLVVLLVVLVVVLVVCVPPVHCLLVVLSCLLSVQSVVCPVVPHDVSSVLSSLSSLLSVLLVVLVVVLVVCVVVVNPLLNVLSVVLNVQSSVCSVVSPSVSSVLSSLSSVLSVLLVVLVVQLVVCVVVPHPALVVQSVVLNVQCSVCSVVSHSPSNVQSVLSSVLSVLLVVLVVQLVVCVVPVDDVLNPQSVVLNCLSRVVPVSVPSPCSVVSVVSSCVRRVVVVVD/DVVLLVVLVVLLVVLVVVLVVCVVPVHDLLNVLSCVLSVQSVVCNVVVHRVSSVQSSLSSLLSVLLVVLVVVLVVCVVVVNVLLNVLSVVLNVQLSVCSVVSPRVSNVLSSLSSLLSVLLVVLVVVLVVCVVVPDPLLVVQSVVLSVQLSVCSVVSDSVSNVLSVLSSVLSNLLVVLVVQLVVCVVVVNVVLNVLSVVLNCQCSVCVVVSDSPSSVVSVVSSVVSVVVVVVD

Nearest PDB structures (foldseek):
  8e1e-assembly1_C  TM=9.713E-01  e=5.148E-23  synthetic construct
  7udj-assembly1_H  TM=3.748E-01  e=9.573E-04  synthetic construct
  8e1e-assembly1_C  TM=1.004E+00  e=8.557E-26  synthetic construct
  7udj-assembly1_H  TM=4.572E-01  e=1.489E-03  synthetic construct
  3i9w-assembly1_A  TM=1.781E-01  e=4.679E+00  Escherichia coli K-12

Solvent-accessible surface area: 37427 Å² total; per-residue (Å²): 85,85,98,40,53,32,51,0,4,7,32,3,0,29,0,4,0,4,1,3,20,3,51,56,118,66,44,137,91,4,18,162,10,0,34,107,0,0,44,31,1,4,101,0,20,72,117,55,77,109,199,45,4,100,81,0,13,63,0,0,54,0,0,17,21,0,12,64,0,42,89,17,7,86,52,4,163,137,128,53,37,122,110,3,44,100,21,0,133,94,0,14,83,39,0,10,80,2,2,102,169,24,43,33,112,16,0,126,110,0,24,44,7,0,92,4,2,26,31,0,20,63,0,37,82,24,8,71,74,28,148,129,113,61,123,89,125,31,51,127,16,3,60,100,0,2,79,65,2,4,90,3,24,118,120,22,29,153,145,41,10,133,91,3,27,15,0,0,55,1,0,39,16,23,73,82,0,50,73,27,30,164,96,34,180,145,109,6,16,91,105,46,70,81,68,2,89,88,7,32,130,81,6,53,132,8,2,113,106,10,34,83,133,143,2,130,80,13,11,122,87,4,95,64,1,24,137,70,64,132,193,143,108,74,128,33,35,44,91,0,4,11,34,2,1,39,0,3,1,4,0,2,61,4,13,89,141,68,46,102,109,14,8,147,4,0,36,84,0,1,44,31,0,2,124,6,22,56,127,69,66,91,199,65,1,96,65,0,20,30,0,0,58,0,0,16,26,0,24,56,0,41,82,22,10,98,74,6,190,183,143,56,51,127,99,7,67,106,15,0,157,85,0,11,78,22,0,9,113,4,0,103,214,6,62,66,146,24,0,135,67,0,18,33,0,0,82,0,0,36,30,0,52,64,0,42,119,6,9,88,68,4,124,178,144,63,35,118,68,11,60,129,23,0,74,71,1,22,110,43,0,10,150,4,6,96,115,14,33,61,108,104,0,116,80,4,30,41,20,0,69,9,8,27,22,3,33,66,0,71,98,24,6,138,129,2,136,122,112,66,40,126,122,24,86,92,120,0,86,123,4,9,120,39,8,16,133,26,102,95,91,46,24,88,93,107,3,78,66,1,12,143,98,0,112,122,13,31,180,92,66,142,194,221,109,103,115,40,53,40,64,0,9,9,45,0,0,11,0,4,0,3,1,3,37,2,23,94,121,69,43,125,76,5,26,139,11,0,28,95,0,0,47,18,0,5,114,1,15,72,109,55,47,95,169,60,0,88,88,0,20,29,0,0,58,0,0,17,23,0,14,67,0,56,79,21,4,89,49,3,146,150,119,61,41,125,112,2,24,76,9,0,125,102,0,15,84,24,0,9,120,4,4,114,174,38,52,46,123,15,0,93,74,0,12,20,1,0,82,0,0,34,24,0,23,63,0,40,94,12,0,64,93,5,105,178,14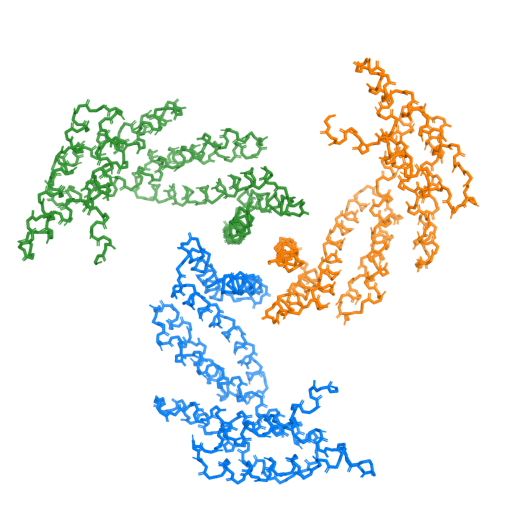7,54,50,99,112,5,60,155,25,0,55,104,0,8,106,44,1,23,146,6,6,102,112,26,50,64,126,95,0,99,90,0,23,22,0,0,75,0,0,33,29,0,38,85,0,49,86,20,4,115,128,5,142,123,133,58,48,104,106,6,46,114,87,0,72,95,1,12,146,39,0,31,75,0,6,119,89,22,48,84,97,65,0,106,104,2,34,153,91,0,126,121,4,23,120,14,71,138,156,135